Protein 4N06 (pdb70)

Nearest PDB structures (foldseek):
  7mi4-assembly1_A  TM=8.115E-01  e=6.400E-21  Geobacter sulfurreducens PCA
  7kfu-assembly1_E  TM=7.938E-01  e=1.668E-20  Thiomicrospira sp.
  7mi4-assembly1_B  TM=6.522E-01  e=3.706E-20  Geobacter sulfurreducens PCA
  8d3q-assembly1_A  TM=6.534E-01  e=1.243E-18  Halalkalibacterium halodurans C-125
  5vvl-assembly1_D  TM=6.919E-01  e=4.084E-08  Escherichia coli K-12

Sequence (679 aa):
GGRLVVDGFGKYLGIENGLIVVKEKGKALRKVRPEDLKQVLIIGKAAISSDAIKLLLKNRVDVVFLDFNGEILGRLSHPLIGTAKTRREQYLAYGDKRGVHLAKEFIKAKANQAILTNLAKARKDSNPEVAESLLKAKKEIDACLNELDGVEAEIDKVRERLLGIEGKASKHYWDAISLVIPEEYRFNGRRGIEIGSPRYAKDIVNALNYGYSILLAECVKAVELAGLDPYAGFLHVDVSGRSSLAIDLENFRQQVVDRVVLRLISYRQIKPEDCEKRNVCQLSDNARRLLLASLLERLDSKTQYRGRNLAYSSIILLHARDVVAFLRGERRYEGFVQKGGRLVVDGFGKYLGIENGLIVVKEKGKALRKVRPEDLKQVLIIGKAAISSDAIKLLLKNRVDVVFLDFNGEILGRLSHPLIGTAKTRREQYLAYGDKRGVHLAKEFIKAKANQAILTNLAKARKDSNPEVAESLLKAKKEIDACLNELDGVEAEIDKVRERLLGIEGKASKHYWDAISLVIPEEYRFNGRRGIEIGSPRYAKDIVNALNYGYSILLAECVKAVELAGLDPYAGFLHVDVSGRSSLAIDLENFRQQVVDRVVLRLISYRQIKPEDCEKRNVCQLSDNARRLLLASLLERLDSKTQYRGRNLAYSSIILLHARDVVAFLRGERRYEGFVQKW

CATH classification: 3.100.10.20 (+1 more: 1.20.120.920)

Foldseek 3Di:
DAEAEFDDAQWEWDDDPQWIFIDGPNHTDDTHHLLRHQEYEAEANYYYDVVSVVSNQVNQHKYWYAYLLLATDDIDGHDDDDQPVLQVLLVVCLQFQLLVLLLLQLLLLLLLLCVLQVVLVVCVPVPVVLSVLSVVLVVVLVVLNVVSVPDDDSQVVCLVVSVVSSVVNQFSSFCSVVSLFDPQQPRRGEFADPLAHGDFAQGDLNSLSSLVNNQLVLLLVLLVNLSYQQQRHRRRHDPVSPRRNSVSLNQPSCQQPVVLSSVCRVVVVDDRVQFDDDVHTHGHPVRSVVSVVSNVCQQQDWDDDPNDIGRNSVVSSVLSNLSSCVSVVNHRHHGDDPD/DAEAEDDDAQWEWDDDPQWIFIDGPPHTDDTHHLLNHQEYEQEDNYYYDPRNVVSNQVNQYKYFYYYLLLATPDIDGHDDDPLVVLQVLLVVCLQAQQLVLLLLQLLLLLLLLLVLQVVLVVCVPVPVPLSVLSVVLVVVLVVLNVVSVPDDDSQVVCLVVSVVSSVVNQQSSQVSVVSLFDPQQVDPGAPCDPLPHNGFAPTDLNSLSNLVSNQLVLLLVLLVVLSHQQQSHNHRHDPPPGRRNSVSLNNPSNQQQVVLSSVCSVVCVDPRVQFDDDVGTGGHPSRSVVSVVSSVVQQQAWDDDPRDTGGNSVVSSVLSNLSSCVSVPNDRHHGHHDND

Secondary structure (P-SEA, 3-state):
cccccccccccccccccccccccccccccbbbbcccccbbbbcccccccaaaaaaaaaacbbbbbbcccccccccccccccccaaaaaaaaaaaacaaaaaaaaaaaaacccccaaaaaaaaaccccaaaaaaaaaaaaaaaaaaaaaaaccccccccaaaaaaaaaaaaaaaaaaaaaaccccccccccccccccccccccccccccaaaaaaaaaaaaaaaaaacccccccccccccccccccccccccccccccaaaaaaaaaacccccccccccccccccaaaaaaaaaaaaaaaabbbbcccccccaaaaaaaaaaaaaaaaaccbbbbccccc/ccccccccccbbbbccccbbbbbccccccbbbbccccccccccccccccaaaaaaaaaacbbbbbbccccccccccccccccaaaaaaaaaaacccaaaaaaaaaaaaacccccaaaaaaaaaccccaaaaaaaaaaaaaaaaaaaaaaaccccccccaaaaaaaaaaaaaaaaaaaaaaccccccccccccccccccccccccccccaaaaaaaaaaaaaaaaaacccccccccccccccccccccccccccccccaaaaaaaaaacccccccccccccccccaaaaaaaaaaaaaaaabbbbcccccccaaaaaaaaaaaaaaaaaccbbbbcccccc

InterPro domains:
  IPR002729 CRISPR-associated protein Cas1 [MF_01470] (1-330)
  IPR002729 CRISPR-associated protein Cas1 [PF01867] (3-299)
  IPR002729 CRISPR-associated protein Cas1 [TIGR00287] (3-339)
  IPR042206 CRISPR-associated endonuclease Cas1, C-terminal domain [G3DSA:1.20.120.920] (81-345)
  IPR042211 CRISPR-associated endonuclease Cas1, N-terminal domain [G3DSA:3.100.10.20] (1-80)
  IPR050646 CRISPR-associated endonuclease Cas1 [PTHR34353] (3-343)

Organism: Archaeoglobus fulgidus (strain ATCC 49558 / DSM 4304 / JCM 9628 / NBRC 100126 / VC-16) (NCBI:txid224325)

Structure (mmCIF, N/CA/C/O backbone):
data_4N06
#
_entry.id   4N06
#
_cell.length_a   70.886
_cell.length_b   41.929
_cell.length_c   125.293
_cell.angle_alpha   90.00
_cell.angle_beta   98.03
_cell.angle_gamma   90.00
#
_symmetry.space_group_name_H-M   'P 1 21 1'
#
loop_
_entity.id
_entity.type
_entity.pdbx_description
1 polymer 'CRISPR-associated endonuclease Cas1 1'
2 water water
#
loop_
_atom_site.group_PDB
_atom_site.id
_atom_site.type_symbol
_atom_site.label_atom_id
_atom_site.label_alt_id
_atom_site.label_comp_id
_atom_site.label_asym_id
_atom_site.label_entity_id
_atom_site.label_seq_id
_atom_site.pdbx_PDB_ins_code
_atom_site.Cartn_x
_atom_site.Cartn_y
_atom_site.Cartn_z
_atom_site.occupancy
_atom_site.B_iso_or_equiv
_atom_site.auth_seq_id
_atom_site.auth_comp_id
_atom_site.auth_asym_id
_atom_site.auth_atom_id
_atom_site.pdbx_PDB_model_num
ATOM 1 N N . GLY A 1 1 ? 2.401 17.471 48.930 1.00 48.87 -1 GLY A N 1
ATOM 2 C CA . GLY A 1 1 ? 2.784 18.135 47.698 1.00 49.51 -1 GLY A CA 1
ATOM 3 C C . GLY A 1 1 ? 1.918 17.718 46.524 1.00 49.42 -1 GLY A C 1
ATOM 4 O O . GLY A 1 1 ? 2.426 17.393 45.450 1.00 51.04 -1 GLY A O 1
ATOM 5 N N . GLY A 1 2 ? 0.604 17.738 46.728 1.00 42.08 0 GLY A N 1
ATOM 6 C CA . GLY A 1 2 ? -0.337 17.317 45.706 1.00 32.81 0 GLY A CA 1
ATOM 7 C C . GLY A 1 2 ? -1.146 16.096 46.105 1.00 25.75 0 GLY A C 1
ATOM 8 O O . GLY A 1 2 ? -0.699 15.267 46.899 1.00 20.11 0 GLY A O 1
ATOM 17 N N . ARG A 1 4 ? -3.213 12.471 45.841 1.00 20.48 2 ARG A N 1
ATOM 18 C CA . ARG A 1 4 ? -3.167 11.147 45.228 1.00 18.67 2 ARG A CA 1
ATOM 19 C C . ARG A 1 4 ? -4.580 10.732 44.824 1.00 25.21 2 ARG A C 1
ATOM 20 O O . ARG A 1 4 ? -5.404 10.415 45.682 1.00 27.97 2 ARG A O 1
ATOM 28 N N . LEU A 1 5 ? -4.862 10.734 43.525 1.00 27.96 3 LEU A N 1
ATOM 29 C CA . LEU A 1 5 ? -6.160 10.285 43.030 1.00 21.58 3 LEU A CA 1
ATOM 30 C C . LEU A 1 5 ? -6.188 8.770 42.851 1.00 21.74 3 LEU A C 1
ATOM 31 O O . LEU A 1 5 ? -5.429 8.217 42.054 1.00 21.43 3 LEU A O 1
ATOM 36 N N . VAL A 1 6 ? -7.071 8.103 43.588 1.00 21.69 4 VAL A N 1
ATOM 37 C CA . VAL A 1 6 ? -7.204 6.653 43.499 1.00 19.68 4 VAL A CA 1
ATOM 38 C C . VAL A 1 6 ? -8.397 6.257 42.630 1.00 19.31 4 VAL A C 1
ATOM 39 O O . VAL A 1 6 ? -9.521 6.703 42.863 1.00 21.82 4 VAL A O 1
ATOM 43 N N . VAL A 1 7 ? -8.150 5.408 41.637 1.00 13.82 5 VAL A N 1
ATOM 44 C CA . VAL A 1 7 ? -9.201 4.959 40.7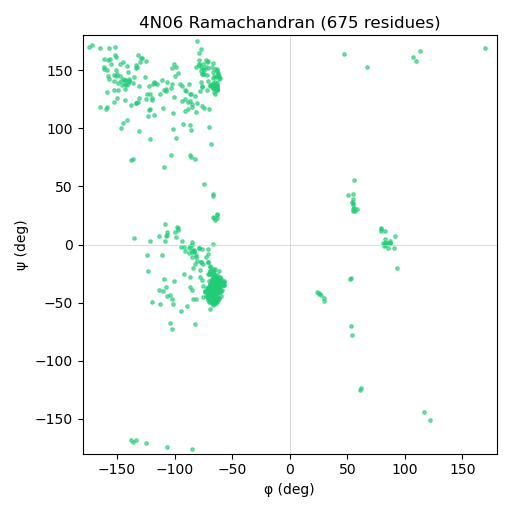30 1.00 10.84 5 VAL A CA 1
ATOM 45 C C . VAL A 1 7 ? -9.302 3.440 40.771 1.00 13.52 5 VAL A C 1
ATOM 46 O O . VAL A 1 7 ? -8.364 2.745 40.385 1.00 13.13 5 VAL A O 1
ATOM 50 N N . ASP A 1 8 ? -10.442 2.927 41.227 1.00 18.31 6 ASP A N 1
ATOM 51 C CA . ASP A 1 8 ? -10.576 1.496 41.482 1.00 26.29 6 ASP A CA 1
ATOM 52 C C . ASP A 1 8 ? -12.013 0.992 41.345 1.00 26.44 6 ASP A C 1
ATOM 53 O O . ASP A 1 8 ? -12.965 1.693 41.683 1.00 24.66 6 ASP A O 1
ATOM 58 N N . GLY A 1 9 ? -12.159 -0.241 40.868 1.00 30.50 7 GLY A N 1
ATOM 59 C CA . GLY A 1 9 ? -13.470 -0.844 40.705 1.00 33.80 7 GLY A CA 1
ATOM 60 C C . GLY A 1 9 ? -13.954 -0.979 39.270 1.00 34.24 7 GLY A C 1
ATOM 61 O O . GLY A 1 9 ? -13.459 -0.315 38.358 1.00 33.42 7 GLY A O 1
ATOM 62 N N . PHE A 1 10 ? -14.934 -1.858 39.081 1.00 33.25 8 PHE A N 1
ATOM 63 C CA . PHE A 1 10 ? -15.500 -2.137 37.766 1.00 30.70 8 PHE A CA 1
ATOM 64 C C . PHE A 1 10 ? -16.171 -0.906 37.164 1.00 25.42 8 PHE A C 1
ATOM 65 O O . PHE A 1 10 ? -16.902 -0.188 37.846 1.00 24.31 8 PHE A O 1
ATOM 73 N N . GLY A 1 11 ? -15.912 -0.667 35.883 1.00 22.54 9 GLY A N 1
ATOM 74 C CA . GLY A 1 11 ? -16.633 0.344 35.132 1.00 23.05 9 GLY A CA 1
ATOM 75 C C . GLY A 1 11 ? -16.139 1.763 3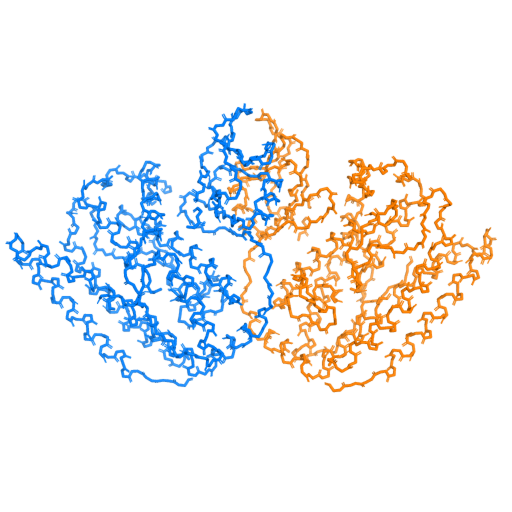5.339 1.00 25.84 9 GLY A C 1
ATOM 76 O O . GLY A 1 11 ? -16.699 2.704 34.780 1.00 29.73 9 GLY A O 1
ATOM 77 N N . LYS A 1 12 ? -15.101 1.925 36.154 1.00 23.74 10 LYS A N 1
ATOM 78 C CA . LYS A 1 12 ? -14.511 3.240 36.375 1.00 23.77 10 LYS A CA 1
ATOM 79 C C . LYS A 1 12 ? -13.348 3.474 35.426 1.00 26.50 10 LYS A C 1
ATOM 80 O O . LYS A 1 12 ? -12.514 2.592 35.227 1.00 26.57 10 LYS A O 1
ATOM 86 N N . TYR A 1 13 ? -13.277 4.670 34.851 1.00 25.45 11 TYR A N 1
ATOM 87 C CA . TYR A 1 13 ? -12.174 4.978 33.949 1.00 22.07 11 TYR A CA 1
ATOM 88 C C . TYR A 1 13 ? -11.761 6.444 33.988 1.00 15.60 11 TYR A C 1
ATOM 89 O O . TYR A 1 13 ? -12.590 7.336 34.166 1.00 15.07 11 TYR A O 1
ATOM 98 N N . LEU A 1 14 ? -10.462 6.672 33.831 1.00 14.44 12 LEU A N 1
ATOM 99 C CA . LEU A 1 14 ? -9.900 8.014 33.856 1.00 16.91 12 LEU A CA 1
ATOM 100 C C . LEU A 1 14 ? -9.853 8.610 32.451 1.00 13.90 12 LEU A C 1
ATOM 101 O O . LEU A 1 14 ? -9.282 8.023 31.537 1.00 16.08 12 LEU A O 1
ATOM 106 N N . GLY A 1 15 ? -10.451 9.784 32.291 1.00 16.56 13 GLY A N 1
ATOM 107 C CA . GLY A 1 15 ? -10.446 10.483 31.019 1.00 14.76 13 GLY A CA 1
ATOM 108 C C . GLY A 1 15 ? -10.098 11.942 31.227 1.00 12.61 13 GLY A C 1
ATOM 109 O O . GLY A 1 15 ? -9.666 12.327 32.313 1.00 10.39 13 GLY A O 1
ATOM 110 N N . ILE A 1 16 ? -10.281 12.757 30.192 1.00 17.00 14 ILE A N 1
ATOM 111 C CA . ILE A 1 16 ? -10.055 14.195 30.312 1.00 17.77 14 ILE A CA 1
ATOM 112 C C . ILE A 1 16 ? -11.199 15.002 29.708 1.00 18.26 14 ILE A C 1
ATOM 113 O O . ILE A 1 16 ? -11.888 14.544 28.796 1.00 13.77 14 ILE A O 1
ATOM 118 N N . GLU A 1 17 ? -11.395 16.204 30.234 1.00 25.56 15 GLU A N 1
ATOM 119 C CA . GLU A 1 17 ? -12.416 17.111 29.732 1.00 30.07 15 GLU A CA 1
ATOM 120 C C . GLU A 1 17 ? -12.063 18.536 30.138 1.00 29.18 15 GLU A C 1
ATOM 121 O O . GLU A 1 17 ? -11.975 18.842 31.328 1.00 31.76 15 GLU A O 1
ATOM 127 N N . ASN A 1 18 ? -11.851 19.394 29.143 1.00 27.49 16 ASN A N 1
ATOM 128 C CA . ASN A 1 18 ? -11.481 20.791 29.368 1.00 23.16 16 ASN A CA 1
ATOM 129 C C . ASN A 1 18 ? -10.239 20.970 30.239 1.00 21.26 16 ASN A C 1
ATOM 130 O O . ASN A 1 18 ? -10.181 21.869 31.077 1.00 24.76 16 ASN A O 1
ATOM 135 N N . GLY A 1 19 ? -9.253 20.103 30.045 1.00 20.46 17 GLY A N 1
ATOM 136 C CA . GLY A 1 19 ? -7.996 20.207 30.763 1.00 18.32 17 GLY A CA 1
ATOM 137 C C . GLY A 1 19 ? -8.045 19.584 32.145 1.00 21.75 17 GLY A C 1
ATOM 138 O O . GLY A 1 19 ? -7.061 19.618 32.884 1.00 22.32 17 GLY A O 1
ATOM 139 N N . LEU A 1 20 ? -9.193 19.016 32.500 1.00 21.28 18 LEU A N 1
ATOM 140 C CA . LEU A 1 20 ? -9.354 18.380 33.803 1.00 16.16 18 LEU A CA 1
ATOM 141 C C . LEU A 1 20 ? -9.292 16.862 33.702 1.00 10.52 18 LEU A C 1
ATOM 142 O O . LEU A 1 20 ? -9.896 16.267 32.811 1.00 8.63 18 LEU A O 1
ATOM 147 N N . ILE A 1 21 ? -8.549 16.240 34.609 1.00 8.97 19 ILE A N 1
ATOM 148 C CA . ILE A 1 21 ? -8.632 14.801 34.795 1.00 15.77 19 ILE A CA 1
ATOM 149 C C . ILE A 1 21 ? -10.020 14.484 35.330 1.00 16.65 19 ILE A C 1
ATOM 150 O O . ILE A 1 21 ? -10.493 15.146 36.249 1.00 18.14 19 ILE A O 1
ATOM 155 N N . VAL A 1 22 ? -10.664 13.460 34.782 1.00 15.35 20 VAL A N 1
ATOM 156 C CA . VAL A 1 22 ? -12.037 13.152 35.165 1.00 12.06 20 VAL A CA 1
ATOM 157 C C . VAL A 1 22 ? -12.277 11.658 35.341 1.00 15.13 20 VAL A C 1
ATOM 158 O O . VAL A 1 22 ? -12.103 10.876 34.406 1.00 13.11 20 VAL A O 1
ATOM 162 N N . VAL A 1 23 ? -12.675 11.268 36.549 1.00 18.46 21 VAL A N 1
ATOM 163 C CA . VAL A 1 23 ? -13.115 9.906 36.807 1.00 17.93 21 VAL A CA 1
ATOM 164 C C . VAL A 1 23 ? -14.556 9.749 36.341 1.00 18.44 21 VAL A C 1
ATOM 165 O O . VAL A 1 23 ? -15.457 10.453 36.823 1.00 18.01 21 VAL A O 1
ATOM 169 N N . LYS A 1 24 ? -14.762 8.805 35.424 1.00 21.69 22 LYS A N 1
ATOM 170 C CA . LYS A 1 24 ? -16.063 8.572 34.802 1.00 23.34 22 LYS A CA 1
ATOM 171 C C . LYS A 1 24 ? -16.540 7.130 34.949 1.00 22.77 22 LYS A C 1
ATOM 172 O O . LYS A 1 24 ? -15.745 6.211 35.166 1.00 18.16 22 LYS A O 1
ATOM 178 N N . GLU A 1 25 ? -17.853 6.953 34.835 1.00 27.36 23 GLU A N 1
ATOM 179 C CA . GLU A 1 25 ? -18.472 5.635 34.830 1.00 31.56 23 GLU A CA 1
ATOM 180 C C . GLU A 1 25 ? -19.744 5.672 33.989 1.00 35.32 23 GLU A C 1
ATOM 181 O O . GLU A 1 25 ? -20.627 6.498 34.226 1.00 33.59 23 GLU A O 1
ATOM 187 N N . LYS A 1 26 ? -19.825 4.770 33.012 1.00 38.92 24 LYS A N 1
ATOM 188 C CA . LYS A 1 26 ? -20.957 4.699 32.086 1.00 38.12 24 LYS A CA 1
ATOM 189 C C . LYS A 1 26 ? -21.225 6.022 31.366 1.00 35.52 24 LYS A C 1
ATOM 190 O O . LYS A 1 26 ? -22.375 6.383 31.117 1.00 38.77 24 LYS A O 1
ATOM 196 N N . GLY A 1 27 ? -20.155 6.742 31.044 1.00 29.44 25 GLY A N 1
ATOM 197 C CA . GLY A 1 27 ? -20.257 7.975 30.284 1.00 29.34 25 GLY A CA 1
ATOM 198 C C . GLY A 1 27 ? -20.596 9.176 31.148 1.00 36.13 25 GLY A C 1
ATOM 199 O O . GLY A 1 27 ? -20.694 10.299 30.654 1.00 37.64 25 GLY A O 1
ATOM 200 N N . LYS A 1 28 ? -20.764 8.937 32.445 1.00 36.91 26 LYS A N 1
ATOM 201 C CA . LYS A 1 28 ? -21.137 9.989 33.382 1.00 34.20 26 LYS A CA 1
ATOM 202 C C . LYS A 1 28 ? -19.954 10.363 34.270 1.00 31.75 26 LYS A C 1
ATOM 203 O O . LYS A 1 28 ? -19.281 9.492 34.821 1.00 26.92 26 LYS A O 1
ATOM 209 N N . ALA A 1 29 ? -19.700 11.660 34.403 1.00 31.81 27 ALA A N 1
ATOM 210 C CA . ALA A 1 29 ? -18.614 12.135 35.252 1.00 30.06 27 ALA A CA 1
ATOM 211 C C . ALA A 1 29 ? -18.893 11.830 36.722 1.00 31.35 27 ALA A C 1
ATOM 212 O O . ALA A 1 29 ? -20.013 12.007 37.198 1.00 35.05 27 ALA A O 1
ATOM 214 N N . LEU A 1 30 ? -17.868 11.374 37.436 1.00 25.37 28 LEU A N 1
ATOM 215 C CA . LEU A 1 30 ? -17.984 11.121 38.865 1.00 19.15 28 LEU A CA 1
ATOM 216 C C . LEU A 1 30 ? -17.105 12.094 39.630 1.00 22.05 28 LEU A C 1
ATOM 217 O O . LEU A 1 30 ? -17.487 12.596 40.686 1.00 21.74 28 LEU A O 1
ATOM 222 N N . ARG A 1 31 ? -15.920 12.362 39.092 1.00 25.22 29 ARG A N 1
ATOM 223 C CA . ARG A 1 31 ? -14.965 13.209 39.798 1.00 25.07 29 ARG A CA 1
ATOM 224 C C . ARG A 1 31 ? -14.179 14.066 38.813 1.00 22.71 29 ARG A C 1
ATOM 225 O O . ARG A 1 31 ? -13.841 13.609 37.729 1.00 22.27 29 ARG A O 1
ATOM 233 N N . LYS A 1 32 ? -13.895 15.310 39.185 1.00 18.64 30 LYS A N 1
ATOM 234 C CA . LYS A 1 32 ? -13.107 16.195 38.332 1.00 14.28 30 LYS A CA 1
ATOM 235 C C . LYS A 1 32 ? -11.995 16.857 39.134 1.00 16.72 30 LYS A C 1
ATOM 236 O O . LYS A 1 32 ? -12.249 17.482 40.163 1.00 18.71 30 LYS A O 1
ATOM 242 N N . VAL A 1 33 ? -10.761 16.721 38.659 1.00 17.08 31 VAL A N 1
ATOM 243 C CA . VAL A 1 33 ? -9.617 17.334 39.321 1.00 23.10 31 VAL A CA 1
ATOM 244 C C . VAL A 1 33 ? -8.710 17.982 38.287 1.00 24.99 31 VAL A C 1
ATOM 245 O O . VAL A 1 33 ? -8.479 17.418 37.222 1.00 21.16 31 VAL A O 1
ATOM 249 N N . ARG A 1 34 ? -8.191 19.166 38.593 1.00 25.93 32 ARG A N 1
ATOM 250 C CA . ARG A 1 34 ? -7.159 19.748 37.748 1.00 25.05 32 ARG A CA 1
ATOM 251 C C . ARG A 1 34 ? -5.829 19.047 38.025 1.00 22.20 32 ARG A C 1
ATOM 252 O O . ARG A 1 34 ? -5.484 18.788 39.180 1.00 18.93 32 ARG A O 1
ATOM 260 N N . PRO A 1 35 ? -5.084 18.730 36.960 1.00 19.48 33 PRO A N 1
ATOM 261 C CA . PRO A 1 35 ? -3.832 17.970 37.041 1.00 17.18 33 PRO A CA 1
ATOM 262 C C . PRO A 1 35 ? -2.775 18.638 37.921 1.00 18.43 33 PRO A C 1
ATOM 263 O O . PRO A 1 35 ? -1.956 17.938 38.517 1.00 22.22 33 PRO A O 1
ATOM 267 N N . GLU A 1 36 ? -2.777 19.964 37.983 1.00 20.56 34 GLU A N 1
ATOM 268 C CA . GLU A 1 36 ? -1.813 20.685 38.810 1.00 22.73 34 GLU A CA 1
ATOM 269 C C . GLU A 1 36 ? -1.952 20.347 40.292 1.00 23.31 34 GLU A C 1
ATOM 270 O O . GLU A 1 36 ? -0.969 20.371 41.031 1.00 31.59 34 GLU A O 1
ATOM 276 N N . ASP A 1 37 ? -3.171 20.042 40.728 1.00 22.32 35 ASP A N 1
ATOM 277 C CA . ASP A 1 37 ? -3.397 19.614 42.109 1.00 19.69 35 ASP A CA 1
ATOM 278 C C . ASP A 1 37 ? -2.997 18.160 42.346 1.00 20.35 35 ASP A C 1
ATOM 279 O O . ASP A 1 37 ? -2.757 17.746 43.482 1.00 23.59 35 ASP A O 1
ATOM 284 N N . LEU A 1 38 ? -2.943 17.387 41.268 1.00 13.44 36 LEU A N 1
ATOM 285 C CA . LEU A 1 38 ? -2.524 15.993 41.335 1.00 7.33 36 LEU A CA 1
ATOM 286 C C . LEU A 1 38 ? -1.018 15.882 41.516 1.00 12.95 36 LEU A C 1
ATOM 287 O O . LEU A 1 38 ? -0.264 16.711 41.011 1.00 22.73 36 LEU A O 1
ATOM 292 N N . LYS A 1 39 ? -0.577 14.856 42.231 1.00 17.09 37 LYS A N 1
ATOM 293 C CA . LYS A 1 39 ? 0.842 14.523 42.253 1.00 19.75 37 LYS A CA 1
ATOM 294 C C . LYS A 1 39 ? 1.019 13.084 41.794 1.00 19.26 37 LYS A C 1
ATOM 295 O O . LYS A 1 39 ? 2.084 12.694 41.312 1.00 20.96 37 LYS A O 1
ATOM 301 N N . GLN A 1 40 ? -0.049 12.305 41.929 1.00 11.57 38 GLN A N 1
ATOM 302 C CA . GLN A 1 40 ? -0.023 10.905 41.551 1.00 13.38 38 GLN A CA 1
ATOM 303 C C . GLN A 1 40 ? -1.437 10.405 41.287 1.00 15.09 38 GLN A C 1
ATOM 304 O O . GLN A 1 40 ? -2.388 10.831 41.943 1.00 11.93 38 GLN A O 1
ATOM 310 N N . VAL A 1 41 ? -1.574 9.504 40.319 1.00 15.20 39 VAL A N 1
ATOM 311 C CA . VAL A 1 41 ? -2.835 8.806 40.107 1.00 17.73 39 VAL A CA 1
ATOM 312 C C . VAL A 1 41 ? -2.621 7.295 40.201 1.00 16.82 39 VAL A C 1
ATOM 313 O O . VAL A 1 41 ? -1.645 6.751 39.675 1.00 15.27 39 VAL A O 1
ATOM 317 N N . LEU A 1 42 ? -3.530 6.625 40.898 1.00 19.39 40 LEU A N 1
ATOM 318 C CA . LEU A 1 42 ? -3.436 5.186 41.090 1.00 19.79 40 LEU A CA 1
ATOM 319 C C . LEU A 1 42 ? -4.522 4.470 40.306 1.00 18.82 40 LEU A C 1
ATOM 320 O O . LEU A 1 42 ? -5.710 4.674 40.554 1.00 19.67 40 LEU A O 1
ATOM 325 N N . ILE A 1 43 ? -4.111 3.637 39.355 1.00 16.09 41 ILE A N 1
ATOM 326 C CA . ILE A 1 43 ? -5.051 2.817 38.600 1.00 13.48 41 ILE A CA 1
ATOM 327 C C . ILE A 1 43 ? -5.040 1.392 39.141 1.00 15.70 41 ILE A C 1
ATOM 328 O O . ILE A 1 43 ? -4.043 0.677 39.025 1.00 18.83 41 ILE A O 1
ATOM 333 N N . ILE A 1 44 ? -6.153 0.981 39.733 1.00 10.24 42 ILE A N 1
ATOM 334 C CA . ILE A 1 44 ? -6.184 -0.273 40.469 1.00 14.85 42 ILE A CA 1
ATOM 335 C C . ILE A 1 44 ? -7.219 -1.249 39.924 1.00 12.05 42 ILE A C 1
ATOM 336 O O . ILE A 1 44 ? -8.388 -0.898 39.736 1.00 4.13 42 ILE A O 1
ATOM 341 N N . GLY A 1 45 ? -6.778 -2.479 39.676 1.00 7.46 43 GLY A N 1
ATOM 342 C CA . GLY A 1 45 ? -7.675 -3.543 39.260 1.00 12.10 43 GLY A CA 1
ATOM 343 C C . GLY A 1 45 ? -8.393 -3.307 37.945 1.00 16.15 43 GLY A C 1
ATOM 344 O O . GLY A 1 45 ? -7.771 -3.088 36.906 1.00 15.86 43 GLY A O 1
ATOM 345 N N . LYS A 1 46 ? -9.719 -3.366 38.003 1.00 19.21 44 LYS A N 1
ATOM 346 C CA . LYS A 1 46 ? -10.572 -3.236 36.829 1.00 18.01 44 LYS A CA 1
ATOM 347 C C . LYS A 1 46 ? -10.594 -1.815 36.274 1.00 19.13 44 LYS A C 1
ATOM 348 O O . LYS A 1 46 ? -11.055 -1.586 35.154 1.00 14.84 44 LYS A O 1
ATOM 354 N N . ALA A 1 47 ? -10.112 -0.864 37.068 1.00 20.51 45 ALA A N 1
ATOM 355 C CA . ALA A 1 47 ? -10.070 0.535 36.655 1.00 18.87 45 ALA A CA 1
ATOM 356 C C . ALA A 1 47 ? -9.180 0.728 35.428 1.00 18.34 45 ALA A C 1
ATOM 357 O O . ALA A 1 47 ? -8.186 0.022 35.246 1.00 12.61 45 ALA A O 1
ATOM 359 N N . ALA A 1 48 ? -9.555 1.688 34.590 1.00 12.78 46 ALA A N 1
ATOM 360 C CA . ALA A 1 48 ? -8.888 1.904 33.314 1.00 17.40 46 ALA A CA 1
ATOM 361 C C . ALA A 1 48 ? -8.478 3.362 33.134 1.00 18.46 46 ALA A C 1
ATOM 362 O O . ALA A 1 48 ? -9.009 4.256 33.797 1.00 16.24 46 ALA A O 1
ATOM 364 N N . ILE A 1 49 ? -7.529 3.595 32.233 1.00 12.85 47 ILE A N 1
ATOM 365 C CA . ILE A 1 49 ? -7.074 4.946 31.939 1.00 8.61 47 ILE A CA 1
ATOM 366 C C . ILE A 1 49 ? -6.826 5.125 30.439 1.00 9.76 47 ILE A C 1
ATOM 367 O O . ILE A 1 49 ? -6.301 4.233 29.773 1.00 6.56 47 ILE A O 1
ATOM 372 N N . SER A 1 50 ? -7.249 6.269 29.907 1.00 11.12 48 SER A N 1
ATOM 373 C CA . SER A 1 50 ? -7.017 6.603 28.505 1.00 9.76 48 SER A CA 1
ATOM 374 C C . SER A 1 50 ? -5.594 7.099 28.283 1.00 8.15 48 SER A C 1
ATOM 375 O O . SER A 1 50 ? -4.951 7.609 29.203 1.00 6.61 48 SER A O 1
ATOM 378 N N . SER A 1 51 ? -5.102 6.944 27.059 1.00 4.62 49 SER A N 1
ATOM 379 C CA . SER A 1 51 ? -3.774 7.429 26.719 1.00 15.79 49 SER A CA 1
ATOM 380 C C . SER A 1 51 ? -3.700 8.955 26.821 1.00 4.54 49 SER A C 1
ATOM 381 O O . SER A 1 51 ? -2.662 9.509 27.185 1.00 4.50 49 SER A O 1
ATOM 384 N N . ASP A 1 52 ? -4.806 9.628 26.514 1.00 4.53 50 ASP A N 1
ATOM 385 C CA . ASP A 1 52 ? -4.867 11.083 26.631 1.00 12.49 50 ASP A CA 1
ATOM 386 C C . ASP A 1 52 ? -4.766 11.555 28.077 1.00 12.46 50 ASP A C 1
ATOM 387 O O . ASP A 1 52 ? -4.137 12.579 28.368 1.00 15.70 50 ASP A O 1
ATOM 392 N N . ALA A 1 53 ? -5.378 10.799 28.982 1.00 9.36 51 ALA A N 1
ATOM 393 C CA . ALA A 1 53 ? -5.293 11.117 30.395 1.00 10.21 51 ALA A CA 1
ATOM 394 C C . ALA A 1 53 ? -3.849 10.961 30.843 1.00 10.07 51 ALA A C 1
ATOM 395 O O . ALA A 1 53 ? -3.350 11.753 31.638 1.00 12.02 51 ALA A O 1
ATOM 397 N N . ILE A 1 54 ? -3.172 9.960 30.289 1.00 7.85 52 ILE A N 1
ATOM 398 C CA . ILE A 1 54 ? -1.761 9.754 30.573 1.00 10.64 52 ILE A CA 1
ATOM 399 C C . ILE A 1 54 ? -0.919 10.910 30.050 1.00 15.99 52 ILE A C 1
ATOM 400 O O . ILE A 1 54 ? 0.028 11.343 30.709 1.00 17.44 52 ILE A O 1
ATOM 405 N N . LYS A 1 55 ? -1.285 11.439 28.885 1.00 19.94 53 LYS A N 1
ATOM 406 C CA . LYS A 1 55 ? -0.522 12.543 28.315 1.00 16.52 53 LYS A CA 1
ATOM 407 C C . LYS A 1 55 ? -0.691 13.803 29.158 1.00 13.65 53 LYS A C 1
ATOM 408 O O . LYS A 1 55 ? 0.287 14.489 29.464 1.00 11.16 53 LYS A O 1
ATOM 414 N N . LEU A 1 56 ? -1.927 14.092 29.554 1.00 10.73 54 LEU A N 1
ATOM 415 C CA . LEU A 1 56 ? -2.181 15.262 30.385 1.00 12.66 54 LEU A CA 1
ATOM 416 C C . LEU A 1 56 ? -1.522 15.136 31.757 1.00 17.40 54 LEU A C 1
ATOM 417 O O . LEU A 1 56 ? -1.031 16.119 32.314 1.00 22.40 54 LEU A O 1
ATOM 422 N N . LEU A 1 57 ? -1.484 13.918 32.287 1.00 12.03 55 LEU A N 1
ATOM 423 C CA . LEU A 1 57 ? -0.882 13.696 33.595 1.00 15.14 55 LEU A CA 1
ATOM 424 C C . LEU A 1 57 ? 0.631 13.846 33.540 1.00 16.98 55 LEU A C 1
ATOM 425 O O . LEU A 1 57 ? 1.232 14.496 34.396 1.00 17.00 55 LEU A O 1
ATOM 430 N N . LEU A 1 58 ? 1.240 13.245 32.525 1.00 18.30 56 LEU A N 1
ATOM 431 C CA . LEU A 1 58 ? 2.681 13.343 32.334 1.00 18.52 56 LEU A CA 1
ATOM 432 C C . LEU A 1 58 ? 3.115 14.771 32.030 1.00 14.67 56 LEU A C 1
ATOM 433 O O . LEU A 1 58 ? 4.201 15.190 32.426 1.00 17.60 56 LEU A O 1
ATOM 438 N N . LYS A 1 59 ? 2.254 15.513 31.339 1.00 10.43 57 LYS A N 1
ATOM 439 C CA . LYS A 1 59 ? 2.525 16.908 31.010 1.00 16.10 57 LYS A CA 1
ATOM 440 C C . LYS A 1 59 ? 2.547 17.763 32.270 1.00 20.66 57 LYS A C 1
ATOM 441 O O . LYS A 1 59 ? 3.236 18.781 32.333 1.00 25.19 57 LYS A O 1
ATOM 447 N N . ASN A 1 60 ? 1.785 17.339 33.273 1.00 24.46 58 ASN A N 1
ATOM 448 C CA . ASN A 1 60 ? 1.727 18.037 34.553 1.00 19.15 58 ASN A CA 1
ATOM 449 C C . ASN A 1 60 ? 2.635 17.410 35.601 1.00 19.87 58 ASN A C 1
ATOM 450 O O . ASN A 1 60 ? 2.500 17.680 36.794 1.00 22.40 58 ASN A O 1
ATOM 455 N N . ARG A 1 61 ? 3.547 16.560 35.135 1.00 24.00 59 ARG A N 1
ATOM 456 C CA . ARG A 1 61 ? 4.515 15.876 35.990 1.00 29.56 59 ARG A CA 1
ATOM 457 C C . ARG A 1 61 ? 3.830 15.045 37.070 1.00 30.04 59 ARG A C 1
ATOM 458 O O . ARG A 1 61 ? 4.363 14.861 38.162 1.00 30.21 59 ARG A O 1
ATOM 466 N N . VAL A 1 62 ? 2.642 14.542 36.752 1.00 31.58 60 VAL A N 1
ATOM 467 C CA . VAL A 1 62 ? 1.924 13.664 37.662 1.00 27.64 60 VAL A CA 1
ATOM 468 C C . VAL A 1 62 ? 2.323 12.212 37.437 1.00 25.68 60 VAL A C 1
ATOM 469 O O . VAL A 1 62 ? 2.199 11.683 36.333 1.00 23.33 60 VAL A O 1
ATOM 473 N N . ASP A 1 63 ? 2.803 11.575 38.498 1.00 33.77 61 ASP A N 1
ATOM 474 C CA . ASP A 1 63 ? 3.164 10.168 38.457 1.00 34.30 61 ASP A CA 1
ATOM 475 C C . ASP A 1 63 ? 1.913 9.336 38.213 1.00 31.61 61 ASP A C 1
ATOM 476 O O . ASP A 1 63 ? 0.857 9.631 38.767 1.00 36.18 61 ASP A O 1
ATOM 481 N N . VAL A 1 64 ? 2.015 8.299 37.388 1.00 21.09 62 VAL A N 1
ATOM 482 C CA . VAL A 1 64 ? 0.878 7.396 37.219 1.00 16.91 62 VAL A CA 1
ATOM 483 C C . VAL A 1 64 ? 1.284 5.953 37.499 1.00 19.68 62 VAL A C 1
ATOM 484 O O . VAL A 1 64 ? 2.236 5.442 36.912 1.00 22.33 62 VAL A O 1
ATOM 488 N N . VAL A 1 65 ? 0.571 5.310 38.419 1.00 18.18 63 VAL A N 1
ATOM 489 C CA . VAL A 1 65 ? 0.955 3.978 38.877 1.00 18.19 63 VAL A CA 1
ATOM 490 C C . VAL A 1 65 ? -0.125 2.949 38.580 1.00 16.72 63 VAL A C 1
ATOM 491 O O . VAL A 1 65 ? -1.312 3.222 38.758 1.00 10.83 63 VAL A O 1
ATOM 495 N N . PHE A 1 66 ? 0.287 1.765 38.132 1.00 22.71 64 PHE A N 1
ATOM 496 C CA . PHE A 1 66 ? -0.663 0.679 37.908 1.00 22.80 64 PHE A CA 1
ATOM 497 C C . PHE A 1 66 ? -0.515 -0.412 38.968 1.00 23.47 64 PHE A C 1
ATOM 498 O O . PHE A 1 66 ? 0.598 -0.843 39.269 1.00 19.97 64 PHE A O 1
ATOM 506 N N . LEU A 1 67 ? -1.639 -0.865 39.520 1.00 27.57 65 LEU A N 1
ATOM 507 C CA . LEU A 1 67 ? -1.622 -1.819 40.627 1.00 26.61 65 LEU A CA 1
ATOM 508 C C . LEU A 1 67 ? -2.762 -2.827 40.534 1.00 22.22 65 LEU A C 1
ATOM 509 O O . LEU A 1 67 ? -3.883 -2.472 40.178 1.00 21.32 65 LEU A O 1
ATOM 514 N N . ASP A 1 68 ? -2.479 -4.079 40.882 1.00 24.69 66 ASP A N 1
ATOM 515 C CA . ASP A 1 68 ? -3.529 -5.088 41.000 1.00 32.61 66 ASP A CA 1
ATOM 516 C C . ASP A 1 68 ? -4.237 -4.962 42.348 1.00 34.21 66 ASP A C 1
ATOM 517 O O . ASP A 1 68 ? -3.842 -4.148 43.184 1.00 35.73 66 ASP A O 1
ATOM 522 N N . PHE A 1 69 ? -5.286 -5.755 42.550 1.00 35.74 67 PHE A N 1
ATOM 523 C CA . PHE A 1 69 ? -6.086 -5.670 43.771 1.00 36.57 67 PHE A CA 1
ATOM 524 C C . PHE A 1 69 ? -5.272 -5.966 45.030 1.00 30.82 67 PHE A C 1
ATOM 525 O O . PHE A 1 69 ? -5.585 -5.465 46.109 1.00 31.74 67 PHE A O 1
ATOM 533 N N . ASN A 1 70 ? -4.228 -6.775 44.884 1.00 26.19 68 ASN A N 1
ATOM 534 C CA . ASN A 1 70 ? -3.344 -7.105 45.999 1.00 26.33 68 ASN A CA 1
ATOM 535 C C . ASN A 1 70 ? -2.237 -6.077 46.226 1.00 24.30 68 ASN A C 1
ATOM 536 O O . ASN A 1 70 ? -1.414 -6.224 47.129 1.00 26.01 68 ASN A O 1
ATOM 541 N N . GLY A 1 71 ? -2.216 -5.047 45.388 1.00 24.49 69 GLY A N 1
ATOM 542 C CA . GLY A 1 71 ? -1.312 -3.929 45.573 1.00 23.80 69 GLY A CA 1
ATOM 543 C C . GLY A 1 71 ? 0.066 -4.083 44.962 1.00 25.31 69 GLY A C 1
ATOM 544 O O . GLY A 1 71 ? 0.901 -3.189 45.101 1.00 23.25 69 GLY A O 1
ATOM 545 N N . GLU A 1 72 ? 0.323 -5.207 44.298 1.00 30.61 70 GLU A N 1
ATOM 546 C CA . GLU A 1 72 ? 1.587 -5.364 43.583 1.00 36.99 70 GLU A CA 1
ATOM 547 C C . GLU A 1 72 ? 1.701 -4.331 42.465 1.00 32.17 70 GLU A C 1
ATOM 548 O O . GLU A 1 72 ? 0.765 -4.141 41.685 1.00 26.05 70 GLU A O 1
ATOM 554 N N . ILE A 1 73 ? 2.853 -3.674 42.382 1.00 30.56 71 ILE A N 1
ATOM 555 C CA . ILE A 1 73 ? 3.095 -2.713 41.317 1.00 28.68 71 ILE A CA 1
ATOM 556 C C . ILE A 1 73 ? 3.209 -3.445 39.983 1.00 30.01 71 ILE A C 1
ATOM 557 O O . ILE A 1 73 ? 3.841 -4.497 39.897 1.00 29.74 71 ILE A O 1
ATOM 562 N N . LEU A 1 74 ? 2.586 -2.895 38.948 1.00 30.74 72 LEU A N 1
ATOM 563 C CA . LEU A 1 74 ? 2.670 -3.479 37.615 1.00 31.71 72 LEU A CA 1
ATOM 564 C C . LEU A 1 74 ? 3.619 -2.644 36.778 1.00 31.66 72 LEU A C 1
ATOM 565 O O . LEU A 1 74 ? 4.469 -3.169 36.059 1.00 35.61 72 LEU A O 1
ATOM 570 N N . GLY A 1 75 ? 3.470 -1.330 36.892 1.00 24.40 73 GLY A N 1
ATOM 571 C CA . GLY A 1 75 ? 4.336 -0.400 36.202 1.00 18.26 73 GLY A CA 1
ATOM 572 C C . GLY A 1 75 ? 4.080 1.020 36.659 1.00 20.15 73 GLY A C 1
ATOM 573 O O . GLY A 1 75 ? 3.118 1.296 37.391 1.00 14.14 73 GLY A O 1
ATOM 574 N N . ARG A 1 76 ? 4.944 1.925 36.210 1.00 24.46 74 ARG A N 1
ATOM 575 C CA . ARG A 1 76 ? 4.843 3.327 36.572 1.00 31.88 74 ARG A CA 1
ATOM 576 C C . ARG A 1 76 ? 5.281 4.207 35.408 1.00 35.89 74 ARG A C 1
ATOM 577 O O . ARG A 1 76 ? 6.283 3.929 34.746 1.00 31.95 74 ARG A O 1
ATOM 585 N N . LEU A 1 77 ? 4.526 5.272 35.165 1.00 40.13 75 LEU A N 1
ATOM 586 C CA . LEU A 1 77 ? 4.877 6.233 34.131 1.00 41.42 75 LEU A CA 1
ATOM 587 C C . LEU A 1 77 ? 5.126 7.604 34.750 1.00 45.42 75 LEU A C 1
ATOM 588 O O . LEU A 1 77 ? 4.397 8.040 35.653 1.00 47.35 75 LEU A O 1
ATOM 593 N N . SER A 1 78 ? 6.154 8.278 34.244 1.00 45.72 76 SER A N 1
ATOM 594 C CA . SER A 1 78 ? 6.609 9.541 34.804 1.00 48.73 76 SER A CA 1
ATOM 595 C C . SER A 1 78 ? 7.370 10.347 33.753 1.00 50.23 76 SER A C 1
ATOM 596 O O . SER A 1 78 ? 7.693 9.836 32.682 1.00 46.30 76 SER A O 1
ATOM 599 N N . HIS A 1 79 ? 7.649 11.608 34.067 1.00 57.22 77 HIS A N 1
ATOM 600 C CA . HIS A 1 79 ? 8.377 12.487 33.164 1.00 64.19 77 HIS A CA 1
ATOM 601 C C . HIS A 1 79 ? 9.812 11.981 33.017 1.00 66.82 77 HIS A C 1
ATOM 602 O O . HIS A 1 79 ? 10.402 11.499 33.985 1.00 62.76 77 HIS A O 1
ATOM 609 N N . PRO A 1 80 ? 10.379 12.090 31.803 1.00 72.25 78 PRO A N 1
ATOM 610 C CA . PRO A 1 80 ? 11.720 11.564 31.515 1.00 74.83 78 PRO A CA 1
ATOM 611 C C . PRO A 1 80 ? 12.809 12.214 32.366 1.00 76.07 78 PRO A C 1
ATOM 612 O O . PRO A 1 80 ? 12.732 13.403 32.682 1.00 78.34 78 PRO A O 1
ATOM 616 N N . LEU A 1 81 ? 13.812 11.425 32.737 1.00 74.23 79 LEU A N 1
ATOM 617 C CA . LEU A 1 81 ? 14.853 11.876 33.651 1.00 74.32 79 LEU A CA 1
ATOM 618 C C . LEU A 1 81 ? 16.225 11.878 32.980 1.00 75.61 79 LEU A C 1
ATOM 619 O O . LEU A 1 81 ? 16.567 10.953 32.244 1.00 79.02 79 LEU A O 1
ATOM 624 N N . ILE A 1 82 ? 17.009 12.920 33.247 1.00 71.86 80 ILE A N 1
ATOM 625 C CA . ILE A 1 82 ? 18.350 13.049 32.681 1.00 69.57 80 ILE A CA 1
ATOM 626 C C . ILE A 1 82 ? 19.263 13.869 33.590 1.00 68.64 80 ILE A C 1
ATOM 627 O O . ILE A 1 82 ? 18.827 14.859 34.179 1.00 67.88 80 ILE A O 1
ATOM 632 N N . GLY A 1 83 ? 20.526 13.462 33.714 1.00 69.62 81 GLY A N 1
ATOM 633 C CA . GLY A 1 83 ? 21.029 12.231 33.130 1.00 72.87 81 GLY A CA 1
ATOM 634 C C . GLY A 1 83 ? 21.638 11.355 34.210 1.00 76.89 81 GLY A C 1
ATOM 635 O O . GLY A 1 83 ? 22.471 11.812 34.994 1.00 78.31 81 GLY A O 1
ATOM 636 N N . THR A 1 84 ? 21.225 10.093 34.252 1.00 76.41 82 THR A N 1
ATOM 637 C CA . THR A 1 84 ? 21.543 9.218 35.380 1.00 72.16 82 THR A CA 1
ATOM 638 C C . THR A 1 84 ? 22.594 8.129 35.137 1.00 63.77 82 THR A C 1
ATOM 639 O O . THR A 1 84 ? 22.793 7.266 35.994 1.00 62.67 82 THR A O 1
ATOM 643 N N . ALA A 1 85 ? 23.259 8.158 33.985 1.00 54.40 83 ALA A N 1
ATOM 644 C CA . ALA A 1 85 ? 24.213 7.102 33.645 1.00 44.78 83 ALA A CA 1
ATOM 645 C C . ALA A 1 85 ? 25.393 7.041 34.617 1.00 36.08 83 ALA A C 1
ATOM 646 O O . ALA A 1 85 ? 25.900 5.962 34.930 1.00 35.35 83 ALA A O 1
ATOM 648 N N . LYS A 1 86 ? 25.806 8.206 35.102 1.00 30.87 84 LYS A N 1
ATOM 649 C CA . LYS A 1 86 ? 26.901 8.314 36.056 1.00 31.52 84 LYS A CA 1
ATOM 650 C C . LYS A 1 86 ? 26.508 7.640 37.371 1.00 28.04 84 LYS A C 1
ATOM 651 O O . LYS A 1 86 ? 27.296 6.902 37.985 1.00 27.76 84 LYS A O 1
ATOM 657 N N . THR A 1 87 ? 25.261 7.870 37.770 1.00 20.75 85 THR A N 1
ATOM 658 C CA . THR A 1 87 ? 24.735 7.321 39.006 1.00 17.14 85 THR A CA 1
ATOM 659 C C . THR A 1 87 ? 24.638 5.804 38.930 1.00 16.90 85 THR A C 1
ATOM 660 O O . THR A 1 87 ? 25.058 5.107 39.848 1.00 17.41 85 THR A O 1
ATOM 664 N N . ARG A 1 88 ? 24.098 5.297 37.826 1.00 17.40 86 ARG A N 1
ATOM 665 C CA . ARG A 1 88 ? 23.977 3.857 37.638 1.00 14.72 86 ARG A CA 1
ATOM 666 C C . ARG A 1 88 ? 25.346 3.199 37.546 1.00 17.14 86 ARG A C 1
ATOM 667 O O . ARG A 1 88 ? 25.528 2.063 37.987 1.00 16.29 86 ARG A O 1
ATOM 675 N N . ARG A 1 89 ? 26.310 3.923 36.982 1.00 18.47 87 ARG A N 1
ATOM 676 C CA . ARG A 1 89 ? 27.670 3.411 36.879 1.00 18.70 87 ARG A CA 1
ATOM 677 C C . ARG A 1 89 ? 28.271 3.241 38.264 1.00 16.22 87 ARG A C 1
ATOM 678 O O . ARG A 1 89 ? 28.825 2.185 38.586 1.00 15.99 87 ARG A O 1
ATOM 686 N N . GLU A 1 90 ? 28.143 4.274 39.093 1.00 15.80 88 GLU A N 1
ATOM 687 C CA . GLU A 1 90 ? 28.652 4.182 40.457 1.00 17.02 88 GLU A CA 1
ATOM 688 C C . GLU A 1 90 ? 27.893 3.129 41.256 1.00 15.59 88 GLU A C 1
ATOM 689 O O . GLU A 1 90 ? 28.449 2.494 42.153 1.00 15.32 88 GLU A O 1
ATOM 695 N N . GLN A 1 91 ? 26.626 2.935 40.912 1.00 16.93 89 GLN A N 1
ATOM 696 C CA . GLN A 1 91 ? 25.805 1.940 41.583 1.00 17.43 89 GLN A CA 1
ATOM 697 C C . GLN A 1 91 ? 26.295 0.529 41.279 1.00 20.24 89 GLN A C 1
ATOM 698 O O . GLN A 1 91 ? 26.416 -0.297 42.184 1.00 20.89 89 GLN A O 1
ATOM 704 N N . TYR A 1 92 ? 26.571 0.254 40.004 1.00 21.04 90 TYR A N 1
ATOM 705 C CA . TYR A 1 92 ? 27.096 -1.051 39.610 1.00 18.51 90 TYR A CA 1
ATOM 706 C C . TYR A 1 92 ? 28.501 -1.280 40.154 1.00 17.33 90 TYR A C 1
ATOM 707 O O . TYR A 1 92 ? 28.850 -2.400 40.530 1.00 14.18 90 TYR A O 1
ATOM 716 N N . LEU A 1 93 ? 29.302 -0.217 40.195 1.00 20.24 91 LEU A N 1
ATOM 717 C CA . LEU A 1 93 ? 30.648 -0.308 40.759 1.00 20.00 91 LEU A CA 1
ATOM 718 C C . LEU A 1 93 ? 30.641 -0.571 42.263 1.00 24.91 91 LEU A C 1
ATOM 719 O O . LEU A 1 93 ? 31.522 -1.256 42.786 1.00 26.93 91 LEU A O 1
ATOM 724 N N . ALA A 1 94 ? 29.635 -0.037 42.951 1.00 21.85 92 ALA A N 1
ATOM 725 C CA . ALA A 1 94 ? 29.559 -0.145 44.406 1.00 11.51 92 ALA A CA 1
ATOM 726 C C . ALA A 1 94 ? 29.342 -1.583 44.858 1.00 13.67 92 ALA A C 1
ATOM 727 O O . ALA A 1 94 ? 29.683 -1.947 45.984 1.00 17.37 92 ALA A O 1
ATOM 729 N N . TYR A 1 95 ? 28.758 -2.389 43.979 1.00 12.75 93 TYR A N 1
ATOM 730 C CA . TYR A 1 95 ? 28.511 -3.791 44.274 1.00 7.67 93 TYR A CA 1
ATOM 731 C C . TYR A 1 95 ? 29.826 -4.529 44.487 1.00 14.10 93 TYR A C 1
ATOM 732 O O . TYR A 1 95 ? 29.891 -5.489 45.257 1.00 14.42 93 TYR A O 1
ATOM 741 N N . GLY A 1 96 ? 30.870 -4.073 43.799 1.00 8.59 94 GLY A N 1
ATOM 742 C CA . GLY A 1 96 ? 32.182 -4.691 43.884 1.00 9.14 94 GLY A CA 1
ATOM 743 C C . GLY A 1 96 ? 33.082 -4.196 45.003 1.00 15.49 94 GLY A C 1
ATOM 744 O O . GLY A 1 96 ? 34.185 -4.717 45.181 1.00 15.89 94 GLY A O 1
ATOM 745 N N . ASP A 1 97 ? 32.626 -3.206 45.767 1.00 11.88 95 ASP A N 1
ATOM 746 C CA . ASP A 1 97 ? 33.456 -2.644 46.834 1.00 14.89 95 ASP A CA 1
ATOM 747 C C . ASP A 1 97 ? 32.708 -2.404 48.148 1.00 15.43 95 ASP A C 1
ATOM 748 O O . ASP A 1 97 ? 31.568 -2.834 48.314 1.00 13.91 95 ASP A O 1
ATOM 753 N N . LYS A 1 98 ? 33.369 -1.711 49.072 1.00 9.07 96 LYS A N 1
ATOM 754 C CA . LYS A 1 98 ? 32.876 -1.538 50.438 1.00 14.24 96 LYS A CA 1
ATOM 755 C C . LYS A 1 98 ? 31.580 -0.735 50.557 1.00 11.44 96 LYS A C 1
ATOM 756 O O . LYS A 1 98 ? 30.885 -0.827 51.572 1.00 13.98 96 LYS A O 1
ATOM 762 N N . ARG A 1 99 ? 31.269 0.064 49.540 1.00 8.18 97 ARG A N 1
ATOM 763 C CA . ARG A 1 99 ? 30.068 0.893 49.569 1.00 11.07 97 ARG A CA 1
ATOM 764 C C . ARG A 1 99 ? 28.787 0.061 49.663 1.00 15.14 97 ARG A C 1
ATOM 765 O O . ARG A 1 99 ? 27.841 0.439 50.364 1.00 20.17 97 ARG A O 1
ATOM 773 N N . GLY A 1 100 ? 28.773 -1.088 48.993 1.00 11.09 98 GLY A N 1
ATOM 774 C CA . GLY A 1 100 ? 27.614 -1.961 49.021 1.00 11.20 98 GLY A CA 1
ATOM 775 C C . GLY A 1 100 ? 27.422 -2.591 50.385 1.00 12.08 98 GLY A C 1
ATOM 776 O O . GLY A 1 100 ? 26.288 -2.759 50.855 1.00 15.39 98 GLY A O 1
ATOM 777 N N . VAL A 1 101 ? 28.539 -2.921 51.031 1.00 7.24 99 VAL A N 1
ATOM 778 C CA . VAL A 1 101 ? 28.504 -3.461 52.381 1.00 12.39 99 VAL A CA 1
ATOM 779 C C . VAL A 1 101 ? 27.999 -2.407 53.353 1.00 11.57 99 VAL A C 1
ATOM 780 O O . VAL A 1 101 ? 27.166 -2.696 54.218 1.00 11.12 99 VAL A O 1
ATOM 784 N N . HIS A 1 102 ? 28.478 -1.177 53.187 1.00 7.11 100 HIS A N 1
ATOM 785 C CA . HIS A 1 102 ? 28.060 -0.097 54.068 1.00 16.74 100 HIS A CA 1
ATOM 786 C C . HIS A 1 102 ? 26.565 0.148 53.923 1.00 15.04 100 HIS A C 1
ATOM 787 O O . HIS A 1 102 ? 25.857 0.357 54.914 1.00 9.08 100 HIS A O 1
ATOM 794 N N . LEU A 1 103 ? 26.083 0.078 52.684 1.00 18.41 101 LEU A N 1
ATOM 795 C CA . LEU A 1 103 ? 24.674 0.319 52.415 1.00 5.87 101 LEU A CA 1
ATOM 796 C C . LEU A 1 103 ? 23.807 -0.774 53.024 1.00 5.60 101 LEU A C 1
ATOM 797 O O . LEU A 1 103 ? 22.788 -0.486 53.663 1.00 13.42 101 LEU A O 1
ATOM 802 N N . ALA A 1 104 ? 24.231 -2.026 52.860 1.00 5.74 102 ALA A N 1
ATOM 803 C CA . ALA A 1 104 ? 23.452 -3.139 53.393 1.00 16.34 102 ALA A CA 1
ATOM 804 C C . ALA A 1 104 ? 23.404 -3.093 54.919 1.00 11.76 102 ALA A C 1
ATOM 805 O O . ALA A 1 104 ? 22.342 -3.291 55.537 1.00 9.14 102 ALA A O 1
ATOM 807 N N . LYS A 1 105 ? 24.550 -2.793 55.523 1.00 11.93 103 LYS A N 1
ATOM 808 C CA . LYS A 1 105 ? 24.619 -2.699 56.974 1.00 13.42 103 LYS A CA 1
ATOM 809 C C . LYS A 1 105 ? 23.738 -1.564 57.486 1.00 13.49 103 LYS A C 1
ATOM 810 O O . LYS A 1 105 ? 23.056 -1.716 58.499 1.00 5.39 103 LYS A O 1
ATOM 816 N N . GLU A 1 106 ? 23.730 -0.439 56.774 1.00 10.03 104 GLU A N 1
ATOM 817 C CA . GLU A 1 106 ? 22.908 0.690 57.200 1.00 9.30 104 GLU A CA 1
ATOM 818 C C . GLU A 1 106 ? 21.423 0.362 57.102 1.00 9.02 104 GLU A C 1
ATOM 819 O O . GLU A 1 106 ? 20.633 0.736 57.979 1.00 9.80 104 GLU A O 1
ATOM 825 N N . PHE A 1 107 ? 21.052 -0.374 56.058 1.00 5.34 105 PHE A N 1
ATOM 826 C CA . PHE A 1 107 ? 19.658 -0.759 55.886 1.00 4.48 105 PHE A CA 1
ATOM 827 C C . PHE A 1 107 ? 19.203 -1.667 57.028 1.00 4.37 105 PHE A C 1
ATOM 828 O O . PHE A 1 107 ? 18.163 -1.420 57.661 1.00 4.14 105 PHE A O 1
ATOM 836 N N . ILE A 1 108 ? 19.998 -2.699 57.314 1.00 9.63 106 ILE A N 1
ATOM 837 C CA . ILE A 1 108 ? 19.638 -3.628 58.385 1.00 7.43 106 ILE A CA 1
ATOM 838 C C . ILE A 1 108 ? 19.636 -2.955 59.758 1.00 8.25 106 ILE A C 1
ATOM 839 O O . ILE A 1 108 ? 18.792 -3.262 60.610 1.00 13.68 106 ILE A O 1
ATOM 844 N N . LYS A 1 109 ? 20.558 -2.015 59.958 1.00 4.75 107 LYS A N 1
ATOM 845 C CA . LYS A 1 109 ? 20.631 -1.281 61.218 1.00 4.81 107 LYS A CA 1
ATOM 846 C C . LYS A 1 109 ? 19.383 -0.437 61.412 1.00 4.54 107 LYS A C 1
ATOM 847 O O . LYS A 1 109 ? 18.806 -0.399 62.503 1.00 8.36 107 LYS A O 1
ATOM 853 N N . ALA A 1 110 ? 18.960 0.231 60.342 1.00 4.44 108 ALA A N 1
ATOM 854 C CA . ALA A 1 110 ? 17.763 1.055 60.412 1.00 6.07 108 ALA A CA 1
ATOM 855 C C . ALA A 1 110 ? 16.535 0.196 60.697 1.00 3.95 108 ALA A C 1
ATOM 856 O O . ALA A 1 110 ? 15.668 0.580 61.494 1.00 8.05 108 ALA A O 1
ATOM 858 N N . LYS A 1 111 ? 16.489 -0.988 60.088 1.00 6.89 109 LYS A N 1
ATOM 859 C CA . LYS A 1 111 ? 15.349 -1.876 60.301 1.00 6.97 109 LYS A CA 1
ATOM 860 C C . LYS A 1 111 ? 15.271 -2.350 61.748 1.00 3.65 109 LYS A C 1
ATOM 861 O O . LYS A 1 111 ? 14.206 -2.288 62.381 1.00 9.53 109 LYS A O 1
ATOM 875 N N . ALA A 1 113 ? 16.607 -0.955 64.372 1.00 4.04 111 ALA A N 1
ATOM 876 C CA . ALA A 1 113 ? 16.371 0.177 65.260 1.00 9.77 111 ALA A CA 1
ATOM 877 C C . ALA A 1 113 ? 14.896 0.552 65.274 1.00 8.00 111 ALA A C 1
ATOM 878 O O . ALA A 1 113 ? 14.325 0.821 66.333 1.00 11.37 111 ALA A O 1
ATOM 880 N N . ASN A 1 114 ? 14.271 0.561 64.101 1.00 3.69 112 ASN A N 1
ATOM 881 C CA . ASN A 1 114 ? 12.844 0.857 64.049 1.00 6.31 112 ASN A CA 1
ATOM 882 C C . ASN A 1 114 ? 11.967 -0.215 64.704 1.00 4.90 112 ASN A C 1
ATOM 883 O O . ASN A 1 114 ? 10.944 0.097 65.341 1.00 4.04 112 ASN A O 1
ATOM 888 N N . GLN A 1 115 ? 12.393 -1.472 64.586 1.00 7.07 113 GLN A N 1
ATOM 889 C CA . GLN A 1 115 ? 11.697 -2.555 65.268 1.00 3.24 113 GLN A CA 1
ATOM 890 C C . GLN A 1 115 ? 11.783 -2.344 66.781 1.00 3.32 113 GLN A C 1
ATOM 891 O O . GLN A 1 115 ? 10.790 -2.496 67.510 1.00 3.22 113 GLN A O 1
ATOM 905 N N . ALA A 1 117 ? 12.130 0.508 68.220 1.00 7.47 115 ALA A N 1
ATOM 906 C CA . ALA A 1 117 ? 11.365 1.704 68.554 1.00 8.98 115 ALA A CA 1
ATOM 907 C C . ALA A 1 117 ? 9.897 1.355 68.756 1.00 12.74 115 ALA A C 1
ATOM 908 O O . ALA A 1 117 ? 9.264 1.777 69.740 1.00 15.37 115 ALA A O 1
ATOM 910 N N . ILE A 1 118 ? 9.360 0.565 67.831 1.00 12.61 116 ILE A N 1
ATOM 911 C CA . ILE A 1 118 ? 7.976 0.134 67.962 1.00 14.38 116 ILE A CA 1
ATOM 912 C C . ILE A 1 118 ? 7.776 -0.729 69.207 1.00 12.03 116 ILE A C 1
ATOM 913 O O . ILE A 1 118 ? 6.771 -0.589 69.916 1.00 6.24 116 ILE A O 1
ATOM 918 N N . LEU A 1 119 ? 8.747 -1.591 69.500 1.00 8.75 117 LEU A N 1
ATOM 919 C CA . LEU A 1 119 ? 8.637 -2.415 70.698 1.00 9.35 117 LEU A CA 1
ATOM 920 C C . LEU A 1 119 ? 8.652 -1.539 71.950 1.00 10.76 117 LEU A C 1
ATOM 921 O O . LEU A 1 119 ? 7.964 -1.823 72.934 1.00 3.20 117 LEU A O 1
ATOM 926 N N . THR A 1 120 ? 9.408 -0.447 71.884 1.00 10.46 118 THR A N 1
ATOM 927 C CA . THR A 1 120 ? 9.494 0.491 72.994 1.00 8.74 118 THR A CA 1
ATOM 928 C C . THR A 1 120 ? 8.156 1.185 73.233 1.00 9.93 118 THR A C 1
ATOM 929 O O . THR A 1 120 ? 7.690 1.269 74.376 1.00 12.85 118 THR A O 1
ATOM 933 N N . ASN A 1 121 ? 7.524 1.662 72.162 1.00 9.31 119 ASN A N 1
ATOM 934 C CA . ASN A 1 121 ? 6.216 2.299 72.314 1.00 14.20 119 ASN A CA 1
ATOM 935 C C . ASN A 1 121 ? 5.159 1.321 72.823 1.00 10.75 119 ASN A C 1
ATOM 936 O O . ASN A 1 121 ? 4.338 1.654 73.697 1.00 7.20 119 ASN A O 1
ATOM 941 N N . LEU A 1 122 ? 5.216 0.099 72.299 1.00 9.54 120 LEU A N 1
ATOM 942 C CA . LEU A 1 122 ? 4.268 -0.936 72.681 1.00 12.40 120 LEU A CA 1
ATOM 943 C C . LEU A 1 122 ? 4.410 -1.261 74.156 1.00 13.15 120 LEU A C 1
ATOM 944 O O . LEU A 1 122 ? 3.419 -1.484 74.853 1.00 12.61 120 LEU A O 1
ATOM 949 N N . ALA A 1 123 ? 5.649 -1.264 74.633 1.00 7.13 121 ALA A N 1
ATOM 950 C CA . ALA A 1 123 ? 5.899 -1.575 76.028 1.00 7.03 121 ALA A CA 1
ATOM 951 C C . ALA A 1 123 ? 5.427 -0.433 76.915 1.00 8.30 121 ALA A C 1
ATOM 952 O O . ALA A 1 123 ? 4.835 -0.664 77.972 1.00 5.34 121 ALA A O 1
ATOM 954 N N . LYS A 1 124 ? 5.681 0.796 76.471 1.00 3.29 122 LYS A N 1
ATOM 955 C CA . LYS A 1 124 ? 5.330 1.965 77.266 1.00 3.35 122 LYS A CA 1
ATOM 956 C C . LYS A 1 124 ? 3.820 2.085 77.437 1.00 17.13 122 LYS A C 1
ATOM 957 O O . LYS A 1 124 ? 3.343 2.499 78.495 1.00 20.06 122 LYS A O 1
ATOM 963 N N . ALA A 1 125 ? 3.067 1.700 76.411 1.00 6.28 123 ALA A N 1
ATOM 964 C CA . ALA A 1 125 ? 1.611 1.734 76.522 1.00 9.28 123 ALA A CA 1
ATOM 965 C C . ALA A 1 125 ? 1.070 0.740 77.560 1.00 12.19 123 ALA A C 1
ATOM 966 O O . ALA A 1 125 ? 0.029 0.973 78.171 1.00 14.47 123 ALA A O 1
ATOM 968 N N . ARG A 1 126 ? 1.787 -0.361 77.759 1.00 8.12 124 ARG A N 1
ATOM 969 C CA . ARG A 1 126 ? 1.301 -1.455 78.596 1.00 6.91 124 ARG A CA 1
ATOM 970 C C . ARG A 1 126 ? 1.995 -1.550 79.952 1.00 10.58 124 ARG A C 1
ATOM 971 O O . ARG A 1 126 ? 1.814 -2.532 80.673 1.00 9.88 124 ARG A O 1
ATOM 979 N N . LYS A 1 127 ? 2.775 -0.531 80.300 1.00 12.96 125 LYS A N 1
ATOM 980 C CA . LYS A 1 127 ? 3.611 -0.579 81.497 1.00 17.52 125 LYS A CA 1
ATOM 981 C C . LYS A 1 127 ? 2.788 -0.794 82.765 1.00 18.06 125 LYS A C 1
ATOM 982 O O . LYS A 1 127 ? 3.217 -1.491 83.685 1.00 14.05 125 LYS A O 1
ATOM 988 N N . ASP A 1 128 ? 1.588 -0.228 82.795 1.00 18.28 126 ASP A N 1
ATOM 989 C CA . ASP A 1 128 ? 0.722 -0.363 83.960 1.00 19.50 126 ASP A CA 1
ATOM 990 C C . ASP A 1 128 ? -0.382 -1.402 83.748 1.00 13.34 126 ASP A C 1
ATOM 991 O O . ASP A 1 128 ? -0.625 -2.239 84.614 1.00 14.52 126 ASP A O 1
ATOM 996 N N . SER A 1 129 ? -1.049 -1.338 82.600 1.00 6.38 127 SER A N 1
ATOM 997 C CA . SER A 1 129 ? -2.164 -2.233 82.304 1.00 9.89 127 SER A CA 1
ATOM 998 C C . SER A 1 129 ? -1.760 -3.694 82.094 1.00 20.03 127 SER A C 1
ATOM 999 O O . SER A 1 129 ? -2.466 -4.605 82.531 1.00 23.22 127 SER A O 1
ATOM 1002 N N . ASN A 1 130 ? -0.641 -3.915 81.407 1.00 17.37 128 ASN A N 1
ATOM 1003 C CA . ASN A 1 130 ? -0.168 -5.270 81.126 1.00 13.18 128 ASN A CA 1
ATOM 1004 C C . ASN A 1 130 ? 1.336 -5.456 81.347 1.00 12.89 128 ASN A C 1
ATOM 1005 O O . ASN A 1 130 ? 2.095 -5.565 80.384 1.00 13.00 128 ASN A O 1
ATOM 1010 N N . PRO A 1 131 ? 1.771 -5.497 82.617 1.00 14.58 129 PRO A N 1
ATOM 1011 C CA . PRO A 1 131 ? 3.203 -5.550 82.948 1.00 7.85 129 PRO A CA 1
ATOM 1012 C C . PRO A 1 131 ? 3.976 -6.729 82.348 1.00 3.33 129 PRO A C 1
ATOM 1013 O O . PRO A 1 131 ? 5.141 -6.547 81.992 1.00 24.33 129 PRO A O 1
ATOM 1017 N N . GLU A 1 132 ? 3.360 -7.902 82.224 1.00 15.65 130 GLU A N 1
ATOM 1018 C CA . GLU A 1 132 ? 4.094 -9.061 81.713 1.00 16.78 130 GLU A CA 1
ATOM 1019 C C . GLU A 1 132 ? 4.356 -8.978 80.208 1.00 10.68 130 GLU A C 1
ATOM 1020 O O . GLU A 1 132 ? 5.451 -9.313 79.740 1.00 10.06 130 GLU A O 1
ATOM 1026 N N . VAL A 1 133 ? 3.362 -8.516 79.455 1.00 6.01 131 VAL A N 1
ATOM 1027 C CA . VAL A 1 133 ? 3.554 -8.303 78.029 1.00 8.85 131 VAL A CA 1
ATOM 1028 C C . VAL A 1 133 ? 4.587 -7.200 77.804 1.00 9.61 131 VAL A C 1
ATOM 1029 O O . VAL A 1 133 ? 5.413 -7.292 76.895 1.00 11.35 131 VAL A O 1
ATOM 1033 N N . ALA A 1 134 ? 4.578 -6.190 78.669 1.00 3.15 132 ALA A N 1
ATOM 1034 C CA . ALA A 1 134 ? 5.536 -5.097 78.551 1.00 8.59 132 ALA A CA 1
ATOM 1035 C C . ALA A 1 134 ? 6.952 -5.602 78.794 1.00 7.64 132 ALA A C 1
ATOM 1036 O O . ALA A 1 134 ? 7.891 -5.252 78.068 1.00 12.51 132 ALA A O 1
ATOM 1038 N N . GLU A 1 135 ? 7.090 -6.457 79.802 1.00 9.01 133 GLU A N 1
ATOM 1039 C CA . GLU A 1 135 ? 8.383 -7.031 80.133 1.00 10.79 133 GLU A CA 1
ATOM 1040 C C . GLU A 1 135 ? 8.896 -7.884 78.979 1.00 13.35 133 GLU A C 1
ATOM 1041 O O . GLU A 1 135 ? 10.079 -7.816 78.613 1.00 19.14 133 GLU A O 1
ATOM 1047 N N . SER A 1 136 ? 7.996 -8.663 78.383 1.00 7.64 134 SER A N 1
ATOM 1048 C CA . SER A 1 136 ? 8.378 -9.501 77.254 1.00 8.67 134 SER A CA 1
ATOM 1049 C C . SER A 1 136 ? 8.797 -8.657 76.050 1.00 12.65 134 SER A C 1
ATOM 1050 O O . SER A 1 136 ? 9.737 -9.007 75.324 1.00 15.38 134 SER A O 1
ATOM 1053 N N . LEU A 1 137 ? 8.114 -7.531 75.860 1.00 3.21 135 LEU A N 1
ATOM 1054 C CA . LEU A 1 137 ? 8.425 -6.637 74.752 1.00 3.20 135 LEU A CA 1
ATOM 1055 C C . LEU A 1 137 ? 9.810 -6.039 74.938 1.00 3.36 135 LEU A C 1
ATOM 1056 O O . LEU A 1 137 ? 10.594 -5.952 73.990 1.00 8.07 135 LEU A O 1
ATOM 1061 N N . LEU A 1 138 ? 10.115 -5.646 76.171 1.00 9.30 136 LEU A N 1
ATOM 1062 C CA . LEU A 1 138 ? 11.432 -5.098 76.465 1.00 8.80 136 LEU A CA 1
ATOM 1063 C C . LEU A 1 138 ? 12.540 -6.139 76.299 1.00 12.69 136 LEU A C 1
ATOM 1064 O O . LEU A 1 138 ? 13.645 -5.819 75.834 1.00 9.55 136 LEU A O 1
ATOM 1069 N N . LYS A 1 139 ? 12.237 -7.389 76.647 1.00 10.18 137 LYS A N 1
ATOM 1070 C CA . LYS A 1 139 ? 13.219 -8.456 76.489 1.00 11.75 137 LYS A CA 1
ATOM 1071 C C . LYS A 1 139 ? 13.507 -8.721 75.017 1.00 13.54 137 LYS A C 1
ATOM 1072 O O . LYS A 1 139 ? 14.668 -8.906 74.616 1.00 10.66 137 LYS A O 1
ATOM 1078 N N . ALA A 1 140 ? 12.454 -8.715 74.206 1.00 3.59 138 ALA A N 1
ATOM 1079 C CA . ALA A 1 140 ? 12.649 -8.905 72.778 1.00 5.20 138 ALA A CA 1
ATOM 1080 C C . ALA A 1 140 ? 13.442 -7.741 72.199 1.00 3.65 138 ALA A C 1
ATOM 1081 O O . ALA A 1 140 ? 14.301 -7.932 71.331 1.00 3.74 138 ALA A O 1
ATOM 1083 N N . LYS A 1 141 ? 13.192 -6.543 72.723 1.00 3.67 139 LYS A N 1
ATOM 1084 C CA . LYS A 1 141 ? 13.920 -5.372 72.260 1.00 10.26 139 LYS A CA 1
ATOM 1085 C C . LYS A 1 141 ? 15.405 -5.533 72.565 1.00 10.70 139 LYS A C 1
ATOM 1086 O O . LYS A 1 141 ? 16.263 -5.199 71.739 1.00 9.16 139 LYS A O 1
ATOM 1092 N N . LYS A 1 142 ? 15.700 -6.091 73.736 1.00 9.79 140 LYS A N 1
ATOM 1093 C CA . LYS A 1 142 ? 17.082 -6.315 74.134 1.00 6.30 140 LYS A CA 1
ATOM 1094 C C . LYS A 1 142 ? 17.763 -7.363 73.252 1.00 8.17 140 LYS A C 1
ATOM 1095 O O . LYS A 1 142 ? 18.939 -7.217 72.901 1.00 9.89 140 LYS A O 1
ATOM 1101 N N . GLU A 1 143 ? 17.023 -8.404 72.873 1.00 6.51 141 GLU A N 1
ATOM 1102 C CA . GLU A 1 143 ? 17.583 -9.424 71.983 1.00 9.33 141 GLU A CA 1
ATOM 1103 C C . GLU A 1 143 ? 17.901 -8.838 70.605 1.00 13.51 141 GLU A C 1
ATOM 1104 O O . GLU A 1 143 ? 18.955 -9.130 70.003 1.00 10.26 141 GLU A O 1
ATOM 1110 N N . ILE A 1 144 ? 17.001 -7.986 70.122 1.00 4.19 142 ILE A N 1
ATOM 1111 C CA . ILE A 1 144 ? 17.222 -7.333 68.841 1.00 8.73 142 ILE A CA 1
ATOM 1112 C C . ILE A 1 144 ? 18.439 -6.415 68.920 1.00 7.24 142 ILE A C 1
ATOM 1113 O O . ILE A 1 144 ? 19.248 -6.357 67.991 1.00 6.11 142 ILE A O 1
ATOM 1118 N N . ASP A 1 145 ? 18.590 -5.723 70.044 1.00 9.13 143 ASP A N 1
ATOM 1119 C CA . ASP A 1 145 ? 19.737 -4.838 70.203 1.00 10.14 143 ASP A CA 1
ATOM 1120 C C . ASP A 1 145 ? 21.035 -5.633 70.266 1.00 12.13 143 ASP A C 1
ATOM 1121 O O . ASP A 1 145 ? 22.081 -5.165 69.816 1.00 5.38 143 ASP A O 1
ATOM 1126 N N . ALA A 1 146 ? 20.964 -6.840 70.819 1.00 10.41 144 ALA A N 1
ATOM 1127 C CA . ALA A 1 146 ? 22.123 -7.722 70.820 1.00 13.77 144 ALA A CA 1
ATOM 1128 C C . ALA A 1 146 ? 22.487 -8.102 69.384 1.00 13.17 144 ALA A C 1
ATOM 1129 O O . ALA A 1 146 ? 23.675 -8.149 69.014 1.00 16.34 144 ALA A O 1
ATOM 1131 N N . CYS A 1 147 ? 21.465 -8.336 68.564 1.00 9.11 145 CYS A N 1
ATOM 1132 C CA . CYS A 1 147 ? 21.714 -8.615 67.152 1.00 10.84 145 CYS A CA 1
ATOM 1133 C C . CYS A 1 147 ? 22.328 -7.410 66.439 1.00 15.55 145 CYS A C 1
ATOM 1134 O O . CYS A 1 147 ? 23.174 -7.565 65.558 1.00 5.55 145 CYS A O 1
ATOM 1137 N N . LEU A 1 148 ? 21.918 -6.210 66.839 1.00 5.23 146 LEU A N 1
ATOM 1138 C CA . LEU A 1 148 ? 22.440 -4.997 66.227 1.00 5.35 146 LEU A CA 1
ATOM 1139 C C . LEU A 1 148 ? 23.912 -4.825 66.581 1.00 11.77 146 LEU A C 1
ATOM 1140 O O . LEU A 1 148 ? 24.746 -4.490 65.724 1.00 9.82 146 LEU A O 1
ATOM 1145 N N . ASN A 1 149 ? 24.226 -5.084 67.848 1.00 10.89 147 ASN A N 1
ATOM 1146 C CA . ASN A 1 149 ? 25.595 -4.995 68.322 1.00 11.80 147 ASN A CA 1
ATOM 1147 C C . ASN A 1 149 ? 26.495 -6.008 67.628 1.00 15.49 147 ASN A C 1
ATOM 1148 O O . ASN A 1 149 ? 27.657 -5.715 67.346 1.00 10.27 147 ASN A O 1
ATOM 1153 N N . GLU A 1 150 ? 25.965 -7.196 67.339 1.00 10.92 148 GLU A N 1
ATOM 1154 C CA . GLU A 1 150 ? 26.743 -8.139 66.544 1.00 8.13 148 GLU A CA 1
ATOM 1155 C C . GLU A 1 150 ? 26.915 -7.635 65.114 1.00 16.64 148 GLU A C 1
ATOM 1156 O O . GLU A 1 150 ? 27.973 -7.803 64.501 1.00 14.48 148 GLU A O 1
ATOM 1162 N N . LEU A 1 151 ? 25.871 -6.995 64.596 1.00 19.29 149 LEU A N 1
ATOM 1163 C CA . LEU A 1 151 ? 25.881 -6.513 63.222 1.00 17.76 149 LEU A CA 1
ATOM 1164 C C . LEU A 1 151 ? 26.938 -5.434 63.021 1.00 16.05 149 LEU A C 1
ATOM 1165 O O . LEU A 1 151 ? 27.512 -5.315 61.937 1.00 12.85 149 LEU A O 1
ATOM 1170 N N . ASP A 1 152 ? 27.209 -4.662 64.071 1.00 13.73 150 ASP A N 1
ATOM 1171 C CA . ASP A 1 152 ? 28.189 -3.583 63.967 1.00 18.41 150 ASP A CA 1
ATOM 1172 C C . ASP A 1 152 ? 29.594 -4.094 63.652 1.00 22.61 150 ASP A C 1
ATOM 1173 O O . ASP A 1 152 ? 30.346 -3.447 62.926 1.00 29.50 150 ASP A O 1
ATOM 1178 N N . GLY A 1 153 ? 29.936 -5.261 64.187 1.00 20.50 151 GLY A N 1
ATOM 1179 C CA . GLY A 1 153 ? 31.283 -5.790 64.063 1.00 16.70 151 GLY A CA 1
ATOM 1180 C C . GLY A 1 153 ? 31.579 -6.485 62.750 1.00 16.43 151 GLY A C 1
ATOM 1181 O O . GLY A 1 153 ? 32.730 -6.806 62.455 1.00 14.79 151 GLY A O 1
ATOM 1182 N N . VAL A 1 154 ? 30.539 -6.734 61.964 1.00 18.92 152 VAL A N 1
ATOM 1183 C CA . VAL A 1 154 ? 30.704 -7.365 60.664 1.00 16.05 152 VAL A CA 1
ATOM 1184 C C . VAL A 1 154 ? 31.458 -6.447 59.702 1.00 19.60 152 VAL A C 1
ATOM 1185 O O . VAL A 1 154 ? 31.154 -5.258 59.607 1.00 19.65 152 VAL A O 1
ATOM 1189 N N . GLU A 1 155 ? 32.426 -7.006 58.977 1.00 21.21 153 GLU A N 1
ATOM 1190 C CA . GLU A 1 155 ? 33.227 -6.235 58.026 1.00 24.15 153 GLU A CA 1
ATOM 1191 C C . GLU A 1 155 ? 33.536 -7.069 56.783 1.00 21.95 153 GLU A C 1
ATOM 1192 O O . GLU A 1 155 ? 33.796 -8.270 56.881 1.00 26.38 153 GLU A O 1
ATOM 1198 N N . ALA A 1 156 ? 33.515 -6.431 55.616 1.00 14.30 154 ALA A N 1
ATOM 1199 C CA . ALA A 1 156 ? 33.845 -7.113 54.366 1.00 14.27 154 ALA A CA 1
ATOM 1200 C C . ALA A 1 156 ? 34.205 -6.130 53.253 1.00 18.87 154 ALA A C 1
ATOM 1201 O O . ALA A 1 156 ? 33.748 -4.987 53.248 1.00 22.01 154 ALA A O 1
ATOM 1203 N N . GLU A 1 157 ? 35.046 -6.575 52.325 1.00 23.14 155 GLU A N 1
ATOM 1204 C CA . GLU A 1 157 ? 35.371 -5.783 51.141 1.00 24.34 155 GLU A CA 1
ATOM 1205 C C . GLU A 1 157 ? 34.220 -5.672 50.136 1.00 18.53 155 GLU A C 1
ATOM 1206 O O . GLU A 1 157 ? 34.142 -4.701 49.385 1.00 16.82 155 GLU A O 1
ATOM 1220 N N . ILE A 1 159 ? 29.830 -7.130 49.224 1.00 18.93 157 ILE A N 1
ATOM 1221 C CA . ILE A 1 159 ? 28.597 -7.681 49.781 1.00 19.59 157 ILE A CA 1
ATOM 1222 C C . ILE A 1 159 ? 28.421 -9.191 49.580 1.00 22.24 157 ILE A C 1
ATOM 1223 O O . ILE A 1 159 ? 27.826 -9.862 50.423 1.00 24.00 157 ILE A O 1
ATOM 1228 N N . ASP A 1 160 ? 28.952 -9.726 48.484 1.00 24.30 158 ASP A N 1
ATOM 1229 C CA . ASP A 1 160 ? 28.826 -11.157 48.205 1.00 24.29 158 ASP A CA 1
ATOM 1230 C C . ASP A 1 160 ? 29.520 -12.012 49.260 1.00 19.46 158 ASP A C 1
ATOM 1231 O O . ASP A 1 160 ? 29.094 -13.131 49.544 1.00 20.37 158 ASP A O 1
ATOM 1236 N N . LYS A 1 161 ? 30.593 -11.481 49.835 1.00 15.49 159 LYS A N 1
ATOM 1237 C CA . LYS A 1 161 ? 31.366 -12.211 50.834 1.00 17.95 159 LYS A CA 1
ATOM 1238 C C . LYS A 1 161 ? 30.626 -12.406 52.153 1.00 23.68 159 LYS A C 1
ATOM 1239 O O . LYS A 1 161 ? 30.910 -13.343 52.899 1.00 25.91 159 LYS A O 1
ATOM 1245 N N . VAL A 1 162 ? 29.676 -11.524 52.441 1.00 23.03 160 VAL A N 1
ATOM 1246 C CA . VAL A 1 162 ? 29.121 -11.472 53.786 1.00 20.65 160 VAL A CA 1
ATOM 1247 C C . VAL A 1 162 ? 27.590 -11.369 53.831 1.00 12.86 160 VAL A C 1
ATOM 1248 O O . VAL A 1 162 ? 27.003 -11.250 54.906 1.00 12.45 160 VAL A O 1
ATOM 1252 N N . ARG A 1 163 ? 26.944 -11.453 52.671 1.00 10.96 161 ARG A N 1
ATOM 1253 C CA . ARG A 1 163 ? 25.499 -11.253 52.602 1.00 9.17 161 ARG A CA 1
ATOM 1254 C C . ARG A 1 163 ? 24.716 -12.251 53.455 1.00 9.94 161 ARG A C 1
ATOM 1255 O O . ARG A 1 163 ? 23.747 -11.876 54.115 1.00 13.55 161 ARG A O 1
ATOM 1263 N N . GLU A 1 164 ? 25.150 -13.509 53.466 1.00 8.72 162 GLU A N 1
ATOM 1264 C CA . GLU A 1 164 ? 24.462 -14.535 54.250 1.00 15.76 162 GLU A CA 1
ATOM 1265 C C . GLU A 1 164 ? 24.563 -14.329 55.763 1.00 17.77 162 GLU A C 1
ATOM 1266 O O . GLU A 1 164 ? 23.631 -14.647 56.507 1.00 17.29 162 GLU A O 1
ATOM 1272 N N . ARG A 1 165 ? 25.689 -13.788 56.210 1.00 16.86 163 ARG A N 1
ATOM 1273 C CA . ARG A 1 165 ? 25.883 -13.510 57.625 1.00 19.21 163 ARG A CA 1
ATOM 1274 C C . ARG A 1 165 ? 24.932 -12.392 58.053 1.00 13.09 163 ARG A C 1
ATOM 1275 O O . ARG A 1 165 ? 24.277 -12.465 59.102 1.00 13.97 163 ARG A O 1
ATOM 1283 N N . LEU A 1 166 ? 24.832 -11.382 57.195 1.00 14.81 164 LEU A N 1
ATOM 1284 C CA . LEU A 1 166 ? 23.965 -10.238 57.428 1.00 15.18 164 LEU A CA 1
ATOM 1285 C C . LEU A 1 166 ? 22.505 -10.671 57.461 1.00 16.99 164 LEU A C 1
ATOM 1286 O O . LEU A 1 166 ? 21.750 -10.272 58.351 1.00 18.75 164 LEU A O 1
ATOM 1291 N N . LEU A 1 167 ? 22.120 -11.502 56.495 1.00 14.35 165 LEU A N 1
ATOM 1292 C CA . LEU A 1 167 ? 20.754 -12.010 56.416 1.00 10.40 165 LEU A CA 1
ATOM 1293 C C . LEU A 1 167 ? 20.424 -12.913 57.596 1.00 10.91 165 LEU A C 1
ATOM 1294 O O . LEU A 1 167 ? 19.275 -12.978 58.041 1.00 14.96 165 LEU A O 1
ATOM 1299 N N . GLY A 1 168 ? 21.438 -13.604 58.108 1.00 8.45 166 GLY A N 1
ATOM 1300 C CA . GLY A 1 168 ? 21.246 -14.453 59.266 1.00 5.34 166 GLY A CA 1
ATOM 1301 C C . GLY A 1 168 ? 20.940 -13.619 60.491 1.00 11.05 166 GLY A C 1
ATOM 1302 O O . GLY A 1 168 ? 19.967 -13.885 61.220 1.00 8.79 166 GLY A O 1
ATOM 1303 N N . ILE A 1 169 ? 21.753 -12.588 60.709 1.00 8.39 167 ILE A N 1
ATOM 1304 C CA . ILE A 1 169 ? 21.541 -11.729 61.869 1.00 10.24 167 ILE A CA 1
ATOM 1305 C C . ILE A 1 169 ? 20.199 -10.997 61.774 1.00 9.87 167 ILE A C 1
ATOM 1306 O O . ILE A 1 169 ? 19.444 -10.910 62.761 1.00 10.95 167 ILE A O 1
ATOM 1311 N N . GLU A 1 170 ? 19.879 -10.524 60.570 1.00 4.66 168 GLU A N 1
ATOM 1312 C CA . GLU A 1 170 ? 18.621 -9.827 60.351 1.00 12.61 168 GLU A CA 1
ATOM 1313 C C . GLU A 1 170 ? 17.449 -10.760 60.611 1.00 14.01 168 GLU A C 1
ATOM 1314 O O . GLU A 1 170 ? 16.437 -10.349 61.179 1.00 11.56 168 GLU A O 1
ATOM 1320 N N . GLY A 1 171 ? 17.609 -12.027 60.236 1.00 12.27 169 GLY A N 1
ATOM 1321 C CA . GLY A 1 171 ? 16.542 -12.994 60.406 1.00 7.32 169 GLY A CA 1
ATOM 1322 C C . GLY A 1 171 ? 16.301 -13.350 61.858 1.00 7.64 169 GLY A C 1
ATOM 1323 O O . GLY A 1 171 ? 15.148 -13.509 62.280 1.00 13.60 169 GLY A O 1
ATOM 1324 N N . LYS A 1 172 ? 17.376 -13.436 62.639 1.00 8.47 170 LYS A N 1
ATOM 1325 C CA . LYS A 1 172 ? 17.219 -13.690 64.069 1.00 13.72 170 LYS A CA 1
ATOM 1326 C C . LYS A 1 172 ? 16.500 -12.515 64.730 1.00 11.74 170 LYS A C 1
ATOM 1327 O O . LYS A 1 172 ? 15.544 -12.697 65.517 1.00 11.22 170 LYS A O 1
ATOM 1333 N N . ALA A 1 173 ? 16.930 -11.304 64.372 1.00 3.98 171 ALA A N 1
ATOM 1334 C CA . ALA A 1 173 ? 16.339 -10.114 64.971 1.00 5.91 171 ALA A CA 1
ATOM 1335 C C . ALA A 1 173 ? 14.854 -10.026 64.636 1.00 6.05 171 ALA A C 1
ATOM 1336 O O . ALA A 1 173 ? 14.013 -9.815 65.522 1.00 9.34 171 ALA A O 1
ATOM 1338 N N . SER A 1 174 ? 14.536 -10.239 63.362 1.00 4.98 172 SER A N 1
ATOM 1339 C CA . SER A 1 174 ? 13.159 -10.164 62.892 1.00 4.67 172 SER A CA 1
ATOM 1340 C C . SER A 1 174 ? 12.291 -11.233 63.534 1.00 6.06 172 SER A C 1
ATOM 1341 O O . SER A 1 174 ? 11.110 -11.003 63.786 1.00 7.13 172 SER A O 1
ATOM 1344 N N . LYS A 1 175 ? 12.875 -12.395 63.818 1.00 7.07 173 LYS A N 1
ATOM 1345 C CA . LYS A 1 175 ? 12.123 -13.429 64.519 1.00 7.46 173 LYS A CA 1
ATOM 1346 C C . LYS A 1 175 ? 11.762 -12.969 65.931 1.00 7.63 173 LYS A C 1
ATOM 1347 O O . LYS A 1 175 ? 10.608 -13.117 66.371 1.00 9.00 173 LYS A O 1
ATOM 1353 N N . HIS A 1 176 ? 12.732 -12.376 66.628 1.00 5.62 174 HIS A N 1
ATOM 1354 C CA . HIS A 1 176 ? 12.445 -11.874 67.975 1.00 7.29 174 HIS A CA 1
ATOM 1355 C C . HIS A 1 176 ? 11.356 -10.801 67.939 1.00 4.97 174 HIS A C 1
ATOM 1356 O O . HIS A 1 176 ? 10.430 -10.780 68.777 1.00 5.38 174 HIS A O 1
ATOM 1363 N N . TYR A 1 177 ? 11.447 -9.946 66.925 1.00 3.09 175 TYR A N 1
ATOM 1364 C CA . TYR A 1 177 ? 10.515 -8.840 66.785 1.00 9.40 175 TYR A CA 1
ATOM 1365 C C . TYR A 1 177 ? 9.106 -9.345 66.535 1.00 2.82 175 TYR A C 1
ATOM 1366 O O . TYR A 1 177 ? 8.160 -8.886 67.165 1.00 2.78 175 TYR A O 1
ATOM 1375 N N . TRP A 1 178 ? 8.968 -10.288 65.610 1.00 2.76 176 TRP A N 1
ATOM 1376 C CA . TRP A 1 178 ? 7.651 -10.817 65.284 1.00 2.64 176 TRP A CA 1
ATOM 1377 C C . TRP A 1 178 ? 7.019 -11.652 66.396 1.00 8.84 176 TRP A C 1
ATOM 1378 O O . TRP A 1 178 ? 5.792 -11.664 66.536 1.00 4.17 176 TRP A O 1
ATOM 1389 N N . ASP A 1 179 ? 7.840 -12.330 67.198 1.00 2.71 177 ASP A N 1
ATOM 1390 C CA . ASP A 1 179 ? 7.288 -13.022 68.363 1.00 2.72 177 ASP A CA 1
ATOM 1391 C C . ASP A 1 179 ? 6.722 -11.990 69.336 1.00 2.73 177 ASP A C 1
ATOM 1392 O O . ASP A 1 179 ? 5.584 -12.122 69.852 1.00 5.98 177 ASP A O 1
ATOM 1397 N N . ALA A 1 180 ? 7.504 -10.932 69.549 1.00 3.09 178 ALA A N 1
ATOM 1398 C CA . ALA A 1 180 ? 7.065 -9.873 70.446 1.00 3.40 178 ALA A CA 1
ATOM 1399 C C . ALA A 1 180 ? 5.776 -9.222 69.945 1.00 6.41 178 ALA A C 1
ATOM 1400 O O . ALA A 1 180 ? 4.880 -8.920 70.734 1.00 7.15 178 ALA A O 1
ATOM 1402 N N . ILE A 1 181 ? 5.676 -9.032 68.630 1.00 5.40 179 ILE A N 1
ATOM 1403 C CA . ILE A 1 181 ? 4.486 -8.435 68.042 1.00 2.63 179 ILE A CA 1
ATOM 1404 C C . ILE A 1 181 ? 3.292 -9.359 68.216 1.00 9.29 179 ILE A C 1
ATOM 1405 O O . ILE A 1 181 ? 2.182 -8.907 68.501 1.00 11.44 179 ILE A O 1
ATOM 1410 N N . SER A 1 182 ? 3.536 -10.660 68.092 1.00 10.52 180 SER A N 1
ATOM 1411 C CA . SER A 1 182 ? 2.466 -11.637 68.227 1.00 11.81 180 SER A CA 1
ATOM 1412 C C . SER A 1 182 ? 1.902 -11.590 69.637 1.00 11.02 180 SER A C 1
ATOM 1413 O O . SER A 1 182 ? 0.723 -11.871 69.851 1.00 12.02 180 SER A O 1
ATOM 1416 N N . LEU A 1 183 ? 2.738 -11.218 70.601 1.00 10.62 181 LEU A N 1
ATOM 1417 C CA . LEU A 1 183 ? 2.231 -11.051 71.967 1.00 11.00 181 LEU A CA 1
ATOM 1418 C C . LEU A 1 183 ? 1.177 -9.941 72.115 1.00 10.46 181 LEU A C 1
ATOM 1419 O O . LEU A 1 183 ? 0.353 -9.981 73.027 1.00 6.38 181 LEU A O 1
ATOM 1424 N N . VAL A 1 184 ? 1.218 -8.949 71.230 1.00 11.81 182 VAL A N 1
ATOM 1425 C CA . VAL A 1 184 ? 0.335 -7.781 71.324 1.00 12.04 182 VAL A CA 1
ATOM 1426 C C . VAL A 1 184 ? -0.984 -7.939 70.541 1.00 8.40 182 VAL A C 1
ATOM 1427 O O . VAL A 1 184 ? -2.006 -7.325 70.865 1.00 2.76 182 VAL A O 1
ATOM 1431 N N . ILE A 1 185 ? -0.955 -8.781 69.518 1.00 5.17 183 ILE A N 1
ATOM 1432 C CA . ILE A 1 185 ? -2.130 -9.031 68.690 1.00 7.52 183 ILE A CA 1
ATOM 1433 C C . ILE A 1 185 ? -3.125 -9.974 69.380 1.00 6.86 183 ILE A C 1
ATOM 1434 O O . ILE A 1 185 ? -2.730 -11.021 69.894 1.00 6.57 183 ILE A O 1
ATOM 1439 N N . PRO A 1 186 ? -4.421 -9.610 69.383 1.00 2.89 184 PRO A N 1
ATOM 1440 C CA . PRO A 1 186 ? -5.460 -10.405 70.051 1.00 3.00 184 PRO A CA 1
ATOM 1441 C C . PRO A 1 186 ? -5.585 -11.791 69.429 1.00 6.91 184 PRO A C 1
ATOM 1442 O O . PRO A 1 186 ? -5.373 -11.939 68.225 1.00 5.05 184 PRO A O 1
ATOM 1446 N N . GLU A 1 187 ? -5.920 -12.782 70.254 1.00 5.89 185 GLU A N 1
ATOM 1447 C CA . GLU A 1 187 ? -5.858 -14.192 69.870 1.00 9.66 185 GLU A CA 1
ATOM 1448 C C . GLU A 1 187 ? -6.703 -14.547 68.655 1.00 9.71 185 GLU A C 1
ATOM 1449 O O . GLU A 1 187 ? -6.330 -15.423 67.878 1.00 3.32 185 GLU A O 1
ATOM 1455 N N . GLU A 1 188 ? -7.835 -13.869 68.488 1.00 12.71 186 GLU A N 1
ATOM 1456 C CA . GLU A 1 188 ? -8.766 -14.205 67.412 1.00 11.21 186 GLU A CA 1
ATOM 1457 C C . GLU A 1 188 ? -8.208 -13.924 66.009 1.00 8.66 186 GLU A C 1
ATOM 1458 O O . GLU A 1 188 ? -8.654 -14.516 65.029 1.00 6.38 186 GLU A O 1
ATOM 1464 N N . TYR A 1 189 ? -7.240 -13.017 65.918 1.00 10.23 187 TYR A N 1
ATOM 1465 C CA . TYR A 1 189 ? -6.600 -12.708 64.640 1.00 7.46 187 TYR A CA 1
ATOM 1466 C C . TYR A 1 189 ? -5.734 -13.847 64.100 1.00 8.99 187 TYR A C 1
ATOM 1467 O O . TYR A 1 189 ? -5.478 -13.915 62.897 1.00 11.37 187 TYR A O 1
ATOM 1476 N N . ARG A 1 190 ? -5.293 -14.733 64.992 1.00 7.34 188 ARG A N 1
ATOM 1477 C CA . ARG A 1 190 ? -4.414 -15.847 64.631 1.00 3.20 188 ARG A CA 1
ATOM 1478 C C . ARG A 1 190 ? -3.130 -15.388 63.929 1.00 11.14 188 ARG A C 1
ATOM 1479 O O . ARG A 1 190 ? -2.834 -15.814 62.811 1.00 8.04 188 ARG A O 1
ATOM 1487 N N . PHE A 1 191 ? -2.387 -14.495 64.571 1.00 2.92 189 PHE A N 1
ATOM 1488 C CA . PHE A 1 191 ? -1.058 -14.148 64.085 1.00 12.77 189 PHE A CA 1
ATOM 1489 C C . PHE A 1 191 ? 0.010 -14.862 64.905 1.00 11.14 189 PHE A C 1
ATOM 1490 O O . PHE A 1 191 ? 0.340 -14.437 66.013 1.00 11.69 189 PHE A O 1
ATOM 1498 N N . ASN A 1 192 ? 0.528 -15.961 64.367 1.00 15.81 190 ASN A N 1
ATOM 1499 C CA . ASN A 1 192 ? 1.586 -16.713 65.031 1.00 25.84 190 ASN A CA 1
ATOM 1500 C C . ASN A 1 192 ? 2.977 -16.186 64.703 1.00 30.79 190 ASN A C 1
ATOM 1501 O O . ASN A 1 192 ? 3.866 -16.172 65.555 1.00 41.19 190 ASN A O 1
ATOM 1506 N N . GLY A 1 193 ? 3.157 -15.744 63.465 1.00 21.19 191 GLY A N 1
ATOM 1507 C CA . GLY A 1 193 ? 4.441 -15.239 63.021 1.00 19.26 191 GLY A CA 1
ATOM 1508 C C . GLY A 1 193 ? 4.374 -14.675 61.618 1.00 18.77 191 GLY A C 1
ATOM 1509 O O . GLY A 1 193 ? 3.365 -14.819 60.925 1.00 16.10 191 GLY A O 1
ATOM 1510 N N . ARG A 1 194 ? 5.448 -14.009 61.212 1.00 26.82 192 ARG A N 1
ATOM 1511 C CA . ARG A 1 194 ? 5.530 -13.392 59.894 1.00 34.62 192 ARG A CA 1
ATOM 1512 C C . ARG A 1 194 ? 5.799 -14.407 58.781 1.00 46.70 192 ARG A C 1
ATOM 1513 O O . ARG A 1 194 ? 6.615 -15.316 58.943 1.00 45.99 192 ARG A O 1
ATOM 1521 N N . ARG A 1 195 ? 5.133 -14.222 57.643 1.00 58.84 193 ARG A N 1
ATOM 1522 C CA . ARG A 1 195 ? 5.326 -15.079 56.475 1.00 67.92 193 ARG A CA 1
ATOM 1523 C C . ARG A 1 195 ? 4.872 -14.393 55.183 1.00 71.54 193 ARG A C 1
ATOM 1524 O O . ARG A 1 195 ? 3.943 -13.587 55.191 1.00 70.45 193 ARG A O 1
ATOM 1532 N N . GLY A 1 196 ? 5.519 -14.740 54.073 1.00 76.98 194 GLY A N 1
ATOM 1533 C CA . GLY A 1 196 ? 5.115 -14.258 52.763 1.00 80.67 194 GLY A CA 1
ATOM 1534 C C . GLY A 1 196 ? 5.724 -12.978 52.215 1.00 83.09 194 GLY A C 1
ATOM 1535 O O . GLY A 1 196 ? 5.287 -12.492 51.172 1.00 80.61 194 GLY A O 1
ATOM 1536 N N . ILE A 1 197 ? 6.723 -12.424 52.895 1.00 89.21 195 ILE A N 1
ATOM 1537 C CA . ILE A 1 197 ? 7.380 -11.212 52.397 1.00 95.03 195 ILE A CA 1
ATOM 1538 C C . ILE A 1 197 ? 8.396 -11.479 51.270 1.00 98.65 195 ILE A C 1
ATOM 1539 O O . ILE A 1 197 ? 8.812 -12.617 51.050 1.00 99.76 195 ILE A O 1
ATOM 1544 N N . GLU A 1 198 ? 8.783 -10.417 50.567 1.00 99.26 196 GLU A N 1
ATOM 1545 C CA . GLU A 1 198 ? 9.496 -10.510 49.294 1.00 100.24 196 GLU A CA 1
ATOM 1546 C C . GLU A 1 198 ? 10.944 -10.999 49.379 1.00 103.31 196 GLU A C 1
ATOM 1547 O O . GLU A 1 198 ? 11.576 -11.236 48.349 1.00 104.54 196 GLU A O 1
ATOM 1553 N N . ILE A 1 199 ? 11.473 -11.136 50.592 1.00 104.84 197 ILE A N 1
ATOM 1554 C CA . ILE A 1 199 ? 12.859 -11.570 50.773 1.00 106.87 197 ILE A CA 1
ATOM 1555 C C . ILE A 1 199 ? 13.106 -12.967 50.187 1.00 109.01 197 ILE A C 1
ATOM 1556 O O . ILE A 1 199 ? 14.212 -13.277 49.743 1.00 109.56 197 ILE A O 1
ATOM 1561 N N . GLY A 1 200 ? 12.067 -13.796 50.166 1.00 109.34 198 GLY A N 1
ATOM 1562 C CA . GLY A 1 200 ? 12.166 -15.132 49.605 1.00 109.78 198 GLY A CA 1
ATOM 1563 C C . GLY A 1 200 ? 10.951 -15.484 48.771 1.00 109.86 198 GLY A C 1
ATOM 1564 O O . GLY A 1 200 ? 10.142 -14.612 48.447 1.00 109.39 198 GLY A O 1
ATOM 1565 N N . SER A 1 201 ? 10.822 -16.759 48.415 1.00 110.12 199 SER A N 1
ATOM 1566 C CA . SER A 1 201 ? 9.646 -17.228 47.691 1.00 109.35 199 SER A CA 1
ATOM 1567 C C . SER A 1 201 ? 8.420 -17.081 48.585 1.00 107.71 199 SER A C 1
ATOM 1568 O O . SER A 1 201 ? 8.434 -17.519 49.737 1.00 108.21 199 SER A O 1
ATOM 1571 N N . PRO A 1 202 ? 7.355 -16.459 48.054 1.00 104.21 200 PRO A N 1
ATOM 1572 C CA . PRO A 1 202 ? 6.196 -16.034 48.852 1.00 100.40 200 PRO A CA 1
ATOM 1573 C C . PRO A 1 202 ? 5.448 -17.163 49.561 1.00 94.39 200 PRO A C 1
ATOM 1574 O O . PRO A 1 202 ? 5.298 -18.262 49.026 1.00 92.29 200 PRO A O 1
ATOM 1578 N N . ARG A 1 203 ? 4.980 -16.862 50.769 1.00 89.92 201 ARG A N 1
ATOM 1579 C CA . ARG A 1 203 ? 4.126 -17.757 51.539 1.00 85.31 201 ARG A CA 1
ATOM 1580 C C . ARG A 1 203 ? 2.826 -17.019 51.833 1.00 81.48 201 ARG A C 1
ATOM 1581 O O . ARG A 1 203 ? 2.708 -16.325 52.843 1.00 83.28 201 ARG A O 1
ATOM 1589 N N . TYR A 1 204 ? 1.854 -17.178 50.942 1.00 74.94 202 TYR A N 1
ATOM 1590 C CA . TYR A 1 204 ? 0.649 -16.355 50.949 1.00 67.71 202 TYR A CA 1
ATOM 1591 C C . TYR A 1 204 ? -0.223 -16.532 52.195 1.00 53.77 202 TYR A C 1
ATOM 1592 O O . TYR A 1 204 ? -0.345 -17.631 52.737 1.00 54.83 202 TYR A O 1
ATOM 1601 N N . ALA A 1 205 ? -0.827 -15.430 52.630 1.00 37.64 203 ALA A N 1
ATOM 1602 C CA . ALA A 1 205 ? -1.459 -15.334 53.945 1.00 27.89 203 ALA A CA 1
ATOM 1603 C C . ALA A 1 205 ? -2.644 -16.269 54.189 1.00 23.52 203 ALA A C 1
ATOM 1604 O O . ALA A 1 205 ? -3.514 -16.436 53.335 1.00 24.12 203 ALA A O 1
ATOM 1606 N N . LYS A 1 206 ? -2.662 -16.863 55.380 1.00 23.08 204 LYS A N 1
ATOM 1607 C CA . LYS A 1 206 ? -3.792 -17.655 55.856 1.00 23.80 204 LYS A CA 1
ATOM 1608 C C . LYS A 1 206 ? -4.460 -16.969 57.048 1.00 21.67 204 LYS A C 1
ATOM 1609 O O . LYS A 1 206 ? -5.339 -17.541 57.693 1.00 25.37 204 LYS A O 1
ATOM 1615 N N . ASP A 1 207 ? -4.029 -15.743 57.337 1.00 15.77 205 ASP A N 1
ATOM 1616 C CA . ASP A 1 207 ? -4.621 -14.940 58.406 1.00 8.98 205 ASP A CA 1
ATOM 1617 C C . ASP A 1 207 ? -4.567 -13.451 58.060 1.00 7.98 205 ASP A C 1
ATOM 1618 O O . ASP A 1 207 ? -3.725 -13.013 57.275 1.00 9.07 205 ASP A O 1
ATOM 1623 N N . ILE A 1 208 ? -5.478 -12.683 58.646 1.00 3.37 206 ILE A N 1
ATOM 1624 C CA . ILE A 1 208 ? -5.681 -11.286 58.266 1.00 6.16 206 ILE A CA 1
ATOM 1625 C C . ILE A 1 208 ? -4.501 -10.330 58.540 1.00 4.92 206 ILE A C 1
ATOM 1626 O O . ILE A 1 208 ? -4.301 -9.366 57.796 1.00 3.06 206 ILE A O 1
ATOM 1631 N N . VAL A 1 209 ? -3.716 -10.587 59.584 1.00 3.51 207 VAL A N 1
ATOM 1632 C CA . VAL A 1 209 ? -2.590 -9.698 59.881 1.00 2.84 207 VAL A CA 1
ATOM 1633 C C . VAL A 1 209 ? -1.480 -9.839 58.842 1.00 2.79 207 VAL A C 1
ATOM 1634 O O . VAL A 1 209 ? -0.941 -8.843 58.361 1.00 6.86 207 VAL A O 1
ATOM 1638 N N . ASN A 1 210 ? -1.155 -11.074 58.476 1.00 2.84 208 ASN A N 1
ATOM 1639 C CA . ASN A 1 210 ? -0.195 -11.291 57.401 1.00 6.19 208 ASN A CA 1
ATOM 1640 C C . ASN A 1 210 ? -0.687 -10.742 56.065 1.00 5.56 208 ASN A C 1
ATOM 1641 O O . ASN A 1 210 ? 0.107 -10.255 55.261 1.00 3.87 208 ASN A O 1
ATOM 1646 N N . ALA A 1 211 ? -2.000 -10.792 55.847 1.00 5.90 209 ALA A N 1
ATOM 1647 C CA . ALA A 1 211 ? -2.590 -10.242 54.629 1.00 8.87 209 ALA A CA 1
ATOM 1648 C C . ALA A 1 211 ? -2.439 -8.721 54.581 1.00 3.04 209 ALA A C 1
ATOM 1649 O O . ALA A 1 211 ? -2.063 -8.148 53.543 1.00 8.15 209 ALA A O 1
ATOM 1659 N N . LEU A 1 213 ? -0.175 -7.070 56.188 1.00 8.76 211 LEU A N 1
ATOM 1660 C CA . LEU A 1 213 ? 1.252 -6.800 56.085 1.00 11.92 211 LEU A CA 1
ATOM 1661 C C . LEU A 1 213 ? 1.731 -6.916 54.648 1.00 10.23 211 LEU A C 1
ATOM 1662 O O . LEU A 1 213 ? 2.502 -6.084 54.177 1.00 5.25 211 LEU A O 1
ATOM 1667 N N . ASN A 1 214 ? 1.253 -7.936 53.944 1.00 7.42 212 ASN A N 1
ATOM 1668 C CA . ASN A 1 214 ? 1.649 -8.124 52.557 1.00 10.22 212 ASN A CA 1
ATOM 1669 C C . ASN A 1 214 ? 1.147 -6.985 51.679 1.00 11.82 212 ASN A C 1
ATOM 1670 O O . ASN A 1 214 ? 1.893 -6.456 50.838 1.00 10.84 212 ASN A O 1
ATOM 1675 N N . TYR A 1 215 ? -0.100 -6.574 51.912 1.00 7.16 213 TYR A N 1
ATOM 1676 C CA . TYR A 1 215 ? -0.668 -5.478 51.134 1.00 7.82 213 TYR A CA 1
ATOM 1677 C C . TYR A 1 215 ? 0.117 -4.184 51.366 1.00 2.85 213 TYR A C 1
ATOM 1678 O O . TYR A 1 215 ? 0.516 -3.495 50.411 1.00 5.19 213 TYR A O 1
ATOM 1687 N N . GLY A 1 216 ? 0.373 -3.881 52.637 1.00 2.75 214 GLY A N 1
ATOM 1688 C CA . GLY A 1 216 ? 1.071 -2.656 52.979 1.00 2.68 214 GLY A CA 1
ATOM 1689 C C . GLY A 1 216 ? 2.515 -2.625 52.518 1.00 5.59 214 GLY A C 1
ATOM 1690 O O . GLY A 1 216 ? 3.009 -1.592 52.059 1.00 8.22 214 GLY A O 1
ATOM 1691 N N . TYR A 1 217 ? 3.193 -3.763 52.619 1.00 2.63 215 TYR A N 1
ATOM 1692 C CA . TYR A 1 217 ? 4.569 -3.858 52.155 1.00 5.60 215 TYR A CA 1
ATOM 1693 C C . TYR A 1 217 ? 4.621 -3.715 50.643 1.00 9.31 215 TYR A C 1
ATOM 1694 O O . TYR A 1 217 ? 5.612 -3.233 50.097 1.00 11.53 215 TYR A O 1
ATOM 1703 N N . SER A 1 218 ? 3.551 -4.133 49.968 1.00 9.97 216 SER A N 1
ATOM 1704 C CA . SER A 1 218 ? 3.480 -3.945 48.524 1.00 9.21 216 SER A CA 1
ATOM 1705 C C . SER A 1 218 ? 3.315 -2.471 48.148 1.00 10.82 216 SER A C 1
ATOM 1706 O O . SER A 1 218 ? 3.999 -1.970 47.241 1.00 12.66 216 SER A O 1
ATOM 1709 N N . ILE A 1 219 ? 2.429 -1.770 48.854 1.00 7.12 217 ILE A N 1
ATOM 1710 C CA . ILE A 1 219 ? 2.255 -0.340 48.594 1.00 2.85 217 ILE A CA 1
ATOM 1711 C C . ILE A 1 219 ? 3.557 0.420 48.860 1.00 4.85 217 ILE A C 1
ATOM 1712 O O . ILE A 1 219 ? 4.008 1.244 48.039 1.00 4.30 217 ILE A O 1
ATOM 1717 N N . LEU A 1 220 ? 4.180 0.112 49.996 1.00 2.73 218 LEU A N 1
ATOM 1718 C CA . LEU A 1 220 ? 5.434 0.753 50.364 1.00 11.24 218 LEU A CA 1
ATOM 1719 C C . LEU A 1 220 ? 6.541 0.434 49.361 1.00 8.81 218 LEU A C 1
ATOM 1720 O O . LEU A 1 220 ? 7.356 1.295 49.038 1.00 7.44 218 LEU A O 1
ATOM 1725 N N . LEU A 1 221 ? 6.552 -0.794 48.847 1.00 8.87 219 LEU A N 1
ATOM 1726 C CA . LEU A 1 221 ? 7.537 -1.163 47.837 1.00 10.65 219 LEU A CA 1
ATOM 1727 C C . LEU A 1 221 ? 7.314 -0.358 46.566 1.00 10.96 219 LEU A C 1
ATOM 1728 O O . LEU A 1 221 ? 8.271 0.024 45.900 1.00 13.45 219 LEU A O 1
ATOM 1733 N N . ALA A 1 222 ? 6.056 -0.070 46.247 1.00 2.89 220 ALA A N 1
ATOM 1734 C CA . ALA A 1 222 ? 5.775 0.758 45.079 1.00 4.92 220 ALA A CA 1
ATOM 1735 C C . ALA A 1 222 ? 6.340 2.164 45.278 1.00 6.76 220 ALA A C 1
ATOM 1736 O O . ALA A 1 222 ? 7.015 2.712 44.391 1.00 8.82 220 ALA A O 1
ATOM 1738 N N . GLU A 1 223 ? 6.103 2.726 46.462 1.00 6.15 221 GLU A N 1
ATOM 1739 C CA . GLU A 1 223 ? 6.585 4.073 46.755 1.00 9.05 221 GLU A CA 1
ATOM 1740 C C . GLU A 1 223 ? 8.115 4.135 46.719 1.00 11.73 221 GLU A C 1
ATOM 1741 O O . GLU A 1 223 ? 8.709 5.105 46.226 1.00 7.83 221 GLU A O 1
ATOM 1747 N N . CYS A 1 224 ? 8.746 3.083 47.231 1.00 7.84 222 CYS A N 1
ATOM 1748 C CA . CYS A 1 224 ? 10.198 2.974 47.204 1.00 6.64 222 CYS A CA 1
ATOM 1749 C C . CYS A 1 224 ? 10.770 2.796 45.801 1.00 7.51 222 CYS A C 1
ATOM 1750 O O . CYS A 1 224 ? 11.872 3.270 45.518 1.00 12.06 222 CYS A O 1
ATOM 1753 N N . VAL A 1 225 ? 10.030 2.114 44.927 1.00 5.19 223 VAL A N 1
ATOM 1754 C CA . VAL A 1 225 ? 10.468 1.956 43.544 1.00 5.87 223 VAL A CA 1
ATOM 1755 C C . VAL A 1 225 ? 10.443 3.322 42.890 1.00 8.48 223 VAL A C 1
ATOM 1756 O O . VAL A 1 225 ? 11.360 3.699 42.156 1.00 9.61 223 VAL A O 1
ATOM 1760 N N . LYS A 1 226 ? 9.400 4.083 43.201 1.00 10.16 224 LYS A N 1
ATOM 1761 C CA . LYS A 1 226 ? 9.286 5.431 42.668 1.00 8.82 224 LYS A CA 1
ATOM 1762 C C . LYS A 1 226 ? 10.436 6.311 43.163 1.00 10.91 224 LYS A C 1
ATOM 1763 O O . LYS A 1 226 ? 11.033 7.069 42.390 1.00 12.21 224 LYS A O 1
ATOM 1769 N N . ALA A 1 227 ? 10.784 6.171 44.439 1.00 15.17 225 ALA A N 1
ATOM 1770 C CA . ALA A 1 227 ? 11.855 6.985 45.009 1.00 13.45 225 ALA A CA 1
ATOM 1771 C C . ALA A 1 227 ? 13.201 6.638 44.385 1.00 13.72 225 ALA A C 1
ATOM 1772 O O . ALA A 1 227 ? 13.988 7.522 44.040 1.00 12.09 225 ALA A O 1
ATOM 1774 N N . VAL A 1 228 ? 13.454 5.345 44.229 1.00 11.63 226 VAL A N 1
ATOM 1775 C CA . VAL A 1 228 ? 14.698 4.885 43.633 1.00 13.94 226 VAL A CA 1
ATOM 1776 C C . VAL A 1 228 ? 14.804 5.318 42.168 1.00 20.55 226 VAL A C 1
ATOM 1777 O O . VAL A 1 228 ? 15.886 5.665 41.690 1.00 23.03 226 VAL A O 1
ATOM 1781 N N . GLU A 1 229 ? 13.671 5.345 41.471 1.00 17.39 227 GLU A N 1
ATOM 1782 C CA . GLU A 1 229 ? 13.663 5.765 40.073 1.00 18.28 227 GLU A CA 1
ATOM 1783 C C . GLU A 1 229 ? 13.882 7.267 39.896 1.00 15.79 227 GLU A C 1
ATOM 1784 O O . GLU A 1 229 ? 14.599 7.686 38.992 1.00 15.96 227 GLU A O 1
ATOM 1790 N N . LEU A 1 230 ? 13.273 8.075 40.760 1.00 16.94 228 LEU A N 1
ATOM 1791 C CA . LEU A 1 230 ? 13.453 9.526 40.677 1.00 17.99 228 LEU A CA 1
ATOM 1792 C C . LEU A 1 230 ? 14.892 9.959 40.956 1.00 21.26 228 LEU A C 1
ATOM 1793 O O . LEU A 1 230 ? 15.333 11.006 40.490 1.00 26.08 228 LEU A O 1
ATOM 1798 N N . ALA A 1 231 ? 15.616 9.153 41.726 1.00 22.79 229 ALA A N 1
ATOM 1799 C CA . ALA A 1 231 ? 16.993 9.472 42.096 1.00 19.17 229 ALA A CA 1
ATOM 1800 C C . ALA A 1 231 ? 17.997 9.071 41.013 1.00 19.78 229 ALA A C 1
ATOM 1801 O O . ALA A 1 231 ? 19.190 9.356 41.125 1.00 22.92 229 ALA A O 1
ATOM 1803 N N . GLY A 1 232 ? 17.507 8.414 39.966 1.00 15.02 230 GLY A N 1
ATOM 1804 C CA . GLY A 1 232 ? 18.357 7.972 38.876 1.00 13.88 230 GLY A CA 1
ATOM 1805 C C . GLY A 1 232 ? 19.001 6.613 39.080 1.00 11.65 230 GLY A C 1
ATOM 1806 O O . GLY A 1 232 ? 19.796 6.163 38.258 1.00 5.85 230 GLY A O 1
ATOM 1807 N N . LEU A 1 233 ? 18.668 5.964 40.188 1.00 11.06 231 LEU A N 1
ATOM 1808 C CA . LEU A 1 233 ? 19.154 4.617 40.474 1.00 13.71 231 LEU A CA 1
ATOM 1809 C C . LEU A 1 233 ? 18.443 3.554 39.636 1.00 15.18 231 LEU A C 1
ATOM 1810 O O . LEU A 1 233 ? 17.316 3.759 39.190 1.00 15.49 231 LEU A O 1
ATOM 1815 N N . ASP A 1 234 ? 19.107 2.422 39.420 1.00 17.41 232 ASP A N 1
ATOM 1816 C CA . ASP A 1 234 ? 18.447 1.267 38.825 1.00 21.46 232 ASP A CA 1
ATOM 1817 C C . ASP A 1 234 ? 17.834 0.443 39.952 1.00 20.20 232 ASP A C 1
ATOM 1818 O O . ASP A 1 234 ? 18.552 -0.074 40.804 1.00 20.45 232 ASP A O 1
ATOM 1823 N N . PRO A 1 235 ? 16.497 0.322 39.953 1.00 26.01 233 PRO A N 1
ATOM 1824 C CA . PRO A 1 235 ? 15.718 -0.394 40.972 1.00 29.32 233 PRO A CA 1
ATOM 1825 C C . PRO A 1 235 ? 16.084 -1.867 41.115 1.00 34.79 233 PRO A C 1
ATOM 1826 O O . PRO A 1 235 ? 15.994 -2.422 42.211 1.00 36.00 233 PRO A O 1
ATOM 1830 N N . TYR A 1 236 ? 16.470 -2.493 40.008 1.00 34.27 234 TYR A N 1
ATOM 1831 C CA . TYR A 1 236 ? 16.703 -3.932 39.983 1.00 30.66 234 TYR A CA 1
ATOM 1832 C C . TYR A 1 236 ? 18.115 -4.353 40.383 1.00 32.45 234 TYR A C 1
ATOM 1833 O O . TYR A 1 236 ? 18.394 -5.542 40.531 1.00 37.94 234 TYR A O 1
ATOM 1842 N N . ALA A 1 237 ? 19.001 -3.379 40.565 1.00 25.57 235 ALA A N 1
ATOM 1843 C CA . ALA A 1 237 ? 20.375 -3.670 40.965 1.00 20.68 235 ALA A CA 1
ATOM 1844 C C . ALA A 1 237 ? 20.605 -3.377 42.445 1.00 16.35 235 ALA A C 1
ATOM 1845 O O . ALA A 1 237 ? 21.211 -2.366 42.803 1.00 18.17 235 ALA A O 1
ATOM 1847 N N . GLY A 1 238 ? 20.127 -4.271 43.302 1.00 12.98 236 GLY A N 1
ATOM 1848 C CA . GLY A 1 238 ? 20.230 -4.077 44.736 1.00 10.81 236 GLY A CA 1
ATOM 1849 C C . GLY A 1 238 ? 21.557 -4.551 45.288 1.00 16.55 236 GLY A C 1
ATOM 1850 O O . GLY A 1 238 ? 22.442 -4.968 44.537 1.00 17.33 236 GLY A O 1
ATOM 1851 N N . PHE A 1 239 ? 21.699 -4.480 46.607 1.00 19.45 237 PHE A N 1
ATOM 1852 C CA . PHE A 1 239 ? 22.925 -4.909 47.270 1.00 16.03 237 PHE A CA 1
ATOM 1853 C C . PHE A 1 239 ? 22.660 -6.034 48.265 1.00 14.42 237 PHE A C 1
ATOM 1854 O O . PHE A 1 239 ? 23.338 -7.062 48.254 1.00 8.49 237 PHE A O 1
ATOM 1862 N N . LEU A 1 240 ? 21.669 -5.835 49.125 1.00 13.10 238 LEU A N 1
ATOM 1863 C CA . LEU A 1 240 ? 21.387 -6.798 50.180 1.00 15.35 238 LEU A CA 1
ATOM 1864 C C . LEU A 1 240 ? 20.534 -7.960 49.686 1.00 18.32 238 LEU A C 1
ATOM 1865 O O . LEU A 1 240 ? 20.999 -9.096 49.608 1.00 20.87 238 LEU A O 1
ATOM 1870 N N . HIS A 1 241 ? 19.280 -7.670 49.360 1.00 21.29 239 HIS A N 1
ATOM 1871 C CA . HIS A 1 241 ? 18.335 -8.711 48.978 1.00 20.68 239 HIS A CA 1
ATOM 1872 C C . HIS A 1 241 ? 18.374 -9.052 47.488 1.00 29.33 239 HIS A C 1
ATOM 1873 O O . HIS A 1 241 ? 17.508 -8.631 46.722 1.00 33.14 239 HIS A O 1
ATOM 1880 N N . VAL A 1 242 ? 19.390 -9.806 47.083 1.00 35.80 240 VAL A N 1
ATOM 1881 C CA . VAL A 1 242 ? 19.457 -10.321 45.721 1.00 43.82 240 VAL A CA 1
ATOM 1882 C C . VAL A 1 242 ? 18.463 -11.464 45.558 1.00 56.57 240 VAL A C 1
ATOM 1883 O O . VAL A 1 242 ? 18.166 -12.177 46.517 1.00 55.91 240 VAL A O 1
ATOM 1887 N N . ASP A 1 243 ? 17.948 -11.643 44.347 1.00 70.53 241 ASP A N 1
ATOM 1888 C CA . ASP A 1 243 ? 16.869 -12.602 44.148 1.00 82.97 241 ASP A CA 1
ATOM 1889 C C . ASP A 1 243 ? 16.857 -13.216 42.750 1.00 91.57 241 ASP A C 1
ATOM 1890 O O . ASP A 1 243 ? 17.199 -12.561 41.764 1.00 93.66 241 ASP A O 1
ATOM 1895 N N . VAL A 1 244 ? 16.469 -14.486 42.682 1.00 94.28 242 VAL A N 1
ATOM 1896 C CA . VAL A 1 244 ? 16.287 -15.177 41.412 1.00 96.11 242 VAL A CA 1
ATOM 1897 C C . VAL A 1 244 ? 14.932 -14.803 40.807 1.00 97.09 242 VAL A C 1
ATOM 1898 O O . VAL A 1 244 ? 14.679 -15.033 39.623 1.00 97.69 242 VAL A O 1
ATOM 1902 N N . SER A 1 245 ? 14.072 -14.200 41.625 1.00 96.70 243 SER A N 1
ATOM 1903 C CA . SER A 1 245 ? 12.706 -13.881 41.215 1.00 96.01 243 SER A CA 1
ATOM 1904 C C . SER A 1 245 ? 12.597 -12.601 40.385 1.00 94.62 243 SER A C 1
ATOM 1905 O O . SER A 1 245 ? 11.536 -12.301 39.838 1.00 95.41 243 SER A O 1
ATOM 1908 N N . GLY A 1 246 ? 13.689 -11.848 40.295 1.00 91.24 244 GLY A N 1
ATOM 1909 C CA . GLY A 1 246 ? 13.700 -10.633 39.500 1.00 87.58 244 GLY A CA 1
ATOM 1910 C C . GLY A 1 246 ? 13.047 -9.448 40.188 1.00 84.67 244 GLY A C 1
ATOM 1911 O O . GLY A 1 246 ? 12.738 -8.443 39.549 1.00 85.78 244 GLY A O 1
ATOM 1912 N N . ARG A 1 247 ? 12.829 -9.574 41.493 1.00 79.21 245 ARG A N 1
ATOM 1913 C CA . ARG A 1 247 ? 12.211 -8.516 42.287 1.00 69.48 245 ARG A CA 1
ATOM 1914 C C . ARG A 1 247 ? 13.107 -7.277 42.326 1.00 58.26 245 ARG A C 1
ATOM 1915 O O . ARG A 1 247 ? 14.329 -7.387 42.224 1.00 56.84 245 ARG A O 1
ATOM 1923 N N . SER A 1 248 ? 12.496 -6.101 42.463 1.00 51.65 246 SER A N 1
ATOM 1924 C CA . SER A 1 248 ? 13.240 -4.841 42.462 1.00 46.74 246 SER A CA 1
ATOM 1925 C C . SER A 1 248 ? 14.110 -4.708 43.713 1.00 34.60 246 SER A C 1
ATOM 1926 O O . SER A 1 248 ? 13.705 -4.109 44.706 1.00 27.41 246 SER A O 1
ATOM 1929 N N . SER A 1 249 ? 15.317 -5.260 43.634 1.00 31.16 247 SER A N 1
ATOM 1930 C CA . SER A 1 249 ? 16.164 -5.458 44.803 1.00 25.74 247 SER A CA 1
ATOM 1931 C C . SER A 1 249 ? 16.600 -4.182 45.524 1.00 19.01 247 SER A C 1
ATOM 1932 O O . SER A 1 249 ? 16.713 -4.175 46.750 1.00 22.26 247 SER A O 1
ATOM 1935 N N . LEU A 1 250 ? 16.837 -3.106 44.781 1.00 12.56 248 LEU A N 1
ATOM 1936 C CA . LEU A 1 250 ? 17.302 -1.872 45.411 1.00 14.10 248 LEU A CA 1
ATOM 1937 C C . LEU A 1 250 ? 16.188 -1.159 46.175 1.00 12.98 248 LEU A C 1
ATOM 1938 O O . LEU A 1 250 ? 16.417 -0.621 47.259 1.00 11.61 248 LEU A O 1
ATOM 1943 N N . ALA A 1 251 ? 14.988 -1.143 45.605 1.00 9.33 249 ALA A N 1
ATOM 1944 C CA . ALA A 1 251 ? 13.842 -0.596 46.315 1.00 10.27 249 ALA A CA 1
ATOM 1945 C C . ALA A 1 251 ? 13.523 -1.443 47.543 1.00 11.42 249 ALA A C 1
ATOM 1946 O O . ALA A 1 251 ? 13.124 -0.917 48.579 1.00 14.22 249 ALA A O 1
ATOM 1948 N N . ILE A 1 252 ? 13.716 -2.754 47.426 1.00 9.66 250 ILE A N 1
ATOM 1949 C CA . ILE A 1 252 ? 13.522 -3.648 48.561 1.00 12.72 250 ILE A CA 1
ATOM 1950 C C . ILE A 1 252 ? 14.542 -3.352 49.652 1.00 10.30 250 ILE A C 1
ATOM 1951 O O . ILE A 1 252 ? 14.227 -3.408 50.841 1.00 15.97 250 ILE A O 1
ATOM 1956 N N . ASP A 1 253 ? 15.757 -3.002 49.240 1.00 8.93 251 ASP A N 1
ATOM 1957 C CA . ASP A 1 253 ? 16.809 -2.647 50.186 1.00 10.51 251 ASP A CA 1
ATOM 1958 C C . ASP A 1 253 ? 16.510 -1.323 50.885 1.00 10.43 251 ASP A C 1
ATOM 1959 O O . ASP A 1 253 ? 16.702 -1.188 52.096 1.00 11.91 251 ASP A O 1
ATOM 1964 N N . LEU A 1 254 ? 16.029 -0.353 50.118 1.00 7.71 252 LEU A N 1
ATOM 1965 C CA . LEU A 1 254 ? 15.680 0.949 50.668 1.00 9.74 252 LEU A CA 1
ATOM 1966 C C . LEU A 1 254 ? 14.487 0.820 51.603 1.00 9.81 252 LEU A C 1
ATOM 1967 O O . LEU A 1 254 ? 14.329 1.598 52.543 1.00 14.05 252 LEU A O 1
ATOM 1980 N N . GLU A 1 256 ? 13.918 -1.321 53.790 1.00 5.50 254 GLU A N 1
ATOM 1981 C CA . GLU A 1 256 ? 14.301 -1.752 55.131 1.00 10.13 254 GLU A CA 1
ATOM 1982 C C . GLU A 1 256 ? 14.200 -0.578 56.097 1.00 11.50 254 GLU A C 1
ATOM 1983 O O . GLU A 1 256 ? 13.926 -0.758 57.282 1.00 3.35 254 GLU A O 1
ATOM 1989 N N . ASN A 1 257 ? 14.410 0.624 55.569 1.00 3.44 255 ASN A N 1
ATOM 1990 C CA . ASN A 1 257 ? 14.314 1.848 56.351 1.00 4.56 255 ASN A CA 1
ATOM 1991 C C . ASN A 1 257 ? 12.909 2.131 56.875 1.00 6.37 255 ASN A C 1
ATOM 1992 O O . ASN A 1 257 ? 12.749 2.744 57.929 1.00 3.38 255 ASN A O 1
ATOM 1997 N N . PHE A 1 258 ? 11.893 1.679 56.144 1.00 4.51 256 PHE A N 1
ATOM 1998 C CA . PHE A 1 258 ? 10.559 2.242 56.323 1.00 3.29 256 PHE A CA 1
ATOM 1999 C C . PHE A 1 258 ? 9.409 1.294 56.671 1.00 4.82 256 PHE A C 1
ATOM 2000 O O . PHE A 1 258 ? 8.319 1.764 56.989 1.00 2.85 256 PHE A O 1
ATOM 2008 N N . ARG A 1 259 ? 9.631 -0.018 56.625 1.00 6.61 257 ARG A N 1
ATOM 2009 C CA . ARG A 1 259 ? 8.516 -0.949 56.803 1.00 7.71 257 ARG A CA 1
ATOM 2010 C C . ARG A 1 259 ? 7.822 -0.826 58.158 1.00 8.44 257 ARG A C 1
ATOM 2011 O O . ARG A 1 259 ? 6.588 -0.851 58.232 1.00 3.18 257 ARG A O 1
ATOM 2019 N N . GLN A 1 260 ? 8.609 -0.650 59.216 1.00 2.80 258 GLN A N 1
ATOM 2020 C CA . GLN A 1 260 ? 8.042 -0.567 60.555 1.00 12.21 258 GLN A CA 1
ATOM 2021 C C . GLN A 1 260 ? 7.248 0.718 60.726 1.00 10.71 258 GLN A C 1
ATOM 2022 O O . GLN A 1 260 ? 6.050 0.685 61.040 1.00 11.09 258 GLN A O 1
ATOM 2028 N N . GLN A 1 261 ? 7.914 1.840 60.459 1.00 2.89 259 GLN A N 1
ATOM 2029 C CA . GLN A 1 261 ? 7.348 3.165 60.694 1.00 7.25 259 GLN A CA 1
ATOM 2030 C C . GLN A 1 261 ? 6.144 3.475 59.825 1.00 2.84 259 GLN A C 1
ATOM 2031 O O . GLN A 1 261 ? 5.229 4.178 60.247 1.00 6.47 259 GLN A O 1
ATOM 2037 N N . VAL A 1 262 ? 6.140 2.945 58.610 1.00 6.55 260 VAL A N 1
ATOM 2038 C CA . VAL A 1 262 ? 5.055 3.227 57.689 1.00 2.75 260 VAL A CA 1
ATOM 2039 C C . VAL A 1 262 ? 3.975 2.155 57.754 1.00 8.68 260 VAL A C 1
ATOM 2040 O O . VAL A 1 262 ? 2.812 2.459 58.005 1.00 2.66 260 VAL A O 1
ATOM 2044 N N . VAL A 1 263 ? 4.352 0.902 57.524 1.00 8.83 261 VAL A N 1
ATOM 2045 C CA . VAL A 1 263 ? 3.354 -0.163 57.488 1.00 6.58 261 VAL A CA 1
ATOM 2046 C C . VAL A 1 263 ? 2.978 -0.718 58.866 1.00 2.57 261 VAL A C 1
ATOM 2047 O O . VAL A 1 263 ? 1.785 -0.848 59.184 1.00 4.66 261 VAL A O 1
ATOM 2051 N N . ASP A 1 264 ? 3.980 -1.014 59.695 1.00 2.58 262 ASP A N 1
ATOM 2052 C CA . ASP A 1 264 ? 3.696 -1.735 60.932 1.00 8.57 262 ASP A CA 1
ATOM 2053 C C . ASP A 1 264 ? 2.832 -0.918 61.886 1.00 10.23 262 ASP A C 1
ATOM 2054 O O . ASP A 1 264 ? 1.882 -1.438 62.460 1.00 5.16 262 ASP A O 1
ATOM 2059 N N . ARG A 1 265 ? 3.148 0.364 62.036 1.00 11.45 263 ARG A N 1
ATOM 2060 C CA . ARG A 1 265 ? 2.400 1.208 62.962 1.00 12.50 263 ARG A CA 1
ATOM 2061 C C . ARG A 1 265 ? 0.950 1.385 62.530 1.00 11.21 263 ARG A C 1
ATOM 2062 O O . ARG A 1 265 ? 0.045 1.464 63.367 1.00 13.19 263 ARG A O 1
ATOM 2070 N N . VAL A 1 266 ? 0.731 1.419 61.219 1.00 6.95 264 VAL A N 1
ATOM 2071 C CA . VAL A 1 266 ? -0.618 1.560 60.687 1.00 5.97 264 VAL A CA 1
ATOM 2072 C C . VAL A 1 266 ? -1.420 0.284 60.919 1.00 3.76 264 VAL A C 1
ATOM 2073 O O . VAL A 1 266 ? -2.560 0.332 61.389 1.00 2.66 264 VAL A O 1
ATOM 2077 N N . VAL A 1 267 ? -0.804 -0.858 60.624 1.00 2.60 265 VAL A N 1
ATOM 2078 C CA . VAL A 1 267 ? -1.465 -2.139 60.838 1.00 3.82 265 VAL A CA 1
ATOM 2079 C C . VAL A 1 267 ? -1.779 -2.351 62.320 1.00 3.08 265 VAL A C 1
ATOM 2080 O O . VAL A 1 267 ? -2.860 -2.832 62.681 1.00 4.38 265 VAL A O 1
ATOM 2084 N N . LEU A 1 268 ? -0.847 -1.941 63.175 1.00 4.12 266 LEU A N 1
ATOM 2085 C CA . LEU A 1 268 ? -1.014 -2.065 64.618 1.00 7.97 266 LEU A CA 1
ATOM 2086 C C . LEU A 1 268 ? -2.129 -1.164 65.132 1.00 9.43 266 LEU A C 1
ATOM 2087 O O . LEU A 1 268 ? -2.911 -1.564 66.001 1.00 8.22 266 LEU A O 1
ATOM 2092 N N . ARG A 1 269 ? -2.212 0.044 64.581 1.00 2.67 267 ARG A N 1
ATOM 2093 C CA . ARG A 1 269 ? -3.257 0.969 64.990 1.00 2.71 267 ARG A CA 1
ATOM 2094 C C . ARG A 1 269 ? -4.609 0.413 64.583 1.00 2.74 267 ARG A C 1
ATOM 2095 O O . ARG A 1 269 ? -5.558 0.429 65.367 1.00 5.32 267 ARG A O 1
ATOM 2103 N N . LEU A 1 270 ? -4.682 -0.110 63.363 1.00 2.74 268 LEU A N 1
ATOM 2104 C CA . LEU A 1 270 ? -5.930 -0.661 62.852 1.00 2.80 268 LEU A CA 1
ATOM 2105 C C . LEU A 1 270 ? -6.381 -1.876 63.660 1.00 3.76 268 LEU A C 1
ATOM 2106 O O . LEU A 1 270 ? -7.578 -2.086 63.859 1.00 3.14 268 LEU A O 1
ATOM 2111 N N . ILE A 1 271 ? -5.424 -2.669 64.132 1.00 4.27 269 ILE A N 1
ATOM 2112 C CA . ILE A 1 271 ? -5.755 -3.814 64.972 1.00 2.83 269 ILE A CA 1
ATOM 2113 C C . ILE A 1 271 ? -6.214 -3.380 66.366 1.00 11.13 269 ILE A C 1
ATOM 2114 O O . ILE A 1 271 ? -7.149 -3.953 66.928 1.00 10.37 269 ILE A O 1
ATOM 2119 N N . SER A 1 272 ? -5.586 -2.337 66.902 1.00 10.03 270 SER A N 1
ATOM 2120 C CA . SER A 1 272 ? -5.893 -1.899 68.260 1.00 13.00 270 SER A CA 1
ATOM 2121 C C . SER A 1 272 ? -7.338 -1.429 68.406 1.00 13.68 270 SER A C 1
ATOM 2122 O O . SER A 1 272 ? -7.951 -1.613 69.455 1.00 17.84 270 SER A O 1
ATOM 2125 N N . TYR A 1 273 ? -7.885 -0.839 67.348 1.00 4.02 271 TYR A N 1
ATOM 2126 C CA . TYR A 1 273 ? -9.257 -0.345 67.387 1.00 3.05 271 TYR A CA 1
ATOM 2127 C C . TYR A 1 273 ? -10.252 -1.313 66.757 1.00 6.98 271 TYR A C 1
ATOM 2128 O O . TYR A 1 273 ? -11.428 -0.986 66.599 1.00 6.71 271 TYR A O 1
ATOM 2137 N N . ARG A 1 274 ? -9.767 -2.500 66.398 1.00 3.12 272 ARG A N 1
ATOM 2138 C CA . ARG A 1 274 ? -10.587 -3.529 65.757 1.00 5.09 272 ARG A CA 1
ATOM 2139 C C . ARG A 1 274 ? -11.240 -3.025 64.470 1.00 3.90 272 ARG A C 1
ATOM 2140 O O . ARG A 1 274 ? -12.315 -3.484 64.089 1.00 7.23 272 ARG A O 1
ATOM 2148 N N . GLN A 1 275 ? -10.587 -2.079 63.805 1.00 5.58 273 GLN A N 1
ATOM 2149 C CA . GLN A 1 275 ? -11.125 -1.503 62.576 1.00 4.69 273 GLN A CA 1
ATOM 2150 C C . GLN A 1 275 ? -10.976 -2.465 61.398 1.00 7.61 273 GLN A C 1
ATOM 2151 O O . GLN A 1 275 ? -11.636 -2.320 60.370 1.00 7.31 273 GLN A O 1
ATOM 2157 N N . ILE A 1 276 ? -10.110 -3.456 61.568 1.00 9.83 274 ILE A N 1
ATOM 2158 C CA . ILE A 1 276 ? -10.028 -4.582 60.650 1.00 3.26 274 ILE A CA 1
ATOM 2159 C C . ILE A 1 276 ? -10.050 -5.840 61.508 1.00 3.31 274 ILE A C 1
ATOM 2160 O O . ILE A 1 276 ? -9.380 -5.910 62.536 1.00 10.43 274 ILE A O 1
ATOM 2165 N N . LYS A 1 277 ? -10.830 -6.828 61.084 1.00 7.67 275 LYS A N 1
ATOM 2166 C CA . LYS A 1 277 ? -11.214 -7.947 61.943 1.00 8.74 275 LYS A CA 1
ATOM 2167 C C . LYS A 1 277 ? -10.924 -9.292 61.272 1.00 7.92 275 LYS A C 1
ATOM 2168 O O . LYS A 1 277 ? -10.750 -9.349 60.059 1.00 7.92 275 LYS A O 1
ATOM 2174 N N . PRO A 1 278 ? -10.839 -10.375 62.063 1.00 9.53 276 PRO A N 1
ATOM 2175 C CA . PRO A 1 278 ? -10.566 -11.700 61.490 1.00 8.15 276 PRO A CA 1
ATOM 2176 C C . PRO A 1 278 ? -11.591 -12.107 60.431 1.00 5.43 276 PRO A C 1
ATOM 2177 O O . PRO A 1 278 ? -11.238 -12.805 59.482 1.00 8.33 276 PRO A O 1
ATOM 2181 N N . GLU A 1 279 ? -12.835 -11.666 60.586 1.00 7.55 277 GLU A N 1
ATOM 2182 C CA . GLU A 1 279 ? -13.899 -12.019 59.650 1.00 9.41 277 GLU A CA 1
ATOM 2183 C C . GLU A 1 279 ? -13.826 -11.189 58.367 1.00 12.78 277 GLU A C 1
ATOM 2184 O O . GLU A 1 279 ? -14.615 -11.386 57.447 1.00 18.13 277 GLU A O 1
ATOM 2190 N N . ASP A 1 280 ? -12.879 -10.258 58.312 1.00 16.96 278 ASP A N 1
ATOM 2191 C CA . ASP A 1 280 ? -12.653 -9.461 57.106 1.00 18.26 278 ASP A CA 1
ATOM 2192 C C . ASP A 1 280 ? -11.858 -10.245 56.063 1.00 13.21 278 ASP A C 1
ATOM 2193 O O . ASP A 1 280 ? -11.586 -9.752 54.971 1.00 6.58 278 ASP A O 1
ATOM 2198 N N . CYS A 1 281 ? -11.456 -11.458 56.425 1.00 16.41 279 CYS A N 1
ATOM 2199 C CA . CYS A 1 281 ? -10.871 -12.386 55.465 1.00 17.03 279 CYS A CA 1
ATOM 2200 C C . CYS A 1 281 ? -11.881 -12.817 54.405 1.00 20.27 279 CYS A C 1
ATOM 2201 O O . CYS A 1 281 ? -13.071 -12.965 54.686 1.00 25.89 279 CYS A O 1
ATOM 2204 N N . GLU A 1 282 ? -11.386 -13.012 53.188 1.00 14.13 280 GLU A N 1
ATOM 2205 C CA . GLU A 1 282 ? -12.172 -13.506 52.067 1.00 14.87 280 GLU A CA 1
ATOM 2206 C C . GLU A 1 282 ? -11.369 -14.593 51.378 1.00 21.94 280 GLU A C 1
ATOM 2207 O O . GLU A 1 282 ? -10.252 -14.351 50.917 1.00 25.77 280 GLU A O 1
ATOM 2213 N N . LYS A 1 283 ? -11.932 -15.791 51.301 1.00 25.07 281 LYS A N 1
ATOM 2214 C CA . LYS A 1 283 ? -11.184 -16.928 50.793 1.00 25.21 281 LYS A CA 1
ATOM 2215 C C . LYS A 1 283 ? -11.171 -16.970 49.268 1.00 29.82 281 LYS A C 1
ATOM 2216 O O . LYS A 1 283 ? -11.860 -17.777 48.647 1.00 31.78 281 LYS A O 1
ATOM 2222 N N . ARG A 1 284 ? -10.400 -16.070 48.667 1.00 38.44 282 ARG A N 1
ATOM 2223 C CA . ARG A 1 284 ? -10.124 -16.153 47.241 1.00 43.66 282 ARG A CA 1
ATOM 2224 C C . ARG A 1 284 ? -8.914 -17.052 47.058 1.00 48.15 282 ARG A C 1
ATOM 2225 O O . ARG A 1 284 ? -7.943 -16.947 47.809 1.00 49.06 282 ARG A O 1
ATOM 2233 N N . ASN A 1 285 ? -8.973 -17.923 46.055 1.00 53.84 283 ASN A N 1
ATOM 2234 C CA . ASN A 1 285 ? -7.979 -18.978 45.885 1.00 60.11 283 ASN A CA 1
ATOM 2235 C C . ASN A 1 285 ? -7.851 -19.798 47.172 1.00 62.44 283 ASN A C 1
ATOM 2236 O O . ASN A 1 285 ? -8.859 -20.181 47.768 1.00 64.45 283 ASN A O 1
ATOM 2249 N N . VAL A 1 287 ? -6.062 -18.575 49.805 1.00 33.92 285 VAL A N 1
ATOM 2250 C CA . VAL A 1 287 ? -5.499 -17.644 50.780 1.00 25.53 285 VAL A CA 1
ATOM 2251 C C . VAL A 1 287 ? -6.508 -16.684 51.409 1.00 21.02 285 VAL A C 1
ATOM 2252 O O . VAL A 1 287 ? -7.624 -16.520 50.916 1.00 17.34 285 VAL A O 1
ATOM 2256 N N . CYS A 1 288 ? -6.107 -16.061 52.514 1.00 18.05 286 CYS A N 1
ATOM 2257 C CA . CYS A 1 288 ? -6.907 -15.005 53.119 1.00 18.40 286 CYS A CA 1
ATOM 2258 C C . CYS A 1 288 ? -6.665 -13.687 52.395 1.00 13.82 286 CYS A C 1
ATOM 2259 O O . CYS A 1 288 ? -5.570 -13.128 52.446 1.00 14.51 286 CYS A O 1
ATOM 2262 N N . GLN A 1 289 ? -7.701 -13.194 51.729 1.00 11.78 287 GLN A N 1
ATOM 2263 C CA . GLN A 1 289 ? -7.610 -11.966 50.953 1.00 13.98 287 GLN A CA 1
ATOM 2264 C C . GLN A 1 289 ? -8.431 -10.873 51.628 1.00 17.11 287 GLN A C 1
ATOM 2265 O O . GLN A 1 289 ? -9.503 -11.142 52.158 1.00 21.98 287 GLN A O 1
ATOM 2271 N N . LEU A 1 290 ? -7.937 -9.642 51.616 1.00 11.99 288 LEU A N 1
ATOM 2272 C CA . LEU A 1 290 ? -8.662 -8.556 52.260 1.00 8.57 288 LEU A CA 1
ATOM 2273 C C . LEU A 1 290 ? -10.010 -8.329 51.587 1.00 10.85 288 LEU A C 1
ATOM 2274 O O . LEU A 1 290 ? -10.116 -8.373 50.363 1.00 13.55 288 LEU A O 1
ATOM 2279 N N . SER A 1 291 ? -11.033 -8.085 52.398 1.00 5.95 289 SER A N 1
ATOM 2280 C CA . SER A 1 291 ? -12.333 -7.665 51.894 1.00 10.42 289 SER A CA 1
ATOM 2281 C C . SER A 1 291 ? -12.167 -6.275 51.298 1.00 18.25 289 SER A C 1
ATOM 2282 O O . SER A 1 291 ? -11.236 -5.556 51.663 1.00 18.94 289 SER A O 1
ATOM 2285 N N . ASP A 1 292 ? -13.047 -5.902 50.372 1.00 22.08 290 ASP A N 1
ATOM 2286 C CA . ASP A 1 292 ? -12.885 -4.643 49.651 1.00 27.09 290 ASP A CA 1
ATOM 2287 C C . ASP A 1 292 ? -12.866 -3.457 50.608 1.00 18.18 290 ASP A C 1
ATOM 2288 O O . ASP A 1 292 ? -12.126 -2.496 50.398 1.00 15.84 290 ASP A O 1
ATOM 2293 N N . ASN A 1 293 ? -13.647 -3.544 51.678 1.00 18.82 291 ASN A N 1
ATOM 2294 C CA . ASN A 1 293 ? -13.682 -2.474 52.670 1.00 21.12 291 ASN A CA 1
ATOM 2295 C C . ASN A 1 293 ? -12.396 -2.393 53.493 1.00 15.24 291 ASN A C 1
ATOM 2296 O O . ASN A 1 293 ? -11.843 -1.306 53.694 1.00 14.60 291 ASN A O 1
ATOM 2301 N N . ALA A 1 294 ? -11.917 -3.547 53.951 1.00 9.59 292 ALA A N 1
ATOM 2302 C CA . ALA A 1 294 ? -10.661 -3.606 54.690 1.00 12.37 292 ALA A CA 1
ATOM 2303 C C . ALA A 1 294 ? -9.506 -3.156 53.804 1.00 9.21 292 ALA A C 1
ATOM 2304 O O . ALA A 1 294 ? -8.568 -2.505 54.265 1.00 10.22 292 ALA A O 1
ATOM 2306 N N . ARG A 1 295 ? -9.603 -3.483 52.520 1.00 5.70 293 ARG A N 1
ATOM 2307 C CA . ARG A 1 295 ? -8.575 -3.114 51.560 1.00 7.72 293 ARG A CA 1
ATOM 2308 C C . ARG A 1 295 ? -8.549 -1.605 51.337 1.00 5.36 293 ARG A C 1
ATOM 2309 O O . ARG A 1 295 ? -7.482 -0.992 51.368 1.00 5.58 293 ARG A O 1
ATOM 2317 N N . ARG A 1 296 ? -9.720 -1.005 51.128 1.00 3.40 294 ARG A N 1
ATOM 2318 C CA . ARG A 1 296 ? -9.790 0.443 50.933 1.00 10.71 294 ARG A CA 1
ATOM 2319 C C . ARG A 1 296 ? -9.336 1.200 52.177 1.00 12.23 294 ARG A C 1
ATOM 2320 O O . ARG A 1 296 ? -8.631 2.213 52.080 1.00 3.13 294 ARG A O 1
ATOM 2328 N N . LEU A 1 297 ? -9.719 0.690 53.346 1.00 8.54 295 LEU A N 1
ATOM 2329 C CA . LEU A 1 297 ? -9.343 1.327 54.602 1.00 4.60 295 LEU A CA 1
ATOM 2330 C C . LEU A 1 297 ? -7.833 1.260 54.813 1.00 6.75 295 LEU A C 1
ATOM 2331 O O . LEU A 1 297 ? -7.200 2.254 55.181 1.00 5.63 295 LEU A O 1
ATOM 2336 N N . LEU A 1 298 ? -7.259 0.088 54.556 1.00 4.54 296 LEU A N 1
ATOM 2337 C CA . LEU A 1 298 ? -5.826 -0.094 54.723 1.00 5.24 296 LEU A CA 1
ATOM 2338 C C . LEU A 1 298 ? -5.049 0.776 53.739 1.00 7.10 296 LEU A C 1
ATOM 2339 O O . LEU A 1 298 ? -4.063 1.413 54.113 1.00 5.99 296 LEU A O 1
ATOM 2344 N N . LEU A 1 299 ? -5.518 0.837 52.494 1.00 6.73 297 LEU A N 1
ATOM 2345 C CA . LEU A 1 299 ? -4.827 1.624 51.477 1.00 9.81 297 LEU A CA 1
ATOM 2346 C C . LEU A 1 299 ? -4.863 3.108 51.813 1.00 8.07 297 LEU A C 1
ATOM 2347 O O . LEU A 1 299 ? -3.834 3.786 51.761 1.00 9.27 297 LEU A O 1
ATOM 2352 N N . ALA A 1 300 ? -6.039 3.606 52.186 1.00 8.73 298 ALA A N 1
ATOM 2353 C CA . ALA A 1 300 ? -6.168 5.017 52.530 1.00 8.70 298 ALA A CA 1
ATOM 2354 C C . ALA A 1 300 ? -5.354 5.359 53.775 1.00 8.64 298 ALA A C 1
ATOM 2355 O O . ALA A 1 300 ? -4.760 6.440 53.865 1.00 5.30 298 ALA A O 1
ATOM 2357 N N . SER A 1 301 ? -5.302 4.426 54.721 1.00 2.84 299 SER A N 1
ATOM 2358 C CA . SER A 1 301 ? -4.521 4.646 55.933 1.00 5.30 299 SER A CA 1
ATOM 2359 C C . SER A 1 301 ? -3.030 4.702 55.621 1.00 2.76 299 SER A C 1
ATOM 2360 O O . SER A 1 301 ? -2.297 5.517 56.184 1.00 7.31 299 SER A O 1
ATOM 2363 N N . LEU A 1 302 ? -2.592 3.855 54.695 1.00 2.75 300 LEU A N 1
ATOM 2364 C CA . LEU A 1 302 ? -1.190 3.830 54.301 1.00 14.59 300 LEU A CA 1
ATOM 2365 C C . LEU A 1 302 ? -0.780 5.075 53.521 1.00 2.77 300 LEU A C 1
ATOM 2366 O O . LEU A 1 302 ? 0.304 5.615 53.736 1.00 4.08 300 LEU A O 1
ATOM 2371 N N . LEU A 1 303 ? -1.640 5.528 52.614 1.00 4.65 301 LEU A N 1
ATOM 2372 C CA . LEU A 1 303 ? -1.352 6.752 51.872 1.00 8.63 301 LEU A CA 1
ATOM 2373 C C . LEU A 1 303 ? -1.326 7.953 52.816 1.00 10.59 301 LEU A C 1
ATOM 2374 O O . LEU A 1 303 ? -0.474 8.845 52.690 1.00 9.27 301 LEU A O 1
ATOM 2379 N N . GLU A 1 304 ? -2.230 7.937 53.795 1.00 8.43 302 GLU A N 1
ATOM 2380 C CA . GLU A 1 304 ? -2.316 9.022 54.763 1.00 8.78 302 GLU A CA 1
ATOM 2381 C C . GLU A 1 304 ? -1.065 9.072 55.623 1.00 12.17 302 GLU A C 1
ATOM 2382 O O . GLU A 1 304 ? -0.513 10.144 55.866 1.00 16.31 302 GLU A O 1
ATOM 2388 N N . ARG A 1 305 ? -0.623 7.905 56.085 1.00 8.97 303 ARG A N 1
ATOM 2389 C CA . ARG A 1 305 ? 0.592 7.820 56.888 1.00 7.57 303 ARG A CA 1
ATOM 2390 C C . ARG A 1 305 ? 1.811 8.223 56.068 1.00 11.54 303 ARG A C 1
ATOM 2391 O O . ARG A 1 305 ? 2.742 8.847 56.580 1.00 7.04 303 ARG A O 1
ATOM 2399 N N . LEU A 1 306 ? 1.782 7.882 54.785 1.00 9.96 304 LEU A N 1
ATOM 2400 C CA . LEU A 1 306 ? 2.878 8.202 53.888 1.00 6.58 304 LEU A CA 1
ATOM 2401 C C . LEU A 1 306 ? 2.991 9.713 53.742 1.00 14.06 304 LEU A C 1
ATOM 2402 O O . LEU A 1 306 ? 4.091 10.262 53.691 1.00 20.32 304 LEU A O 1
ATOM 2407 N N . ASP A 1 307 ? 1.845 10.386 53.704 1.00 11.35 305 ASP A N 1
ATOM 2408 C CA . ASP A 1 307 ? 1.842 11.836 53.548 1.00 8.13 305 ASP A CA 1
ATOM 2409 C C . ASP A 1 307 ? 1.860 12.615 54.869 1.00 8.95 305 ASP A C 1
ATOM 2410 O O . ASP A 1 307 ? 1.949 13.843 54.866 1.00 9.73 305 ASP A O 1
ATOM 2415 N N . SER A 1 308 ? 1.763 11.911 55.993 1.00 4.92 306 SER A N 1
ATOM 2416 C CA . SER A 1 308 ? 1.828 12.570 57.295 1.00 8.09 306 SER A CA 1
ATOM 2417 C C . SER A 1 308 ? 3.238 13.077 57.611 1.00 13.93 306 SER A C 1
ATOM 2418 O O . SER A 1 308 ? 4.231 12.423 57.286 1.00 13.58 306 SER A O 1
ATOM 2421 N N . LYS A 1 309 ? 3.317 14.257 58.224 1.00 17.88 307 LYS A N 1
ATOM 2422 C CA . LYS A 1 309 ? 4.602 14.849 58.604 1.00 19.50 307 LYS A CA 1
ATOM 2423 C C . LYS A 1 309 ? 5.198 14.321 59.914 1.00 20.96 307 LYS A C 1
ATOM 2424 O O . LYS A 1 309 ? 4.479 13.888 60.815 1.00 19.79 307 LYS A O 1
ATOM 2430 N N . THR A 1 310 ? 6.523 14.383 60.005 1.00 18.30 308 THR A N 1
ATOM 2431 C CA . THR A 1 310 ? 7.258 13.986 61.199 1.00 17.19 308 THR A CA 1
ATOM 2432 C C . THR A 1 310 ? 8.557 14.780 61.285 1.00 16.30 308 THR A C 1
ATOM 2433 O O . THR A 1 310 ? 8.986 15.386 60.304 1.00 15.57 308 THR A O 1
ATOM 2437 N N . GLN A 1 311 ? 9.166 14.796 62.465 1.00 23.16 309 GLN A N 1
ATOM 2438 C CA . GLN A 1 311 ? 10.416 15.524 62.670 1.00 26.08 309 GLN A CA 1
ATOM 2439 C C . GLN A 1 311 ? 11.628 14.692 62.258 1.00 21.07 309 GLN A C 1
ATOM 2440 O O . GLN A 1 311 ? 11.869 13.613 62.804 1.00 13.49 309 GLN A O 1
ATOM 2446 N N . TYR A 1 312 ? 12.398 15.207 61.304 1.00 19.96 310 TYR A N 1
ATOM 2447 C CA . TYR A 1 312 ? 13.580 14.504 60.819 1.00 16.81 310 TYR A CA 1
ATOM 2448 C C . TYR A 1 312 ? 14.628 15.466 60.272 1.00 17.48 310 TYR A C 1
ATOM 2449 O O . TYR A 1 312 ? 14.312 16.359 59.486 1.00 17.10 310 TYR A O 1
ATOM 2458 N N . ARG A 1 313 ? 15.876 15.260 60.689 1.00 20.08 311 ARG A N 1
ATOM 2459 C CA . ARG A 1 313 ? 17.010 16.079 60.261 1.00 18.94 311 ARG A CA 1
ATOM 2460 C C . ARG A 1 313 ? 16.787 17.582 60.417 1.00 18.00 311 ARG A C 1
ATOM 2461 O O . ARG A 1 313 ? 17.125 18.358 59.526 1.00 11.29 311 ARG A O 1
ATOM 2469 N N . GLY A 1 314 ? 16.209 17.985 61.544 1.00 24.19 312 GLY A N 1
ATOM 2470 C CA . GLY A 1 314 ? 16.047 19.395 61.846 1.00 24.87 312 GLY A CA 1
ATOM 2471 C C . GLY A 1 314 ? 14.889 20.072 61.137 1.00 25.60 312 GLY A C 1
ATOM 2472 O O . GLY A 1 314 ? 14.784 21.299 61.149 1.00 25.39 312 GLY A O 1
ATOM 2473 N N . ARG A 1 315 ? 14.019 19.285 60.514 1.00 27.41 313 ARG A N 1
ATOM 2474 C CA . ARG A 1 315 ? 12.878 19.853 59.802 1.00 33.27 313 ARG A CA 1
ATOM 2475 C C . ARG A 1 315 ? 11.674 18.915 59.764 1.00 32.43 313 ARG A C 1
ATOM 2476 O O . ARG A 1 315 ? 11.804 17.713 59.994 1.00 35.31 313 ARG A O 1
ATOM 2484 N N . ASN A 1 316 ? 10.501 19.482 59.496 1.00 29.45 314 ASN A N 1
ATOM 2485 C CA . ASN A 1 316 ? 9.274 18.702 59.369 1.00 28.98 314 ASN A CA 1
ATOM 2486 C C . ASN A 1 316 ? 9.080 18.185 57.949 1.00 27.84 314 ASN A C 1
ATOM 2487 O O . ASN A 1 316 ? 9.032 18.964 56.998 1.00 28.33 314 ASN A O 1
ATOM 2492 N N . LEU A 1 317 ? 8.950 16.870 57.810 1.00 25.32 315 LEU A N 1
ATOM 2493 C CA . LEU A 1 317 ? 8.877 16.252 56.490 1.00 19.31 315 LEU A CA 1
ATOM 2494 C C . LEU A 1 317 ? 7.856 15.127 56.445 1.00 17.05 315 LEU A C 1
ATOM 2495 O O . LEU A 1 317 ? 7.720 14.369 57.401 1.00 16.89 315 LEU A O 1
ATOM 2500 N N . ALA A 1 318 ? 7.147 15.019 55.327 1.00 12.06 316 ALA A N 1
ATOM 2501 C CA . ALA A 1 318 ? 6.288 13.869 55.074 1.00 11.54 316 ALA A CA 1
ATOM 2502 C C . ALA A 1 318 ? 7.175 12.644 54.905 1.00 9.70 316 ALA A C 1
ATOM 2503 O O . ALA A 1 318 ? 8.306 12.758 54.433 1.00 11.74 316 ALA A O 1
ATOM 2505 N N . TYR A 1 319 ? 6.672 11.476 55.293 1.00 6.19 317 TYR A N 1
ATOM 2506 C CA . TYR A 1 319 ? 7.462 10.254 55.188 1.00 4.32 317 TYR A CA 1
ATOM 2507 C C . TYR A 1 319 ? 7.853 9.940 53.747 1.00 6.35 317 TYR A C 1
ATOM 2508 O O . TYR A 1 319 ? 8.946 9.435 53.496 1.00 9.51 317 TYR A O 1
ATOM 2517 N N . SER A 1 320 ? 6.972 10.253 52.802 1.00 5.13 318 SER A N 1
ATOM 2518 C CA . SER A 1 320 ? 7.279 10.041 51.392 1.00 3.29 318 SER A CA 1
ATOM 2519 C C . SER A 1 320 ? 8.465 10.907 50.964 1.00 3.46 318 SER A C 1
ATOM 2520 O O . SER A 1 320 ? 9.334 10.469 50.194 1.00 7.18 318 SER A O 1
ATOM 2523 N N . SER A 1 321 ? 8.516 12.123 51.502 1.00 3.58 319 SER A N 1
ATOM 2524 C CA . SER A 1 321 ? 9.639 13.013 51.253 1.00 7.35 319 SER A CA 1
ATOM 2525 C C . SER A 1 321 ? 10.909 12.425 51.851 1.00 8.37 319 SER A C 1
ATOM 2526 O O . SER A 1 321 ? 11.985 12.556 51.280 1.00 5.84 319 SER A O 1
ATOM 2529 N N . ILE A 1 322 ? 10.775 11.769 53.001 1.00 7.07 320 ILE A N 1
ATOM 2530 C CA . ILE A 1 322 ? 11.917 11.140 53.653 1.00 3.84 320 ILE A CA 1
ATOM 2531 C C . ILE A 1 322 ? 12.443 9.959 52.840 1.00 6.52 320 ILE A C 1
ATOM 2532 O O . ILE A 1 322 ? 13.652 9.732 52.758 1.00 8.30 320 ILE A O 1
ATOM 2537 N N . ILE A 1 323 ? 11.532 9.228 52.209 1.00 6.22 321 ILE A N 1
ATOM 2538 C CA . ILE A 1 323 ? 11.927 8.109 51.366 1.00 9.64 321 ILE A CA 1
ATOM 2539 C C . ILE A 1 323 ? 12.660 8.614 50.122 1.00 12.97 321 ILE A C 1
ATOM 2540 O O . ILE A 1 323 ? 13.720 8.076 49.745 1.00 16.81 321 ILE A O 1
ATOM 2545 N N . LEU A 1 324 ? 12.125 9.674 49.513 1.00 9.64 322 LEU A N 1
ATOM 2546 C CA . LEU A 1 324 ? 12.782 10.269 48.349 1.00 13.03 322 LEU A CA 1
ATOM 2547 C C . LEU A 1 324 ? 14.160 10.805 48.740 1.00 6.92 322 LEU A C 1
ATOM 2548 O O . LEU A 1 324 ? 15.146 10.650 48.007 1.00 9.63 322 LEU A O 1
ATOM 2553 N N . LEU A 1 325 ? 14.220 11.388 49.934 1.00 8.50 323 LEU A N 1
ATOM 2554 C CA . LEU A 1 325 ? 15.442 11.965 50.469 1.00 8.62 323 LEU A CA 1
ATOM 2555 C C . LEU A 1 325 ? 16.485 10.887 50.702 1.00 12.83 323 LEU A C 1
ATOM 2556 O O . LEU A 1 325 ? 17.676 11.126 50.533 1.00 12.98 323 LEU A O 1
ATOM 2561 N N . HIS A 1 326 ? 16.037 9.695 51.084 1.00 11.52 324 HIS A N 1
ATOM 2562 C CA . HIS A 1 326 ? 16.962 8.586 51.273 1.00 4.33 324 HIS A CA 1
ATOM 2563 C C . HIS A 1 326 ? 17.441 7.965 49.966 1.00 7.86 324 HIS A C 1
ATOM 2564 O O . HIS A 1 326 ? 18.569 7.474 49.890 1.00 10.60 324 HIS A O 1
ATOM 2571 N N . ALA A 1 327 ? 16.607 7.999 48.929 1.00 5.74 325 ALA A N 1
ATOM 2572 C CA . ALA A 1 327 ? 17.100 7.585 47.616 1.00 5.67 325 ALA A CA 1
ATOM 2573 C C . ALA A 1 327 ? 18.184 8.558 47.147 1.00 6.34 325 ALA A C 1
ATOM 2574 O O . ALA A 1 327 ? 19.251 8.154 46.643 1.00 7.11 325 ALA A O 1
ATOM 2576 N N . ARG A 1 328 ? 17.924 9.847 47.352 1.00 8.09 326 ARG A N 1
ATOM 2577 C CA . ARG A 1 328 ? 18.913 10.857 47.007 1.00 9.72 326 ARG A CA 1
ATOM 2578 C C . ARG A 1 328 ? 20.170 10.730 47.866 1.00 16.87 326 ARG A C 1
ATOM 2579 O O . ARG A 1 328 ? 21.266 11.041 47.406 1.00 23.04 326 ARG A O 1
ATOM 2587 N N . ASP A 1 329 ? 20.003 10.280 49.111 1.00 9.70 327 ASP A N 1
ATOM 2588 C CA . ASP A 1 329 ? 21.134 10.026 50.000 1.00 8.41 327 ASP A CA 1
ATOM 2589 C C . ASP A 1 329 ? 21.974 8.864 49.500 1.00 8.56 327 ASP A C 1
ATOM 2590 O O . ASP A 1 329 ? 23.199 8.885 49.609 1.00 11.05 327 ASP A O 1
ATOM 2595 N N . VAL A 1 330 ? 21.315 7.852 48.944 1.00 5.19 328 VAL A N 1
ATOM 2596 C CA . VAL A 1 330 ? 22.040 6.724 48.376 1.00 12.22 328 VAL A CA 1
ATOM 2597 C C . VAL A 1 330 ? 22.865 7.201 47.185 1.00 14.16 328 VAL A C 1
ATOM 2598 O O . VAL A 1 330 ? 24.042 6.831 47.036 1.00 8.86 328 VAL A O 1
ATOM 2602 N N . VAL A 1 331 ? 22.264 8.058 46.360 1.00 14.10 329 VAL A N 1
ATOM 2603 C CA . VAL A 1 331 ? 23.012 8.612 45.233 1.00 15.61 329 VAL A CA 1
ATOM 2604 C C . VAL A 1 331 ? 24.186 9.472 45.707 1.00 14.29 329 VAL A C 1
ATOM 2605 O O . VAL A 1 331 ? 25.279 9.416 45.142 1.00 6.41 329 VAL A O 1
ATOM 2609 N N . ALA A 1 332 ? 23.963 10.237 46.772 1.00 14.32 330 ALA A N 1
ATOM 2610 C CA . ALA A 1 332 ? 25.001 11.095 47.336 1.00 10.89 330 ALA A CA 1
ATOM 2611 C C . ALA A 1 332 ? 26.153 10.273 47.901 1.00 9.28 330 ALA A C 1
ATOM 2612 O O . ALA A 1 332 ? 27.307 10.699 47.870 1.00 7.95 330 ALA A O 1
ATOM 2614 N N . PHE A 1 333 ? 25.831 9.091 48.420 1.00 6.54 331 PHE A N 1
ATOM 2615 C CA . PHE A 1 333 ? 26.853 8.199 48.942 1.00 16.09 331 PHE A CA 1
ATOM 2616 C C . PHE A 1 333 ? 27.657 7.558 47.821 1.00 18.93 331 PHE A C 1
ATOM 2617 O O . PHE A 1 333 ? 28.876 7.418 47.925 1.00 20.97 331 PHE A O 1
ATOM 2625 N N . LEU A 1 334 ? 26.973 7.184 46.745 1.00 16.69 332 LEU A N 1
ATOM 2626 C CA . LEU A 1 334 ? 27.649 6.583 45.600 1.00 12.08 332 LEU A CA 1
ATOM 2627 C C . LEU A 1 334 ? 28.641 7.550 44.957 1.00 15.67 332 LEU A C 1
ATOM 2628 O O . LEU A 1 334 ? 29.675 7.139 44.436 1.00 16.00 332 LEU A O 1
ATOM 2633 N N . ARG A 1 335 ? 28.320 8.838 45.008 1.00 16.61 333 ARG A N 1
ATOM 2634 C CA . ARG A 1 335 ? 29.177 9.878 44.452 1.00 12.18 333 ARG A CA 1
ATOM 2635 C C . ARG A 1 335 ? 30.264 10.332 45.426 1.00 16.84 333 ARG A C 1
ATOM 2636 O O . ARG A 1 335 ? 31.111 11.157 45.080 1.00 16.47 333 ARG A O 1
ATOM 2644 N N . GLY A 1 336 ? 30.223 9.812 46.650 1.00 17.63 334 GLY A N 1
ATOM 2645 C CA . GLY A 1 336 ? 31.224 10.148 47.645 1.00 14.42 334 GLY A CA 1
ATOM 2646 C C . GLY A 1 336 ? 30.979 11.497 48.294 1.00 14.27 334 GLY A C 1
ATOM 2647 O O . GLY A 1 336 ? 31.861 12.049 48.949 1.00 17.06 334 GLY A O 1
ATOM 2648 N N . GLU A 1 337 ? 29.788 12.045 48.085 1.00 15.26 335 GLU A N 1
ATOM 2649 C CA . GLU A 1 337 ? 29.441 13.353 48.633 1.00 15.92 335 GLU A CA 1
ATOM 2650 C C . GLU A 1 337 ? 28.941 13.314 50.079 1.00 15.90 335 GLU A C 1
ATOM 2651 O O . GLU A 1 337 ? 28.968 14.331 50.773 1.00 19.12 335 GLU A O 1
ATOM 2657 N N . ARG A 1 338 ? 28.492 12.147 50.533 1.00 13.64 336 ARG A N 1
ATOM 2658 C CA . ARG A 1 338 ? 27.885 12.030 51.860 1.00 16.39 336 ARG A CA 1
ATOM 2659 C C . ARG A 1 338 ? 27.776 10.580 52.316 1.00 12.72 336 ARG A C 1
ATOM 2660 O O . ARG A 1 338 ? 27.087 9.784 51.679 1.00 13.17 336 ARG A O 1
ATOM 2668 N N . ARG A 1 339 ? 28.438 10.233 53.417 1.00 9.48 337 ARG A N 1
ATOM 2669 C CA . ARG A 1 339 ? 28.354 8.866 53.919 1.00 12.78 337 ARG A CA 1
ATOM 2670 C C . ARG A 1 339 ? 26.911 8.568 54.308 1.00 14.62 337 ARG A C 1
ATOM 2671 O O . ARG A 1 339 ? 26.270 9.361 55.000 1.00 6.74 337 ARG A O 1
ATOM 2679 N N . TYR A 1 340 ? 26.413 7.416 53.872 1.00 11.30 338 TYR A N 1
ATOM 2680 C CA . TYR A 1 340 ? 25.009 7.081 54.061 1.00 8.09 338 TYR A CA 1
ATOM 2681 C C . TYR A 1 340 ? 24.681 6.671 55.492 1.00 10.11 338 TYR A C 1
ATOM 2682 O O . TYR A 1 340 ? 25.521 6.122 56.204 1.00 10.79 338 TYR A O 1
ATOM 2691 N N . GLU A 1 341 ? 23.444 6.935 55.895 1.00 6.94 339 GLU A N 1
ATOM 2692 C CA . GLU A 1 341 ? 22.960 6.547 57.204 1.00 5.65 339 GLU A CA 1
ATOM 2693 C C . GLU A 1 341 ? 21.502 6.110 57.069 1.00 12.93 339 GLU A C 1
ATOM 2694 O O . GLU A 1 341 ? 20.714 6.759 56.381 1.00 7.78 339 GLU A O 1
ATOM 2700 N N . GLY A 1 342 ? 21.140 5.016 57.730 1.00 5.11 340 GLY A N 1
ATOM 2701 C CA . GLY A 1 342 ? 19.784 4.508 57.643 1.00 6.96 340 GLY A CA 1
ATOM 2702 C C . GLY A 1 342 ? 18.817 5.419 58.375 1.00 7.71 340 GLY A C 1
ATOM 2703 O O . GLY A 1 342 ? 19.222 6.188 59.246 1.00 7.82 340 GLY A O 1
ATOM 2704 N N . PHE A 1 343 ? 17.538 5.346 58.017 1.00 7.44 341 PHE A N 1
ATOM 2705 C CA . PHE A 1 343 ? 16.537 6.190 58.656 1.00 7.47 341 PHE A CA 1
ATOM 2706 C C . PHE A 1 343 ? 16.214 5.703 60.063 1.00 11.36 341 PHE A C 1
ATOM 2707 O O . PHE A 1 343 ? 15.718 4.591 60.250 1.00 10.13 341 PHE A O 1
ATOM 2715 N N . VAL A 1 344 ? 16.499 6.552 61.047 1.00 17.58 342 VAL A N 1
ATOM 2716 C CA . VAL A 1 344 ? 16.126 6.313 62.437 1.00 19.35 342 VAL A CA 1
ATOM 2717 C C . VAL A 1 344 ? 15.770 7.647 63.079 1.00 25.21 342 VAL A C 1
ATOM 2718 O O . VAL A 1 344 ? 16.656 8.451 63.374 1.00 33.98 342 VAL A O 1
ATOM 2722 N N . GLN A 1 345 ? 14.480 7.899 63.272 1.00 29.31 343 GLN A N 1
ATOM 2723 C CA . GLN A 1 345 ? 14.047 9.091 63.997 1.00 38.75 343 GLN A CA 1
ATOM 2724 C C . GLN A 1 345 ? 14.044 8.840 65.505 1.00 49.55 343 GLN A C 1
ATOM 2725 O O . GLN A 1 345 ? 14.434 9.705 66.289 1.00 50.60 343 GLN A O 1
ATOM 2731 N N . LYS A 1 346 ? 13.617 7.643 65.901 1.00 59.29 344 LYS A N 1
ATOM 2732 C CA . LYS A 1 346 ? 13.563 7.266 67.311 1.00 64.40 344 LYS A CA 1
ATOM 2733 C C . LYS A 1 346 ? 13.924 5.796 67.501 1.00 65.73 344 LYS A C 1
ATOM 2734 O O . LYS A 1 346 ? 14.898 5.469 68.178 1.00 66.07 344 LYS A O 1
ATOM 2740 N N . GLY B 1 1 ? 7.350 -12.857 19.504 1.00 50.49 -1 GLY B N 1
ATOM 2741 C CA . GLY B 1 1 ? 5.994 -12.611 19.051 1.00 53.21 -1 GLY B CA 1
ATOM 2742 C C . GLY B 1 1 ? 5.736 -13.163 17.661 1.00 56.45 -1 GLY B C 1
ATOM 2743 O O . GLY B 1 1 ? 6.649 -13.676 17.012 1.00 56.46 -1 GLY B O 1
ATOM 2744 N N . GLY B 1 2 ? 4.490 -13.066 17.205 1.00 53.40 0 GLY B N 1
ATOM 2745 C CA . GLY B 1 2 ? 3.422 -12.480 17.997 1.00 47.16 0 GLY B CA 1
ATOM 2746 C C . GLY B 1 2 ? 2.737 -11.291 17.348 1.00 43.18 0 GLY B C 1
ATOM 2747 O O . GLY B 1 2 ? 3.372 -10.454 16.709 1.00 44.66 0 GLY B O 1
ATOM 2756 N N . ARG B 1 4 ? 0.694 -7.723 16.942 1.00 23.87 2 ARG B N 1
ATOM 2757 C CA . ARG B 1 4 ? 0.667 -6.384 17.526 1.00 18.48 2 ARG B CA 1
ATOM 2758 C C . ARG B 1 4 ? -0.761 -5.847 17.527 1.00 23.37 2 ARG B C 1
ATOM 2759 O O . ARG B 1 4 ? -1.253 -5.394 16.495 1.00 27.29 2 ARG B O 1
ATOM 2767 N N . LEU B 1 5 ? -1.433 -5.917 18.672 1.00 26.25 3 LEU B N 1
ATOM 2768 C CA . LEU B 1 5 ? -2.793 -5.393 18.787 1.00 21.97 3 LEU B CA 1
ATOM 2769 C C . LEU B 1 5 ? -2.817 -3.864 18.871 1.00 21.14 3 LEU B C 1
ATOM 2770 O O . LEU B 1 5 ? -2.047 -3.263 19.620 1.00 26.47 3 LEU B O 1
ATOM 2775 N N . VAL B 1 6 ? -3.726 -3.245 18.124 1.00 14.77 4 VAL B N 1
ATOM 2776 C CA . VAL B 1 6 ? -3.838 -1.791 18.092 1.00 12.41 4 VAL B CA 1
ATOM 2777 C C . VAL B 1 6 ? -5.217 -1.358 18.573 1.00 17.48 4 VAL B C 1
ATOM 2778 O O . VAL B 1 6 ? -6.238 -1.818 18.059 1.00 18.39 4 VAL B O 1
ATOM 2782 N N . VAL B 1 7 ? -5.245 -0.478 19.568 1.00 17.53 5 VAL B N 1
ATOM 2783 C CA . VAL B 1 7 ? -6.505 0.016 20.106 1.00 19.73 5 VAL B CA 1
ATOM 2784 C C . VAL B 1 7 ? -6.566 1.530 19.980 1.00 15.40 5 VAL B C 1
ATOM 2785 O O . VAL B 1 7 ? -5.767 2.245 20.586 1.00 17.51 5 VAL B O 1
ATOM 2789 N N . ASP B 1 8 ? -7.521 2.015 19.195 1.00 10.41 6 ASP B N 1
ATOM 2790 C CA . ASP B 1 8 ? -7.605 3.436 18.898 1.00 16.86 6 ASP B CA 1
ATOM 2791 C C . ASP B 1 8 ? -9.048 3.853 18.656 1.00 20.87 6 ASP B C 1
ATOM 2792 O O . ASP B 1 8 ? -9.843 3.087 18.117 1.00 21.23 6 ASP B O 1
ATOM 2797 N N . GLY B 1 9 ? -9.376 5.079 19.046 1.00 28.06 7 GLY B N 1
ATOM 2798 C CA . GLY B 1 9 ? -10.722 5.591 18.879 1.00 32.22 7 GLY B CA 1
ATOM 2799 C C . GLY B 1 9 ? -11.494 5.756 20.174 1.00 32.52 7 GLY B C 1
ATOM 2800 O O . GLY B 1 9 ? -11.184 5.131 21.190 1.00 30.69 7 GLY B O 1
ATOM 2801 N N . PHE B 1 10 ? -12.504 6.617 20.124 1.00 32.13 8 PHE B N 1
ATOM 2802 C CA . PHE B 1 10 ? -13.347 6.920 21.271 1.00 27.59 8 PHE B CA 1
ATOM 2803 C C . PHE B 1 10 ? -14.111 5.687 21.740 1.00 26.47 8 PHE B C 1
ATOM 2804 O O . PHE B 1 10 ? -14.633 4.923 20.930 1.00 25.98 8 PHE B O 1
ATOM 2812 N N . GLY B 1 11 ? -14.148 5.485 23.053 1.00 31.45 9 GLY B N 1
ATOM 2813 C CA . GLY B 1 11 ? -15.024 4.496 23.655 1.00 33.63 9 GLY B CA 1
ATOM 2814 C C . GLY B 1 11 ? -14.502 3.074 23.625 1.00 34.08 9 GLY B C 1
ATOM 2815 O O . GLY B 1 11 ? -15.156 2.159 24.121 1.00 36.69 9 GLY B O 1
ATOM 2816 N N . LYS B 1 12 ? -13.326 2.879 23.042 1.00 31.01 10 LYS B N 1
ATOM 2817 C CA . LYS B 1 12 ? -12.737 1.549 22.994 1.00 28.58 10 LYS B CA 1
ATOM 2818 C C . LYS B 1 12 ? -11.861 1.311 24.215 1.00 24.29 10 LYS B C 1
ATOM 2819 O O . LYS B 1 12 ? -11.028 2.145 24.562 1.00 21.44 10 LYS B O 1
ATOM 2825 N N . TYR B 1 13 ? -12.034 0.164 24.859 1.00 23.09 11 TYR B N 1
ATOM 2826 C CA . TYR B 1 13 ? -11.209 -0.147 26.018 1.00 25.18 11 TYR B CA 1
ATOM 2827 C C . TYR B 1 13 ? -10.762 -1.600 26.052 1.00 24.36 11 TYR B C 1
ATOM 2828 O O . TYR B 1 13 ? -11.513 -2.508 25.689 1.00 24.65 11 TYR B O 1
ATOM 2837 N N . LEU B 1 14 ? -9.518 -1.801 26.469 1.00 22.75 12 LEU B N 1
ATOM 2838 C CA . LEU B 1 14 ? -8.949 -3.131 26.592 1.00 23.54 12 LEU B CA 1
ATOM 2839 C C . LEU B 1 14 ? -9.192 -3.669 27.996 1.00 25.95 12 LEU B C 1
ATOM 2840 O O . LEU B 1 14 ? -8.946 -2.977 28.984 1.00 20.73 12 LEU B O 1
ATOM 2845 N N . GLY B 1 15 ? -9.656 -4.911 28.081 1.00 28.76 13 GLY B N 1
ATOM 2846 C CA . GLY B 1 15 ? -9.886 -5.546 29.367 1.00 25.75 13 GLY B CA 1
ATOM 2847 C C . GLY B 1 15 ? -9.734 -7.044 29.231 1.00 25.64 13 GLY B C 1
ATOM 2848 O O . GLY B 1 15 ? -9.621 -7.548 28.120 1.00 21.68 13 GLY B O 1
ATOM 2849 N N . ILE B 1 16 ? -9.712 -7.762 30.348 1.00 24.87 14 ILE B N 1
ATOM 2850 C CA . ILE B 1 16 ? -9.587 -9.215 30.288 1.00 23.34 14 ILE B CA 1
ATOM 2851 C C . ILE B 1 16 ? -10.919 -9.938 30.474 1.00 28.88 14 ILE B C 1
ATOM 2852 O O . ILE B 1 16 ? -11.855 -9.408 31.072 1.00 32.10 14 ILE B O 1
ATOM 2857 N N . GLU B 1 17 ? -10.987 -11.152 29.941 1.00 32.51 15 GLU B N 1
ATOM 2858 C CA . GLU B 1 17 ? -12.184 -11.977 30.010 1.00 30.24 15 GLU B CA 1
ATOM 2859 C C . GLU B 1 17 ? -11.803 -13.434 29.770 1.00 29.55 15 GLU B C 1
ATOM 2860 O O . GLU B 1 17 ? -11.312 -13.787 28.696 1.00 23.78 15 GLU B O 1
ATOM 2866 N N . ASN B 1 18 ? -12.014 -14.266 30.787 1.00 31.91 16 ASN B N 1
ATOM 2867 C CA . ASN B 1 18 ? -11.723 -15.697 30.714 1.00 27.10 16 ASN B CA 1
ATOM 2868 C C . ASN B 1 18 ? -10.294 -16.019 30.281 1.00 25.38 16 ASN B C 1
ATOM 2869 O O . ASN B 1 18 ? -10.054 -16.994 29.572 1.00 28.24 16 ASN B O 1
ATOM 2874 N N . GLY B 1 19 ? -9.349 -15.195 30.721 1.00 25.29 17 GLY B N 1
ATOM 2875 C CA . GLY B 1 19 ? -7.948 -15.394 30.400 1.00 23.86 17 GLY B CA 1
ATOM 2876 C C . GLY B 1 19 ? -7.522 -14.805 29.068 1.00 26.20 17 GLY B C 1
ATOM 2877 O O . GLY B 1 19 ? -6.360 -14.928 28.679 1.00 24.08 17 GLY B O 1
ATOM 2878 N N . LEU B 1 20 ? -8.457 -14.166 28.367 1.00 29.14 18 LEU B N 1
ATOM 2879 C CA . LEU B 1 20 ? -8.167 -13.563 27.065 1.00 29.31 18 LEU B CA 1
ATOM 2880 C C . LEU B 1 20 ? -8.106 -12.037 27.124 1.00 33.37 18 LEU B C 1
ATOM 2881 O O . LEU B 1 20 ? -8.907 -11.405 27.816 1.00 32.06 18 LEU B O 1
ATOM 2886 N N . ILE B 1 21 ? -7.152 -11.447 26.408 1.00 31.56 19 ILE B N 1
ATOM 2887 C CA . ILE B 1 21 ? -7.172 -10.004 26.170 1.00 22.84 19 ILE B CA 1
ATOM 2888 C C . ILE B 1 21 ? -8.342 -9.680 25.241 1.00 23.44 19 ILE B C 1
ATOM 2889 O O . ILE B 1 21 ? -8.571 -10.390 24.269 1.00 29.27 19 ILE B O 1
ATOM 2894 N N . VAL B 1 22 ? -9.075 -8.608 25.530 1.00 24.84 20 VAL B N 1
ATOM 2895 C CA . VAL B 1 22 ? -10.320 -8.308 24.820 1.00 23.04 20 VAL B CA 1
ATOM 2896 C C . VAL B 1 22 ? -10.536 -6.812 24.589 1.00 23.59 20 VAL B C 1
ATOM 2897 O O . VAL B 1 22 ? -10.532 -6.021 25.534 1.00 28.61 20 VAL B O 1
ATOM 2901 N N . VAL B 1 23 ? -10.719 -6.429 23.327 1.00 20.86 21 VAL B N 1
ATOM 2902 C CA . VAL B 1 23 ? -11.123 -5.069 22.994 1.00 17.94 21 VAL B CA 1
ATOM 2903 C C . VAL B 1 23 ? -12.644 -4.959 23.031 1.00 19.20 21 VAL B C 1
ATOM 2904 O O . VAL B 1 23 ? -13.347 -5.750 22.386 1.00 22.14 21 VAL B O 1
ATOM 2908 N N . LYS B 1 24 ? -13.136 -3.954 23.755 1.00 18.63 22 LYS B N 1
ATOM 2909 C CA . LYS B 1 24 ? -14.567 -3.762 23.981 1.00 20.65 22 LYS B CA 1
ATOM 2910 C C . LYS B 1 24 ? -15.023 -2.336 23.683 1.00 20.95 22 LYS B C 1
ATOM 2911 O O . LYS B 1 24 ? -14.228 -1.393 23.709 1.00 13.94 22 LYS B O 1
ATOM 2917 N N . GLU B 1 25 ? -16.316 -2.199 23.399 1.00 30.12 23 GLU B N 1
ATOM 2918 C CA . GLU B 1 25 ? -16.964 -0.898 23.276 1.00 37.74 23 GLU B CA 1
ATOM 2919 C C . GLU B 1 25 ? -18.430 -1.007 23.695 1.00 41.83 23 GLU B C 1
ATOM 2920 O O . GLU B 1 25 ? -19.141 -1.918 23.266 1.00 43.54 23 GLU B O 1
ATOM 2926 N N . LYS B 1 26 ? -18.870 -0.069 24.531 1.00 43.14 24 LYS B N 1
ATOM 2927 C CA . LYS B 1 26 ? -20.233 -0.053 25.063 1.00 48.79 24 LYS B CA 1
ATOM 2928 C C . LYS B 1 26 ? -20.615 -1.360 25.765 1.00 50.10 24 LYS B C 1
ATOM 2929 O O . LYS B 1 26 ? -21.785 -1.741 25.794 1.00 49.84 24 LYS B O 1
ATOM 2935 N N . GLY B 1 27 ? -19.620 -2.041 26.325 1.00 48.97 25 GLY B N 1
ATOM 2936 C CA . GLY B 1 27 ? -19.847 -3.269 27.066 1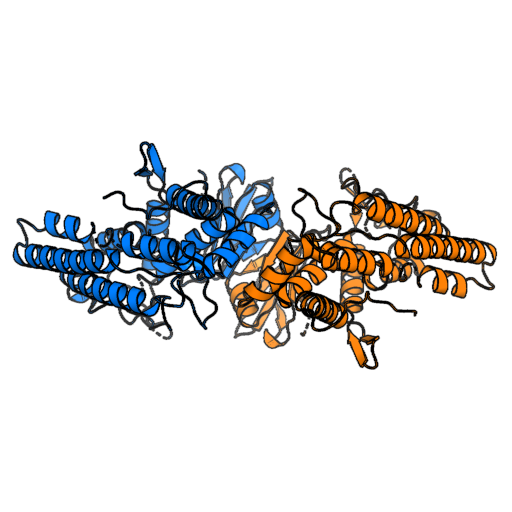.00 47.81 25 GLY B CA 1
ATOM 2937 C C . GLY B 1 27 ? -19.907 -4.517 26.203 1.00 50.38 25 GLY B C 1
ATOM 2938 O O . GLY B 1 27 ? -20.033 -5.630 26.719 1.00 50.79 25 GLY B O 1
ATOM 2939 N N . LYS B 1 28 ? -19.810 -4.341 24.888 1.00 50.03 26 LYS B N 1
ATOM 2940 C CA . LYS B 1 28 ? -19.790 -5.476 23.969 1.00 47.49 26 LYS B CA 1
ATOM 2941 C C . LYS B 1 28 ? -18.376 -5.779 23.487 1.00 42.55 26 LYS B C 1
ATOM 2942 O O . LYS B 1 28 ? -17.604 -4.867 23.187 1.00 39.66 26 LYS B O 1
ATOM 2948 N N . ALA B 1 29 ? -18.039 -7.062 23.420 1.00 37.35 27 ALA B N 1
ATOM 2949 C CA . ALA B 1 29 ? -16.739 -7.475 22.906 1.00 32.59 27 ALA B CA 1
ATOM 2950 C C . ALA B 1 29 ? -16.598 -7.121 21.429 1.00 30.10 27 ALA B C 1
ATOM 2951 O O . ALA B 1 29 ? -17.508 -7.360 20.634 1.00 27.06 27 ALA B O 1
ATOM 2953 N N . LEU B 1 30 ? -15.448 -6.564 21.065 1.00 29.30 28 LEU B N 1
ATOM 2954 C CA . LEU B 1 30 ? -15.153 -6.274 19.669 1.00 27.60 28 LEU B CA 1
ATOM 2955 C C . LEU B 1 30 ? -14.130 -7.278 19.179 1.00 25.99 28 LEU B C 1
ATOM 2956 O O . LEU B 1 30 ? -14.261 -7.844 18.093 1.00 20.79 28 LEU B O 1
ATOM 2961 N N . ARG B 1 31 ? -13.113 -7.508 20.001 1.00 28.05 29 ARG B N 1
ATOM 2962 C CA . ARG B 1 31 ? -12.023 -8.393 19.618 1.00 25.40 29 ARG B CA 1
ATOM 2963 C C . ARG B 1 31 ? -11.599 -9.221 20.820 1.00 23.93 29 ARG B C 1
ATOM 2964 O O . ARG B 1 31 ? -11.699 -8.768 21.955 1.00 24.25 29 ARG B O 1
ATOM 2972 N N . LYS B 1 32 ? -11.145 -10.444 20.565 1.00 25.52 30 LYS B N 1
ATOM 2973 C CA . LYS B 1 32 ? -10.598 -11.300 21.608 1.00 22.95 30 LYS B CA 1
ATOM 2974 C C . LYS B 1 32 ? -9.316 -11.928 21.083 1.00 21.31 30 LYS B C 1
ATOM 2975 O O . LYS B 1 32 ? -9.217 -12.248 19.899 1.00 27.43 30 LYS B O 1
ATOM 2981 N N . VAL B 1 33 ? -8.338 -12.102 21.962 1.00 15.76 31 VAL B N 1
ATOM 2982 C CA . VAL B 1 33 ? -7.047 -12.644 21.564 1.00 21.76 31 VAL B CA 1
ATOM 2983 C C . VAL B 1 33 ? -6.328 -13.266 22.764 1.00 33.66 31 VAL B C 1
ATOM 2984 O O . VAL B 1 33 ? -6.416 -12.756 23.888 1.00 38.43 31 VAL B O 1
ATOM 2988 N N . ARG B 1 34 ? -5.632 -14.376 22.524 1.00 36.05 32 ARG B N 1
ATOM 2989 C CA . ARG B 1 34 ? -4.812 -15.005 23.552 1.00 38.92 32 ARG B CA 1
ATOM 2990 C C . ARG B 1 34 ? -3.618 -14.118 23.859 1.00 36.55 32 ARG B C 1
ATOM 2991 O O . ARG B 1 34 ? -2.991 -13.581 22.947 1.00 38.61 32 ARG B O 1
ATOM 2999 N N . PRO B 1 35 ? -3.306 -13.954 25.151 1.00 31.45 33 PRO B N 1
ATOM 3000 C CA . PRO B 1 35 ? -2.131 -13.190 25.581 1.00 30.56 33 PRO B CA 1
ATOM 3001 C C . PRO B 1 35 ? -0.837 -13.773 25.016 1.00 34.94 33 PRO B C 1
ATOM 3002 O O . PRO B 1 35 ? 0.103 -13.025 24.737 1.00 33.82 33 PRO B O 1
ATOM 3006 N N . GLU B 1 36 ? -0.794 -15.093 24.853 1.00 37.39 34 GLU B N 1
ATOM 3007 C CA . GLU B 1 36 ? 0.369 -15.758 24.276 1.00 41.41 34 GLU B CA 1
ATOM 3008 C C . GLU B 1 36 ? 0.585 -15.361 22.817 1.00 40.18 34 GLU B C 1
ATOM 3009 O O . GLU B 1 36 ? 1.717 -15.327 22.335 1.00 40.88 34 GLU B O 1
ATOM 3015 N N . ASP B 1 37 ? -0.508 -15.068 22.118 1.00 37.95 35 ASP B N 1
ATOM 3016 C CA . ASP B 1 37 ? -0.436 -14.627 20.728 1.00 37.34 35 ASP B CA 1
ATOM 3017 C C . ASP B 1 37 ? 0.154 -13.226 20.577 1.00 37.69 35 ASP B C 1
ATOM 3018 O O . ASP B 1 37 ? 0.680 -12.879 19.521 1.00 38.29 35 ASP B O 1
ATOM 3023 N N . LEU B 1 38 ? 0.043 -12.416 21.625 1.00 34.74 36 LEU B N 1
ATOM 3024 C CA . LEU B 1 38 ? 0.479 -11.024 21.555 1.00 31.64 36 LEU B CA 1
ATOM 3025 C C . LEU B 1 38 ? 1.990 -10.811 21.627 1.00 31.22 36 LEU B C 1
ATOM 3026 O O . LEU B 1 38 ? 2.706 -11.550 22.301 1.00 35.91 36 LEU B O 1
ATOM 3031 N N . LYS B 1 39 ? 2.454 -9.782 20.927 1.00 27.17 37 LYS B N 1
ATOM 3032 C CA . LYS B 1 39 ? 3.833 -9.328 21.018 1.00 32.35 37 LYS B CA 1
ATOM 3033 C C . LYS B 1 39 ? 3.845 -7.976 21.721 1.00 34.26 37 LYS B C 1
ATOM 3034 O O . LYS B 1 39 ? 4.712 -7.695 22.551 1.00 32.81 37 LYS B O 1
ATOM 3040 N N . GLN B 1 40 ? 2.867 -7.142 21.381 1.00 32.38 38 GLN B N 1
ATOM 3041 C CA . GLN B 1 40 ? 2.700 -5.845 22.018 1.00 31.92 38 GLN B CA 1
ATOM 3042 C C . GLN B 1 40 ? 1.289 -5.322 21.789 1.00 31.92 38 GLN B C 1
ATOM 3043 O O . GLN B 1 40 ? 0.599 -5.763 20.870 1.00 31.75 38 GLN B O 1
ATOM 3049 N N . VAL B 1 41 ? 0.857 -4.391 22.634 1.00 26.24 39 VAL B N 1
ATOM 3050 C CA . VAL B 1 41 ? -0.403 -3.695 22.401 1.00 26.56 39 VAL B CA 1
ATOM 3051 C C . VAL B 1 41 ? -0.181 -2.184 22.414 1.00 25.88 39 VAL B C 1
ATOM 3052 O O . VAL B 1 41 ? 0.662 -1.672 23.160 1.00 23.47 39 VAL B O 1
ATOM 3056 N N . LEU B 1 42 ? -0.923 -1.477 21.568 1.00 23.82 40 LEU B N 1
ATOM 3057 C CA . LEU B 1 42 ? -0.771 -0.032 21.455 1.00 20.16 40 LEU B CA 1
ATOM 3058 C C . LEU B 1 42 ? -2.060 0.683 21.838 1.00 21.72 40 LEU B C 1
ATOM 3059 O O . LEU B 1 42 ? -3.066 0.592 21.135 1.00 23.09 40 LEU B O 1
ATOM 3064 N N . ILE B 1 43 ? -2.022 1.383 22.967 1.00 20.48 41 ILE B N 1
ATOM 3065 C CA . ILE B 1 43 ? -3.154 2.182 23.415 1.00 15.90 41 ILE B CA 1
ATOM 3066 C C . ILE B 1 43 ? -2.997 3.608 22.900 1.00 18.98 41 ILE B C 1
ATOM 3067 O O . ILE B 1 43 ? -2.190 4.384 23.413 1.00 22.21 41 ILE B O 1
ATOM 3072 N N . ILE B 1 44 ? -3.763 3.937 21.867 1.00 21.42 42 ILE B N 1
ATOM 3073 C CA . ILE B 1 44 ? -3.623 5.211 21.175 1.00 19.59 42 ILE B CA 1
ATOM 3074 C C . ILE B 1 44 ? -4.793 6.157 21.435 1.00 13.45 42 ILE B C 1
ATOM 3075 O O . ILE B 1 44 ? -5.956 5.760 21.348 1.00 7.96 42 ILE B O 1
ATOM 3080 N N . GLY B 1 45 ? -4.472 7.410 21.748 1.00 15.16 43 GLY B N 1
ATOM 3081 C CA . GLY B 1 45 ? -5.471 8.457 21.873 1.00 18.29 43 GLY B CA 1
ATOM 3082 C C . GLY B 1 45 ? -6.525 8.251 22.946 1.00 17.89 43 GLY B C 1
ATOM 3083 O O . GLY B 1 45 ? -6.216 8.064 24.123 1.00 20.67 43 GLY B O 1
ATOM 3084 N N . LYS B 1 46 ? -7.784 8.308 22.526 1.00 12.39 44 LYS B N 1
ATOM 3085 C CA . LYS B 1 46 ? -8.922 8.205 23.432 1.00 13.20 44 LYS B CA 1
ATOM 3086 C C . LYS B 1 46 ? -9.092 6.813 24.044 1.00 13.66 44 LYS B C 1
ATOM 3087 O O . LYS B 1 46 ? -9.782 6.653 25.050 1.00 11.62 44 LYS B O 1
ATOM 3093 N N . ALA B 1 47 ? -8.469 5.812 23.427 1.00 15.20 45 ALA B N 1
ATOM 3094 C CA . ALA B 1 47 ? -8.569 4.424 23.881 1.00 11.07 45 ALA B CA 1
ATOM 3095 C C . ALA B 1 47 ? -7.983 4.223 25.283 1.00 14.57 45 ALA B C 1
ATOM 3096 O O . ALA B 1 47 ? -7.077 4.947 25.697 1.00 18.96 45 ALA B O 1
ATOM 3098 N N . ALA B 1 48 ? -8.515 3.245 26.011 1.00 8.93 46 ALA B N 1
ATOM 3099 C CA . ALA B 1 48 ? -8.138 3.041 27.407 1.00 19.73 46 ALA B CA 1
ATOM 3100 C C . ALA B 1 48 ? -7.793 1.586 27.724 1.00 26.45 46 ALA B C 1
ATOM 3101 O O . ALA B 1 48 ? -8.133 0.678 26.964 1.00 29.27 46 ALA B O 1
ATOM 3103 N N . ILE B 1 49 ? -7.115 1.373 28.851 1.00 25.31 47 ILE B N 1
ATOM 3104 C CA . ILE B 1 49 ? -6.723 0.028 29.268 1.00 24.92 47 ILE B CA 1
ATOM 3105 C C . ILE B 1 49 ? -6.815 -0.164 30.789 1.00 23.69 47 ILE B C 1
ATOM 3106 O O . ILE B 1 49 ? -6.451 0.722 31.563 1.00 22.15 47 ILE B O 1
ATOM 3111 N N . SER B 1 50 ? -7.328 -1.321 31.202 1.00 20.14 48 SER B N 1
ATOM 3112 C CA . SER B 1 50 ? -7.440 -1.679 32.614 1.00 19.03 48 SER B CA 1
ATOM 3113 C C . SER B 1 50 ? -6.115 -2.160 33.199 1.00 21.43 48 SER B C 1
ATOM 3114 O O . SER B 1 50 ? -5.243 -2.637 32.472 1.00 21.30 48 SER B O 1
ATOM 3117 N N . SER B 1 51 ? -5.961 -2.021 34.513 1.00 19.49 49 SER B N 1
ATOM 3118 C CA . SER B 1 51 ? -4.781 -2.544 35.191 1.00 17.60 49 SER B CA 1
ATOM 3119 C C . SER B 1 51 ? -4.709 -4.068 35.122 1.00 12.26 49 SER B C 1
ATOM 3120 O O . SER B 1 51 ? -3.619 -4.641 35.075 1.00 12.86 49 SER B O 1
ATOM 3123 N N . ASP B 1 52 ? -5.866 -4.725 35.118 1.00 7.12 50 ASP B N 1
ATOM 3124 C CA . ASP B 1 52 ? -5.890 -6.177 34.988 1.00 15.79 50 ASP B CA 1
ATOM 3125 C C . ASP B 1 52 ? -5.356 -6.621 33.627 1.00 21.60 50 ASP B C 1
ATOM 3126 O O . ASP B 1 52 ? -4.682 -7.650 33.516 1.00 24.02 50 ASP B O 1
ATOM 3131 N N . ALA B 1 53 ? -5.636 -5.821 32.601 1.00 25.14 51 ALA B N 1
ATOM 3132 C CA . ALA B 1 53 ? -5.161 -6.114 31.255 1.00 17.50 51 ALA B CA 1
ATOM 3133 C C . ALA B 1 53 ? -3.650 -5.996 31.215 1.00 15.36 51 ALA B C 1
ATOM 3134 O O . ALA B 1 53 ? -2.965 -6.852 30.662 1.00 11.80 51 ALA B O 1
ATOM 3136 N N . ILE B 1 54 ? -3.133 -4.946 31.843 1.00 19.44 52 ILE B N 1
ATOM 3137 C CA . ILE B 1 54 ? -1.695 -4.737 31.917 1.00 21.97 52 ILE B CA 1
ATOM 3138 C C . ILE B 1 54 ? -1.033 -5.872 32.688 1.00 26.74 52 ILE B C 1
ATOM 3139 O O . ILE B 1 54 ? 0.066 -6.305 32.349 1.00 24.52 52 ILE B O 1
ATOM 3144 N N . LYS B 1 55 ? -1.732 -6.382 33.697 1.00 28.16 53 LYS B N 1
ATOM 3145 C CA . LYS B 1 55 ? -1.223 -7.494 34.488 1.00 28.61 53 LYS B CA 1
ATOM 3146 C C . LYS B 1 55 ? -1.105 -8.747 33.625 1.00 25.23 53 LYS B C 1
ATOM 3147 O O . LYS B 1 55 ? -0.054 -9.402 33.591 1.00 25.46 53 LYS B O 1
ATOM 3153 N N . LEU B 1 56 ? -2.176 -9.058 32.900 1.00 22.27 54 LEU B N 1
ATOM 3154 C CA . LEU B 1 56 ? -2.183 -10.245 32.051 1.00 27.76 54 LEU B CA 1
ATOM 3155 C C . LEU B 1 56 ? -1.168 -10.140 30.913 1.00 28.32 54 LEU B C 1
ATOM 3156 O O . LEU B 1 56 ? -0.601 -11.146 30.481 1.00 27.52 54 LEU B O 1
ATOM 3161 N N . LEU B 1 57 ? -0.930 -8.920 30.442 1.00 26.77 55 LEU B N 1
ATOM 3162 C CA . LEU B 1 57 ? 0.028 -8.698 29.366 1.00 24.96 55 LEU B CA 1
ATOM 3163 C C . LEU B 1 57 ? 1.473 -8.807 29.845 1.00 31.76 55 LEU B C 1
ATOM 3164 O O . LEU B 1 57 ? 2.305 -9.443 29.195 1.00 33.25 55 LEU B O 1
ATOM 3169 N N . LEU B 1 58 ? 1.769 -8.189 30.983 1.00 34.59 56 LEU B N 1
ATOM 3170 C CA . LEU B 1 58 ? 3.111 -8.251 31.549 1.00 35.25 56 LEU B CA 1
ATOM 3171 C C . LEU B 1 58 ? 3.462 -9.661 32.010 1.00 30.69 56 LEU B C 1
ATOM 3172 O O . LEU B 1 58 ? 4.631 -10.049 32.007 1.00 28.55 56 LEU B O 1
ATOM 3177 N N . LYS B 1 59 ? 2.446 -10.426 32.404 1.00 28.77 57 LYS B N 1
ATOM 3178 C CA . LYS B 1 59 ? 2.659 -11.821 32.771 1.00 30.30 57 LYS B CA 1
ATOM 3179 C C . LYS B 1 59 ? 3.134 -12.617 31.558 1.00 32.70 57 LYS B C 1
ATOM 3180 O O . LYS B 1 59 ? 3.911 -13.563 31.685 1.00 37.96 57 LYS B O 1
ATOM 3186 N N . ASN B 1 60 ? 2.677 -12.209 30.380 1.00 30.92 58 ASN B N 1
ATOM 3187 C CA . ASN B 1 60 ? 3.062 -12.857 29.131 1.00 23.44 58 ASN B CA 1
ATOM 3188 C C . ASN B 1 60 ? 4.201 -12.129 28.431 1.00 25.11 58 ASN B C 1
ATOM 3189 O O . ASN B 1 60 ? 4.466 -12.363 27.250 1.00 25.95 58 ASN B O 1
ATOM 3194 N N . ARG B 1 61 ? 4.856 -11.235 29.166 1.00 28.03 59 ARG B N 1
ATOM 3195 C CA . ARG B 1 61 ? 5.946 -10.422 28.634 1.00 34.55 59 ARG B CA 1
ATOM 3196 C C . ARG B 1 61 ? 5.527 -9.634 27.396 1.00 35.59 59 ARG B C 1
ATOM 3197 O O . ARG B 1 61 ? 6.337 -9.380 26.504 1.00 33.05 59 ARG B O 1
ATOM 3205 N N . VAL B 1 62 ? 4.255 -9.253 27.349 1.00 38.17 60 VAL B N 1
ATOM 3206 C CA . VAL B 1 62 ? 3.752 -8.422 26.265 1.00 35.88 60 VAL B CA 1
ATOM 3207 C C . VAL B 1 62 ? 4.058 -6.953 26.530 1.00 39.86 60 VAL B C 1
ATOM 3208 O O . VAL B 1 62 ? 3.744 -6.423 27.595 1.00 43.42 60 VAL B O 1
ATOM 3212 N N . ASP B 1 63 ? 4.677 -6.305 25.551 1.00 40.38 61 ASP B N 1
ATOM 3213 C CA . ASP B 1 63 ? 4.969 -4.884 25.625 1.00 41.77 61 ASP B CA 1
ATOM 3214 C C . ASP B 1 63 ? 3.665 -4.086 25.599 1.00 38.94 61 ASP B C 1
ATOM 3215 O O . ASP B 1 63 ? 2.746 -4.413 24.846 1.00 40.99 61 ASP B O 1
ATOM 3220 N N . VAL B 1 64 ? 3.579 -3.042 26.417 1.00 30.51 62 VAL B N 1
ATOM 3221 C CA . VAL B 1 64 ? 2.403 -2.175 26.399 1.00 23.92 62 VAL B CA 1
ATOM 3222 C C . VAL B 1 64 ? 2.810 -0.733 26.130 1.00 20.03 62 VAL B C 1
ATOM 3223 O O . VAL B 1 64 ? 3.434 -0.092 26.970 1.00 19.71 62 VAL B O 1
ATOM 3227 N N . VAL B 1 65 ? 2.460 -0.222 24.956 1.00 15.59 63 VAL B N 1
ATOM 3228 C CA . VAL B 1 65 ? 2.888 1.118 24.577 1.00 19.25 63 VAL B CA 1
ATOM 3229 C C . VAL B 1 65 ? 1.719 2.098 24.493 1.00 19.15 63 VAL B C 1
ATOM 3230 O O . VAL B 1 65 ? 0.704 1.813 23.857 1.00 18.92 63 VAL B O 1
ATOM 3234 N N . PHE B 1 66 ? 1.862 3.249 25.144 1.00 19.42 64 PHE B N 1
ATOM 3235 C CA . PHE B 1 66 ? 0.871 4.312 25.024 1.00 15.32 64 PHE B CA 1
ATOM 3236 C C . PHE B 1 66 ? 1.304 5.311 23.958 1.00 15.62 64 PHE B C 1
ATOM 3237 O O . PHE B 1 66 ? 2.476 5.683 23.891 1.00 25.84 64 PHE B O 1
ATOM 3245 N N . LEU B 1 67 ? 0.358 5.760 23.138 1.00 5.97 65 LEU B N 1
ATOM 3246 C CA . LEU B 1 67 ? 0.672 6.664 22.036 1.00 11.62 65 LEU B CA 1
ATOM 3247 C C . LEU B 1 67 ? -0.399 7.730 21.848 1.00 17.20 65 LEU B C 1
ATOM 3248 O O . LEU B 1 67 ? -1.561 7.525 22.198 1.00 16.60 65 LEU B O 1
ATOM 3253 N N . ASP B 1 68 ? 0.002 8.871 21.297 1.00 21.55 66 ASP B N 1
ATOM 3254 C CA . ASP B 1 68 ? -0.960 9.850 20.805 1.00 28.42 66 ASP B CA 1
ATOM 3255 C C . ASP B 1 68 ? -0.971 9.826 19.278 1.00 29.80 66 ASP B C 1
ATOM 3256 O O . ASP B 1 68 ? -0.311 8.989 18.660 1.00 29.05 66 ASP B O 1
ATOM 3261 N N . PHE B 1 69 ? -1.716 10.745 18.675 1.00 32.30 67 PHE B N 1
ATOM 3262 C CA . PHE B 1 69 ? -1.878 10.768 17.225 1.00 36.60 67 PHE B CA 1
ATOM 3263 C C . PHE B 1 69 ? -0.591 11.153 16.494 1.00 36.54 67 PHE B C 1
ATOM 3264 O O . PHE B 1 69 ? -0.445 10.895 15.301 1.00 42.95 67 PHE B O 1
ATOM 3272 N N . ASN B 1 70 ? 0.338 11.776 17.208 1.00 30.77 68 ASN B N 1
ATOM 3273 C CA . ASN B 1 70 ? 1.628 12.131 16.627 1.00 30.18 68 ASN B CA 1
ATOM 3274 C C . ASN B 1 70 ? 2.628 10.976 16.638 1.00 29.64 68 ASN B C 1
ATOM 3275 O O . ASN B 1 70 ? 3.727 11.090 16.093 1.00 31.54 68 ASN B O 1
ATOM 3280 N N . GLY B 1 71 ? 2.246 9.871 17.271 1.00 24.61 69 GLY B N 1
ATOM 3281 C CA . GLY B 1 71 ? 3.119 8.718 17.377 1.00 20.25 69 GLY B CA 1
ATOM 3282 C C . GLY B 1 71 ? 4.091 8.879 18.528 1.00 19.60 69 GLY B C 1
ATOM 3283 O O . GLY B 1 71 ? 4.978 8.050 18.730 1.00 21.66 69 GLY B O 1
ATOM 3284 N N . GLU B 1 72 ? 3.929 9.963 19.279 1.00 18.40 70 GLU B N 1
ATOM 3285 C CA . GLU B 1 72 ? 4.770 10.224 20.439 1.00 23.30 70 GLU B CA 1
ATOM 3286 C C . GLU B 1 72 ? 4.577 9.130 21.484 1.00 22.47 70 GLU B C 1
ATOM 3287 O O . GLU B 1 72 ? 3.449 8.744 21.798 1.00 22.72 70 GLU B O 1
ATOM 3293 N N . ILE B 1 73 ? 5.682 8.646 22.037 1.00 20.96 71 ILE B N 1
ATOM 3294 C CA . ILE B 1 73 ? 5.628 7.568 23.011 1.00 23.90 71 ILE B CA 1
ATOM 3295 C C . ILE B 1 73 ? 5.400 8.134 24.403 1.00 25.67 71 ILE B C 1
ATOM 3296 O O . ILE B 1 73 ? 6.335 8.604 25.050 1.00 26.91 71 ILE B O 1
ATOM 3301 N N . LEU B 1 74 ? 4.149 8.113 24.850 1.00 25.94 72 LEU B N 1
ATOM 3302 C CA . LEU B 1 74 ? 3.809 8.623 26.173 1.00 24.16 72 LEU B CA 1
ATOM 3303 C C . LEU B 1 74 ? 4.454 7.792 27.278 1.00 20.50 72 LEU B C 1
ATOM 3304 O O . LEU B 1 74 ? 4.843 8.319 28.318 1.00 18.01 72 LEU B O 1
ATOM 3309 N N . GLY B 1 75 ? 4.598 6.496 27.031 1.00 18.21 73 GLY B N 1
ATOM 3310 C CA . GLY B 1 75 ? 5.207 5.603 27.997 1.00 14.88 73 GLY B CA 1
ATOM 3311 C C . GLY B 1 75 ? 5.043 4.147 27.613 1.00 18.49 73 GLY B C 1
ATOM 3312 O O . GLY B 1 75 ? 4.272 3.813 26.707 1.00 20.18 73 GLY B O 1
ATOM 3313 N N . ARG B 1 76 ? 5.753 3.274 28.320 1.00 22.43 74 ARG B N 1
ATOM 3314 C CA . ARG B 1 76 ? 5.758 1.859 27.983 1.00 28.56 74 ARG B CA 1
ATOM 3315 C C . ARG B 1 76 ? 5.941 0.976 29.213 1.00 32.53 74 ARG B C 1
ATOM 3316 O O . ARG B 1 76 ? 6.744 1.276 30.095 1.00 32.71 74 ARG B O 1
ATOM 3324 N N . LEU B 1 77 ? 5.188 -0.118 29.253 1.00 37.70 75 LEU B N 1
ATOM 3325 C CA . LEU B 1 77 ? 5.268 -1.083 30.339 1.00 41.54 75 LEU B CA 1
ATOM 3326 C C . LEU B 1 77 ? 5.777 -2.419 29.810 1.00 49.02 75 LEU B C 1
ATOM 3327 O O . LEU B 1 77 ? 5.363 -2.872 28.738 1.00 51.28 75 LEU B O 1
ATOM 3332 N N . SER B 1 78 ? 6.666 -3.048 30.572 1.00 54.17 76 SER B N 1
ATOM 3333 C CA . SER B 1 78 ? 7.258 -4.320 30.176 1.00 57.19 76 SER B CA 1
ATOM 3334 C C . SER B 1 78 ? 7.793 -5.080 31.385 1.00 59.93 76 SER B C 1
ATOM 3335 O O . SER B 1 78 ? 8.052 -4.493 32.435 1.00 56.42 76 SER B O 1
ATOM 3338 N N . HIS B 1 79 ? 7.952 -6.390 31.226 1.00 66.79 77 HIS B N 1
ATOM 3339 C CA . HIS B 1 79 ? 8.516 -7.234 32.272 1.00 68.63 77 HIS B CA 1
ATOM 3340 C C . HIS B 1 79 ? 9.974 -6.844 32.490 1.00 69.18 77 HIS B C 1
ATOM 3341 O O . HIS B 1 79 ? 10.736 -6.725 31.529 1.00 67.62 77 HIS B O 1
ATOM 3348 N N . PRO B 1 80 ? 10.367 -6.641 33.758 1.00 71.68 78 PRO B N 1
ATOM 3349 C CA . PRO B 1 80 ? 11.708 -6.145 34.091 1.00 73.44 78 PRO B CA 1
ATOM 3350 C C . PRO B 1 80 ? 12.831 -7.092 33.670 1.00 76.65 78 PRO B C 1
ATOM 3351 O O . PRO B 1 80 ? 12.673 -8.311 33.722 1.00 76.85 78 PRO B O 1
ATOM 3355 N N . LEU B 1 81 ? 13.958 -6.517 33.259 1.00 78.21 79 LEU B N 1
ATOM 3356 C CA . LEU B 1 81 ? 15.150 -7.294 32.937 1.00 78.44 79 LEU B CA 1
ATOM 3357 C C . LEU B 1 81 ? 16.173 -7.222 34.068 1.00 77.60 79 LEU B C 1
ATOM 3358 O O . LEU B 1 81 ? 16.233 -6.235 34.803 1.00 74.97 79 LEU B O 1
ATOM 3363 N N . ILE B 1 82 ? 16.987 -8.265 34.189 1.00 78.09 80 ILE B N 1
ATOM 3364 C CA . ILE B 1 82 ? 17.910 -8.389 35.310 1.00 78.10 80 ILE B CA 1
ATOM 3365 C C . ILE B 1 82 ? 19.212 -9.054 34.855 1.00 76.69 80 ILE B C 1
ATOM 3366 O O . ILE B 1 82 ? 19.235 -9.755 33.843 1.00 77.82 80 ILE B O 1
ATOM 3371 N N . GLY B 1 83 ? 20.293 -8.828 35.598 1.00 72.24 81 GLY B N 1
ATOM 3372 C CA . GLY B 1 83 ? 21.596 -9.351 35.231 1.00 68.71 81 GLY B CA 1
ATOM 3373 C C . GLY B 1 83 ? 22.290 -8.465 34.216 1.00 66.81 81 GLY B C 1
ATOM 3374 O O . GLY B 1 83 ? 23.301 -8.843 33.626 1.00 67.54 81 GLY B O 1
ATOM 3375 N N . THR B 1 84 ? 21.734 -7.276 34.018 1.00 65.35 82 THR B N 1
ATOM 3376 C CA . THR B 1 84 ? 22.237 -6.329 33.028 1.00 65.08 82 THR B CA 1
ATOM 3377 C C . THR B 1 84 ? 23.577 -5.700 33.414 1.00 63.29 82 THR B C 1
ATOM 3378 O O . THR B 1 84 ? 24.253 -5.111 32.571 1.00 63.06 82 THR B O 1
ATOM 3382 N N . ALA B 1 85 ? 23.959 -5.833 34.680 1.00 59.84 83 ALA B N 1
ATOM 3383 C CA . ALA B 1 85 ? 25.056 -5.044 35.242 1.00 53.85 83 ALA B CA 1
ATOM 3384 C C . ALA B 1 85 ? 26.418 -5.219 34.566 1.00 50.38 83 ALA B C 1
ATOM 3385 O O . ALA B 1 85 ? 27.192 -4.269 34.498 1.00 45.34 83 ALA B O 1
ATOM 3387 N N . LYS B 1 86 ? 26.716 -6.413 34.062 1.00 54.41 84 LYS B N 1
ATOM 3388 C CA . LYS B 1 86 ? 28.005 -6.639 33.406 1.00 57.92 84 LYS B CA 1
ATOM 3389 C C . LYS B 1 86 ? 28.062 -5.903 32.067 1.00 54.76 84 LYS B C 1
ATOM 3390 O O . LYS B 1 86 ? 29.022 -5.170 31.778 1.00 54.37 84 LYS B O 1
ATOM 3396 N N . THR B 1 87 ? 27.022 -6.095 31.259 1.00 52.08 85 THR B N 1
ATOM 3397 C CA . THR B 1 87 ? 26.959 -5.470 29.948 1.00 49.87 85 THR B CA 1
ATOM 3398 C C . THR B 1 87 ? 26.917 -3.960 30.101 1.00 47.69 85 THR B C 1
ATOM 3399 O O . THR B 1 87 ? 27.474 -3.230 29.285 1.00 49.68 85 THR B O 1
ATOM 3403 N N . ARG B 1 88 ? 26.251 -3.497 31.154 1.00 44.35 86 ARG B N 1
ATOM 3404 C CA . ARG B 1 88 ? 26.204 -2.073 31.454 1.00 41.30 86 ARG B CA 1
ATOM 3405 C C . ARG B 1 88 ? 27.545 -1.533 31.941 1.00 42.46 86 ARG B C 1
ATOM 3406 O O . ARG B 1 88 ? 27.882 -0.377 31.686 1.00 43.05 86 ARG B O 1
ATOM 3414 N N . ARG B 1 89 ? 28.316 -2.374 32.624 1.00 43.01 87 ARG B N 1
ATOM 3415 C CA . ARG B 1 89 ? 29.648 -1.980 33.060 1.00 48.49 87 ARG B CA 1
ATOM 3416 C C . ARG B 1 89 ? 30.522 -1.767 31.838 1.00 47.13 87 ARG B C 1
ATOM 3417 O O . ARG B 1 89 ? 31.203 -0.744 31.713 1.00 44.02 87 ARG B O 1
ATOM 3425 N N . GLU B 1 90 ? 30.477 -2.731 30.922 1.00 45.73 88 GLU B N 1
ATOM 3426 C CA . GLU B 1 90 ? 31.241 -2.616 29.687 1.00 46.84 88 GLU B CA 1
ATOM 3427 C C . GLU B 1 90 ? 30.738 -1.454 28.835 1.00 42.01 88 GLU B C 1
ATOM 3428 O O . GLU B 1 90 ? 31.508 -0.838 28.101 1.00 39.19 88 GLU B O 1
ATOM 3434 N N . GLN B 1 91 ? 29.447 -1.152 28.950 1.00 41.51 89 GLN B N 1
ATOM 3435 C CA . GLN B 1 91 ? 28.840 -0.069 28.183 1.00 39.69 89 GLN B CA 1
ATOM 3436 C C . GLN B 1 91 ? 29.291 1.305 28.666 1.00 40.03 89 GLN B C 1
ATOM 3437 O O . GLN B 1 91 ? 29.662 2.160 27.861 1.00 40.07 89 GLN B O 1
ATOM 3443 N N . TYR B 1 92 ? 29.251 1.520 29.977 1.00 42.93 90 TYR B N 1
ATOM 3444 C CA . TYR B 1 92 ? 29.726 2.777 30.543 1.00 46.16 90 TYR B CA 1
ATOM 3445 C C . TYR B 1 92 ? 31.234 2.909 30.358 1.00 45.90 90 TYR B C 1
ATOM 3446 O O . TYR B 1 92 ? 31.751 4.011 30.171 1.00 45.32 90 TYR B O 1
ATOM 3455 N N . LEU B 1 93 ? 31.934 1.780 30.412 1.00 46.25 91 LEU B N 1
ATOM 3456 C CA . LEU B 1 93 ? 33.381 1.779 30.218 1.00 50.05 91 LEU B CA 1
ATOM 3457 C C . LEU B 1 93 ? 33.787 2.093 28.778 1.00 52.15 91 LEU B C 1
ATOM 3458 O O . LEU B 1 93 ? 34.816 2.725 28.539 1.00 52.62 91 LEU B O 1
ATOM 3463 N N . ALA B 1 94 ? 32.970 1.651 27.825 1.00 52.93 92 ALA B N 1
ATOM 3464 C CA . ALA B 1 94 ? 33.277 1.808 26.403 1.00 49.73 92 ALA B CA 1
ATOM 3465 C C . ALA B 1 94 ? 33.256 3.266 25.959 1.00 45.79 92 ALA B C 1
ATOM 3466 O O . ALA B 1 94 ? 33.904 3.638 24.978 1.00 39.84 92 ALA B O 1
ATOM 3468 N N . TYR B 1 95 ? 32.504 4.082 26.689 1.00 44.03 93 TYR B N 1
ATOM 3469 C CA . TYR B 1 95 ? 32.341 5.490 26.362 1.00 42.20 93 TYR B CA 1
ATOM 3470 C C . TYR B 1 95 ? 33.677 6.223 26.445 1.00 41.70 93 TYR B C 1
ATOM 3471 O O . TYR B 1 95 ? 33.915 7.186 25.715 1.00 41.05 93 TYR B O 1
ATOM 3480 N N . GLY B 1 96 ? 34.547 5.755 27.336 1.00 42.12 94 GLY B N 1
ATOM 3481 C CA . GLY B 1 96 ? 35.859 6.350 27.512 1.00 42.89 94 GLY B CA 1
ATOM 3482 C C . GLY B 1 96 ? 36.932 5.850 26.562 1.00 43.79 94 GLY B C 1
ATOM 3483 O O . GLY B 1 96 ? 38.015 6.433 26.485 1.00 39.15 94 GLY B O 1
ATOM 3484 N N . ASP B 1 97 ? 36.641 4.780 25.828 1.00 45.41 95 ASP B N 1
ATOM 3485 C CA . ASP B 1 97 ? 37.643 4.192 24.941 1.00 48.31 95 ASP B CA 1
ATOM 3486 C C . ASP B 1 97 ? 37.179 4.068 23.489 1.00 51.33 95 ASP B C 1
ATOM 3487 O O . ASP B 1 97 ? 36.131 4.592 23.108 1.00 50.90 95 ASP B O 1
ATOM 3492 N N . LYS B 1 98 ? 37.979 3.371 22.689 1.00 52.94 96 LYS B N 1
ATOM 3493 C CA . LYS B 1 98 ? 37.776 3.295 21.246 1.00 54.06 96 LYS B CA 1
ATOM 3494 C C . LYS B 1 98 ? 36.510 2.550 20.812 1.00 52.51 96 LYS B C 1
ATOM 3495 O O . LYS B 1 98 ? 36.031 2.742 19.689 1.00 55.17 96 LYS B O 1
ATOM 3501 N N . ARG B 1 99 ? 35.973 1.705 21.689 1.00 47.00 97 ARG B N 1
ATOM 3502 C CA . ARG B 1 99 ? 34.801 0.903 21.344 1.00 41.70 97 ARG B CA 1
ATOM 3503 C C . ARG B 1 99 ? 33.598 1.775 20.998 1.00 40.32 97 ARG B C 1
ATOM 3504 O O . ARG B 1 99 ? 32.851 1.475 20.064 1.00 35.63 97 ARG B O 1
ATOM 3512 N N . GLY B 1 100 ? 33.439 2.877 21.726 1.00 43.32 98 GLY B N 1
ATOM 3513 C CA . GLY B 1 100 ? 32.320 3.771 21.497 1.00 45.23 98 GLY B CA 1
ATOM 3514 C C . GLY B 1 100 ? 32.470 4.524 20.192 1.00 48.92 98 GLY B C 1
ATOM 3515 O O . GLY B 1 100 ? 31.490 4.759 19.479 1.00 55.28 98 GLY B O 1
ATOM 3516 N N . VAL B 1 101 ? 33.707 4.890 19.870 1.00 44.76 99 VAL B N 1
ATOM 3517 C CA . VAL B 1 101 ? 33.986 5.582 18.624 1.00 42.67 99 VAL B CA 1
ATOM 3518 C C . VAL B 1 101 ? 33.692 4.655 17.455 1.00 40.67 99 VAL B C 1
ATOM 3519 O O . VAL B 1 101 ? 33.087 5.064 16.460 1.00 39.45 99 VAL B O 1
ATOM 3523 N N . HIS B 1 102 ? 34.094 3.394 17.594 1.00 42.36 100 HIS B N 1
ATOM 3524 C CA . HIS B 1 102 ? 33.832 2.409 16.553 1.00 42.44 100 HIS B CA 1
ATOM 3525 C C . HIS B 1 102 ? 32.336 2.169 16.395 1.00 42.18 100 HIS B C 1
ATOM 3526 O O . HIS B 1 102 ? 31.842 1.970 15.280 1.00 43.71 100 HIS B O 1
ATOM 3533 N N . LEU B 1 103 ? 31.611 2.225 17.508 1.00 36.22 101 LEU B N 1
ATOM 3534 C CA . LEU B 1 103 ? 30.168 2.028 17.459 1.00 34.35 101 LEU B CA 1
ATOM 3535 C C . LEU B 1 103 ? 29.488 3.174 16.716 1.00 40.20 101 LEU B C 1
ATOM 3536 O O . LEU B 1 103 ? 28.684 2.945 15.806 1.00 43.63 101 LEU B O 1
ATOM 3541 N N . ALA B 1 104 ? 29.833 4.405 17.087 1.00 38.10 102 ALA B N 1
ATOM 3542 C CA . ALA B 1 104 ? 29.228 5.572 16.456 1.00 37.81 102 ALA B CA 1
ATOM 3543 C C . ALA B 1 104 ? 29.562 5.633 14.968 1.00 38.24 102 ALA B C 1
ATOM 3544 O O . ALA B 1 104 ? 28.704 5.963 14.134 1.00 37.10 102 ALA B O 1
ATOM 3546 N N . LYS B 1 105 ? 30.800 5.275 14.636 1.00 40.30 103 LYS B N 1
ATOM 3547 C CA . LYS B 1 105 ? 31.226 5.269 13.244 1.00 40.54 103 LYS B CA 1
ATOM 3548 C C . LYS B 1 105 ? 30.456 4.219 12.452 1.00 38.02 103 LYS B C 1
ATOM 3549 O O . LYS B 1 105 ? 30.026 4.477 11.326 1.00 40.07 103 LYS B O 1
ATOM 3555 N N . GLU B 1 106 ? 30.260 3.047 13.052 1.00 32.35 104 GLU B N 1
ATOM 3556 C CA . GLU B 1 106 ? 29.502 1.993 12.388 1.00 30.06 104 GLU B CA 1
ATOM 3557 C C . GLU B 1 106 ? 28.048 2.390 12.177 1.00 31.21 104 GLU B C 1
ATOM 3558 O O . GLU B 1 106 ? 27.443 2.052 11.153 1.00 32.13 104 GLU B O 1
ATOM 3564 N N . PHE B 1 107 ? 27.500 3.136 13.131 1.00 29.06 105 PHE B N 1
ATOM 3565 C CA . PHE B 1 107 ? 26.114 3.576 13.035 1.00 28.53 105 PHE B CA 1
ATOM 3566 C C . PHE B 1 107 ? 25.931 4.586 11.904 1.00 29.21 105 PHE B C 1
ATOM 3567 O O . PHE B 1 107 ? 25.044 4.435 11.047 1.00 26.23 105 PHE B O 1
ATOM 3575 N N . ILE B 1 108 ? 26.791 5.603 11.886 1.00 34.23 106 ILE B N 1
ATOM 3576 C CA . ILE B 1 108 ? 26.702 6.621 10.846 1.00 36.07 106 ILE B CA 1
ATOM 3577 C C . ILE B 1 108 ? 26.952 6.017 9.468 1.00 35.52 106 ILE B C 1
ATOM 3578 O O . ILE B 1 108 ? 26.267 6.352 8.492 1.00 39.18 106 ILE B O 1
ATOM 3583 N N . LYS B 1 109 ? 27.915 5.102 9.400 1.00 35.04 107 LYS B N 1
ATOM 3584 C CA . LYS B 1 109 ? 28.244 4.453 8.138 1.00 35.49 107 LYS B CA 1
ATOM 3585 C C . LYS B 1 109 ? 27.074 3.608 7.654 1.00 27.42 107 LYS B C 1
ATOM 3586 O O . LYS B 1 109 ? 26.812 3.524 6.451 1.00 25.23 107 LYS B O 1
ATOM 3592 N N . ALA B 1 110 ? 26.356 3.004 8.597 1.00 23.68 108 ALA B N 1
ATOM 3593 C CA . ALA B 1 110 ? 25.185 2.210 8.253 1.00 21.12 108 ALA B CA 1
ATOM 3594 C C . ALA B 1 110 ? 24.092 3.103 7.676 1.00 24.24 108 ALA B C 1
ATOM 3595 O O . ALA B 1 110 ? 23.459 2.762 6.664 1.00 26.83 108 ALA B O 1
ATOM 3597 N N . LYS B 1 111 ? 23.900 4.266 8.296 1.00 22.95 109 LYS B N 1
ATOM 3598 C CA . LYS B 1 111 ? 22.886 5.195 7.811 1.00 26.85 109 LYS B CA 1
ATOM 3599 C C . LYS B 1 111 ? 23.206 5.677 6.396 1.00 31.70 109 LYS B C 1
ATOM 3600 O O . LYS B 1 111 ? 22.335 5.679 5.513 1.00 29.92 109 LYS B O 1
ATOM 3614 N N . ALA B 1 113 ? 25.061 4.203 4.208 1.00 23.92 111 ALA B N 1
ATOM 3615 C CA . ALA B 1 113 ? 25.004 3.078 3.283 1.00 22.17 111 ALA B CA 1
ATOM 3616 C C . ALA B 1 113 ? 23.572 2.793 2.851 1.00 26.25 111 ALA B C 1
ATOM 3617 O O . ALA B 1 113 ? 23.305 2.549 1.669 1.00 30.55 111 ALA B O 1
ATOM 3619 N N . ASN B 1 114 ? 22.646 2.822 3.805 1.00 24.47 112 ASN B N 1
ATOM 3620 C CA . ASN B 1 114 ? 21.243 2.642 3.447 1.00 27.87 112 ASN B CA 1
ATOM 3621 C C . ASN B 1 114 ? 20.669 3.799 2.624 1.00 26.92 112 ASN B C 1
ATOM 3622 O O . ASN B 1 114 ? 19.831 3.589 1.735 1.00 29.09 112 ASN B O 1
ATOM 3627 N N . GLN B 1 115 ? 21.146 5.012 2.895 1.00 11.37 113 GLN B N 1
ATOM 3628 C CA . GLN B 1 115 ? 20.734 6.163 2.098 1.00 14.21 113 GLN B CA 1
ATOM 3629 C C . GLN B 1 115 ? 21.182 5.984 0.652 1.00 15.72 113 GLN B C 1
ATOM 3630 O O . GLN B 1 115 ? 20.434 6.269 -0.294 1.00 13.16 113 GLN B O 1
ATOM 3644 N N . ALA B 1 117 ? 21.676 3.116 -0.707 1.00 22.24 115 ALA B N 1
ATOM 3645 C CA . ALA B 1 117 ? 20.904 2.013 -1.268 1.00 25.00 115 ALA B CA 1
ATOM 3646 C C . ALA B 1 117 ? 19.597 2.534 -1.851 1.00 24.21 115 ALA B C 1
ATOM 3647 O O . ALA B 1 117 ? 19.246 2.228 -2.998 1.00 26.11 115 ALA B O 1
ATOM 3649 N N . ILE B 1 118 ? 18.888 3.341 -1.065 1.00 21.25 116 ILE B N 1
ATOM 3650 C CA . ILE B 1 118 ? 17.622 3.897 -1.528 1.00 21.39 116 ILE B CA 1
ATOM 3651 C C . ILE B 1 118 ? 17.826 4.801 -2.742 1.00 24.16 116 ILE B C 1
ATOM 3652 O O . ILE B 1 118 ? 17.042 4.765 -3.699 1.00 23.76 116 ILE B O 1
ATOM 3657 N N . LEU B 1 119 ? 18.906 5.576 -2.727 1.00 22.36 117 LEU B N 1
ATOM 3658 C CA . LEU B 1 119 ? 19.202 6.436 -3.863 1.00 22.82 117 LEU B CA 1
ATOM 3659 C C . LEU B 1 119 ? 19.505 5.600 -5.102 1.00 21.52 117 LEU B C 1
ATOM 3660 O O . LEU B 1 119 ? 19.120 5.955 -6.219 1.00 12.03 117 LEU B O 1
ATOM 3665 N N . THR B 1 120 ? 20.153 4.460 -4.888 1.00 23.78 118 THR B N 1
ATOM 3666 C CA . THR B 1 120 ? 20.514 3.578 -5.988 1.00 19.64 118 THR B CA 1
ATOM 3667 C C . THR B 1 120 ? 19.276 2.964 -6.628 1.00 19.95 118 THR B C 1
ATOM 3668 O O . THR B 1 120 ? 19.133 2.986 -7.846 1.00 27.80 118 THR B O 1
ATOM 3672 N N . ASN B 1 121 ? 18.380 2.415 -5.814 1.00 17.39 119 ASN B N 1
ATOM 3673 C CA . ASN B 1 121 ? 17.152 1.843 -6.365 1.00 26.18 119 ASN B CA 1
ATOM 3674 C C . ASN B 1 121 ? 16.243 2.885 -7.014 1.00 26.97 119 ASN B C 1
ATOM 3675 O O . ASN B 1 121 ? 15.593 2.619 -8.038 1.00 27.19 119 ASN B O 1
ATOM 3680 N N . LEU B 1 122 ? 16.230 4.082 -6.433 1.00 24.05 120 LEU B N 1
ATOM 3681 C CA . LEU B 1 122 ? 15.443 5.175 -6.981 1.00 19.39 120 LEU B CA 1
ATOM 3682 C C . LEU B 1 122 ? 15.970 5.549 -8.359 1.00 20.81 120 LEU B C 1
ATOM 3683 O O . LEU B 1 122 ? 15.196 5.767 -9.295 1.00 21.91 120 LEU B O 1
ATOM 3688 N N . ALA B 1 123 ? 17.292 5.607 -8.483 1.00 14.55 121 ALA B N 1
ATOM 3689 C CA . ALA B 1 123 ? 17.915 5.893 -9.767 1.00 19.27 121 ALA B CA 1
ATOM 3690 C C . ALA B 1 123 ? 17.689 4.766 -10.769 1.00 32.89 121 ALA B C 1
ATOM 3691 O O . ALA B 1 123 ? 17.540 5.011 -11.967 1.00 35.64 121 ALA B O 1
ATOM 3693 N N . LYS B 1 124 ? 17.658 3.531 -10.272 1.00 36.80 122 LYS B N 1
ATOM 3694 C CA . LYS B 1 124 ? 17.470 2.365 -11.129 1.00 34.81 122 LYS B CA 1
ATOM 3695 C C . LYS B 1 124 ? 16.079 2.343 -11.745 1.00 30.04 122 LYS B C 1
ATOM 3696 O O . LYS B 1 124 ? 15.912 1.979 -12.910 1.00 31.07 122 LYS B O 1
ATOM 3702 N N . ALA B 1 125 ? 15.085 2.757 -10.966 1.00 22.78 123 ALA B N 1
ATOM 3703 C CA . ALA B 1 125 ? 13.712 2.799 -11.462 1.00 22.39 123 ALA B CA 1
ATOM 3704 C C . ALA B 1 125 ? 13.512 3.880 -12.528 1.00 27.48 123 ALA B C 1
ATOM 3705 O O . ALA B 1 125 ? 12.584 3.803 -13.335 1.00 26.08 123 ALA B O 1
ATOM 3707 N N . ARG B 1 126 ? 14.380 4.887 -12.517 1.00 28.41 124 ARG B N 1
ATOM 3708 C CA . ARG B 1 126 ? 14.243 6.043 -13.401 1.00 25.35 124 ARG B CA 1
ATOM 3709 C C . ARG B 1 126 ? 15.275 6.073 -14.522 1.00 27.49 124 ARG B C 1
ATOM 3710 O O . ARG B 1 126 ? 15.492 7.113 -15.143 1.00 28.59 124 ARG B O 1
ATOM 3718 N N . LYS B 1 127 ? 15.899 4.928 -14.781 1.00 28.58 125 LYS B N 1
ATOM 3719 C CA . LYS B 1 127 ? 17.008 4.844 -15.726 1.00 29.79 125 LYS B CA 1
ATOM 3720 C C . LYS B 1 127 ? 16.616 5.252 -17.147 1.00 29.82 125 LYS B C 1
ATOM 3721 O O . LYS B 1 127 ? 17.421 5.833 -17.876 1.00 28.81 125 LYS B O 1
ATOM 3727 N N . ASP B 1 128 ? 15.372 4.975 -17.528 1.00 30.79 126 ASP B N 1
ATOM 3728 C CA . ASP B 1 128 ? 14.900 5.297 -18.871 1.00 33.98 126 ASP B CA 1
ATOM 3729 C C . ASP B 1 128 ? 13.843 6.392 -18.843 1.00 35.05 126 ASP B C 1
ATOM 3730 O O . ASP B 1 128 ? 13.934 7.380 -19.571 1.00 38.02 126 ASP B O 1
ATOM 3735 N N . SER B 1 129 ? 12.832 6.203 -18.004 1.00 32.02 127 SER B N 1
ATOM 3736 C CA . SER B 1 129 ? 11.715 7.137 -17.935 1.00 32.11 127 SER B CA 1
ATOM 3737 C C . SER B 1 129 ? 12.097 8.542 -17.476 1.00 25.26 127 SER B C 1
ATOM 3738 O O . SER B 1 129 ? 11.509 9.524 -17.928 1.00 23.60 127 SER B O 1
ATOM 3741 N N . ASN B 1 130 ? 13.057 8.638 -16.561 1.00 23.25 128 ASN B N 1
ATOM 3742 C CA . ASN B 1 130 ? 13.537 9.939 -16.098 1.00 21.01 128 ASN B CA 1
ATOM 3743 C C . ASN B 1 130 ? 15.064 10.047 -15.927 1.00 19.78 128 ASN B C 1
ATOM 3744 O O . ASN B 1 130 ? 15.551 10.078 -14.798 1.00 11.90 128 ASN B O 1
ATOM 3749 N N . PRO B 1 131 ? 15.818 10.111 -17.039 1.00 20.85 129 PRO B N 1
ATOM 3750 C CA . PRO B 1 131 ? 17.291 10.110 -16.985 1.00 17.88 129 PRO B CA 1
ATOM 3751 C C . PRO B 1 131 ? 17.904 11.230 -16.139 1.00 12.42 129 PRO B C 1
ATOM 3752 O O . PRO B 1 131 ? 18.927 11.016 -15.480 1.00 37.54 129 PRO B O 1
ATOM 3756 N N . GLU B 1 132 ? 17.274 12.399 -16.148 1.00 12.19 130 GLU B N 1
ATOM 3757 C CA . GLU B 1 132 ? 17.790 13.563 -15.432 1.00 32.81 130 GLU B CA 1
ATOM 3758 C C . GLU B 1 132 ? 17.806 13.350 -13.918 1.00 35.12 130 GLU B C 1
ATOM 3759 O O . GLU B 1 132 ? 18.837 13.548 -13.248 1.00 38.58 130 GLU B O 1
ATOM 3765 N N . VAL B 1 133 ? 16.664 12.926 -13.386 1.00 29.21 131 VAL B N 1
ATOM 3766 C CA . VAL B 1 133 ? 16.543 12.696 -11.956 1.00 27.70 131 VAL B CA 1
ATOM 3767 C C . VAL B 1 133 ? 17.452 11.556 -11.523 1.00 27.96 131 VAL B C 1
ATOM 3768 O O . VAL B 1 133 ? 18.061 11.617 -10.459 1.00 32.44 131 VAL B O 1
ATOM 3772 N N . ALA B 1 134 ? 17.580 10.537 -12.369 1.00 25.46 132 ALA B N 1
ATOM 3773 C CA . ALA B 1 134 ? 18.449 9.410 -12.049 1.00 24.41 132 ALA B CA 1
ATOM 3774 C C . ALA B 1 134 ? 19.905 9.856 -11.981 1.00 21.93 132 ALA B C 1
ATOM 3775 O O . ALA B 1 134 ? 20.671 9.400 -11.124 1.00 22.98 132 ALA B O 1
ATOM 3777 N N . GLU B 1 135 ? 20.271 10.780 -12.865 1.00 20.49 133 GLU B N 1
ATOM 3778 C CA . GLU B 1 135 ? 21.621 11.328 -12.864 1.00 28.34 133 GLU B CA 1
ATOM 3779 C C . GLU B 1 135 ? 21.878 12.113 -11.578 1.00 27.91 133 GLU B C 1
ATOM 3780 O O . GLU B 1 135 ? 22.931 11.956 -10.934 1.00 28.98 133 GLU B O 1
ATOM 3786 N N . SER B 1 136 ? 20.898 12.927 -11.187 1.00 23.19 134 SER B N 1
ATOM 3787 C CA . SER B 1 136 ? 21.032 13.715 -9.966 1.00 23.03 134 SER B CA 1
ATOM 3788 C C . SER B 1 136 ? 21.149 12.813 -8.739 1.00 26.75 134 SER B C 1
ATOM 3789 O O . SER B 1 136 ? 21.950 13.071 -7.829 1.00 29.18 134 SER B O 1
ATOM 3792 N N . LEU B 1 137 ? 20.379 11.728 -8.747 1.00 25.68 135 LEU B N 1
ATOM 3793 C CA . LEU B 1 137 ? 20.358 10.791 -7.633 1.00 22.01 135 LEU B CA 1
ATOM 3794 C C . LEU B 1 137 ? 21.697 10.088 -7.506 1.00 26.80 135 LEU B C 1
ATOM 3795 O O . LEU B 1 137 ? 22.251 9.984 -6.410 1.00 28.95 135 LEU B O 1
ATOM 3800 N N . LEU B 1 138 ? 22.217 9.608 -8.632 1.00 28.32 136 LEU B N 1
ATOM 3801 C CA . LEU B 1 138 ? 23.491 8.901 -8.613 1.00 29.98 136 LEU B CA 1
ATOM 3802 C C . LEU B 1 138 ? 24.643 9.811 -8.201 1.00 30.25 136 LEU B C 1
ATOM 3803 O O . LEU B 1 138 ? 25.569 9.376 -7.507 1.00 30.23 136 LEU B O 1
ATOM 3808 N N . LYS B 1 139 ? 24.586 11.078 -8.606 1.00 29.91 137 LYS B N 1
ATOM 3809 C CA . LYS B 1 139 ? 25.614 12.009 -8.152 1.00 29.53 137 LYS B CA 1
ATOM 3810 C C . LYS B 1 139 ? 25.508 12.296 -6.656 1.00 29.38 137 LYS B C 1
ATOM 3811 O O . LYS B 1 139 ? 26.526 12.439 -5.963 1.00 31.12 137 LYS B O 1
ATOM 3817 N N . ALA B 1 140 ? 24.279 12.347 -6.150 1.00 28.74 138 ALA B N 1
ATOM 3818 C CA . ALA B 1 140 ? 24.092 12.524 -4.715 1.00 26.16 138 ALA B CA 1
ATOM 3819 C C . ALA B 1 140 ? 24.640 11.316 -3.955 1.00 20.38 138 ALA B C 1
ATOM 3820 O O . ALA B 1 140 ? 25.242 11.462 -2.887 1.00 17.22 138 ALA B O 1
ATOM 3822 N N . LYS B 1 141 ? 24.460 10.131 -4.532 1.00 21.10 139 LYS B N 1
ATOM 3823 C CA . LYS B 1 141 ? 25.002 8.910 -3.947 1.00 30.57 139 LYS B CA 1
ATOM 3824 C C . LYS B 1 141 ? 26.524 8.937 -3.948 1.00 39.64 139 LYS B C 1
ATOM 3825 O O . LYS B 1 141 ? 27.167 8.469 -3.003 1.00 41.07 139 LYS B O 1
ATOM 3831 N N . LYS B 1 142 ? 27.098 9.505 -5.004 1.00 40.69 140 LYS B N 1
ATOM 3832 C CA . LYS B 1 142 ? 28.547 9.618 -5.089 1.00 40.05 140 LYS B CA 1
ATOM 3833 C C . LYS B 1 142 ? 29.077 10.551 -4.005 1.00 38.68 140 LYS B C 1
ATOM 3834 O O . LYS B 1 142 ? 30.099 10.263 -3.369 1.00 40.48 140 LYS B O 1
ATOM 3840 N N . GLU B 1 143 ? 28.366 11.652 -3.768 1.00 37.38 141 GLU B N 1
ATOM 3841 C CA . GLU B 1 143 ? 28.782 12.574 -2.717 1.00 36.87 141 GLU B CA 1
ATOM 3842 C C . GLU B 1 143 ? 28.648 11.957 -1.326 1.00 38.97 141 GLU B C 1
ATOM 3843 O O . GLU B 1 143 ? 29.506 12.164 -0.455 1.00 43.26 141 GLU B O 1
ATOM 3849 N N . ILE B 1 144 ? 27.586 11.180 -1.124 1.00 38.14 142 ILE B N 1
ATOM 3850 C CA . ILE B 1 144 ? 27.412 10.494 0.152 1.00 35.80 142 ILE B CA 1
ATOM 3851 C C . ILE B 1 144 ? 28.523 9.467 0.362 1.00 37.51 142 ILE B C 1
ATOM 3852 O O . ILE B 1 144 ? 29.017 9.288 1.477 1.00 38.81 142 ILE B O 1
ATOM 3857 N N . ASP B 1 145 ? 28.936 8.817 -0.722 1.00 36.92 143 ASP B N 1
ATOM 3858 C CA . ASP B 1 145 ? 30.033 7.859 -0.649 1.00 40.96 143 ASP B CA 1
ATOM 3859 C C . ASP B 1 145 ? 31.343 8.570 -0.326 1.00 39.97 143 ASP B C 1
ATOM 3860 O O . ASP B 1 145 ? 32.218 8.012 0.346 1.00 35.90 143 ASP B O 1
ATOM 3865 N N . ALA B 1 146 ? 31.472 9.806 -0.803 1.00 39.79 144 ALA B N 1
ATOM 3866 C CA . ALA B 1 146 ? 32.630 10.620 -0.452 1.00 40.74 144 ALA B CA 1
ATOM 3867 C C . ALA B 1 146 ? 32.620 10.938 1.040 1.00 41.61 144 ALA B C 1
ATOM 3868 O O . ALA B 1 146 ? 33.668 10.943 1.696 1.00 42.67 144 ALA B O 1
ATOM 3870 N N . CYS B 1 147 ? 31.430 11.184 1.581 1.00 39.97 145 CYS B N 1
ATOM 3871 C CA . CYS B 1 147 ? 31.303 11.394 3.020 1.00 39.17 145 CYS B CA 1
ATOM 3872 C C . CYS B 1 147 ? 31.616 10.119 3.799 1.00 41.21 145 CYS B C 1
ATOM 3873 O O . CYS B 1 147 ? 32.099 10.171 4.931 1.00 40.22 145 CYS B O 1
ATOM 3876 N N . LEU B 1 148 ? 31.338 8.974 3.183 1.00 45.80 146 LEU B N 1
ATOM 3877 C CA . LEU B 1 148 ? 31.610 7.688 3.809 1.00 49.06 146 LEU B CA 1
ATOM 3878 C C . LEU B 1 148 ? 33.115 7.494 3.908 1.00 55.02 146 LEU B C 1
ATOM 3879 O O . LEU B 1 148 ? 33.643 7.146 4.969 1.00 57.01 146 LEU B O 1
ATOM 3884 N N . ASN B 1 149 ? 33.805 7.737 2.798 1.00 58.24 147 ASN B N 1
ATOM 3885 C CA . ASN B 1 149 ? 35.258 7.625 2.788 1.00 58.19 147 ASN B CA 1
ATOM 3886 C C . ASN B 1 149 ? 35.948 8.650 3.682 1.00 52.40 147 ASN B C 1
ATOM 3887 O O . ASN B 1 149 ? 37.016 8.377 4.230 1.00 51.84 147 ASN B O 1
ATOM 3892 N N . GLU B 1 150 ? 35.346 9.827 3.833 1.00 49.37 148 GLU B N 1
ATOM 3893 C CA . GLU B 1 150 ? 35.874 10.797 4.787 1.00 49.50 148 GLU B CA 1
ATOM 3894 C C . GLU B 1 150 ? 35.679 10.311 6.219 1.00 53.15 148 GLU B C 1
ATOM 3895 O O . GLU B 1 150 ? 36.564 10.456 7.062 1.00 53.09 148 GLU B O 1
ATOM 3901 N N . LEU B 1 151 ? 34.514 9.726 6.482 1.00 56.05 149 LEU B N 1
ATOM 3902 C CA . LEU B 1 151 ? 34.193 9.227 7.813 1.00 58.19 149 LEU B CA 1
ATOM 3903 C C . LEU B 1 151 ? 35.099 8.066 8.203 1.00 58.48 149 LEU B C 1
ATOM 3904 O O . LEU B 1 151 ? 35.408 7.876 9.380 1.00 57.90 149 LEU B O 1
ATOM 3909 N N . ASP B 1 152 ? 35.527 7.296 7.207 1.00 58.45 150 ASP B N 1
ATOM 3910 C CA . ASP B 1 152 ? 36.390 6.146 7.455 1.00 61.05 150 ASP B CA 1
ATOM 3911 C C . ASP B 1 152 ? 37.746 6.552 8.020 1.00 60.82 150 ASP B C 1
ATOM 3912 O O . ASP B 1 152 ? 38.372 5.789 8.755 1.00 64.21 150 ASP B O 1
ATOM 3917 N N . GLY B 1 153 ? 38.198 7.752 7.671 1.00 58.58 151 GLY B N 1
ATOM 3918 C CA . GLY B 1 153 ? 39.488 8.235 8.125 1.00 58.74 151 GLY B CA 1
ATOM 3919 C C . GLY B 1 153 ? 39.518 8.832 9.521 1.00 59.86 151 GLY B C 1
ATOM 3920 O O . GLY B 1 153 ? 40.593 8.996 10.099 1.00 61.53 151 GLY B O 1
ATOM 3921 N N . VAL B 1 154 ? 38.353 9.171 10.064 1.00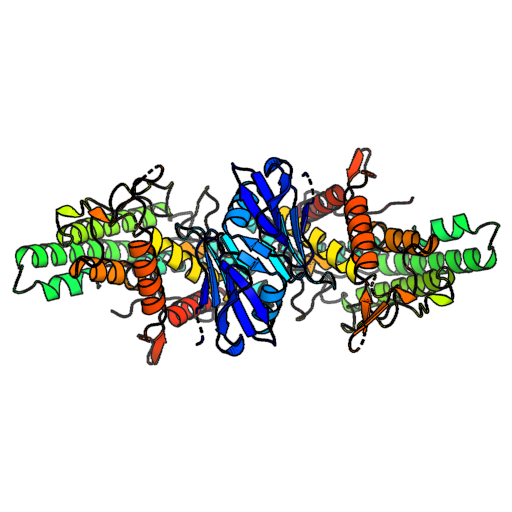 60.15 152 VAL B N 1
ATOM 3922 C CA . VAL B 1 154 ? 38.289 9.750 11.406 1.00 60.95 152 VAL B CA 1
ATOM 3923 C C . VAL B 1 154 ? 38.707 8.739 12.475 1.00 59.12 152 VAL B C 1
ATOM 3924 O O . VAL B 1 154 ? 38.268 7.588 12.454 1.00 55.45 152 VAL B O 1
ATOM 3928 N N . GLU B 1 155 ? 39.539 9.180 13.416 1.00 59.76 153 GLU B N 1
ATOM 3929 C CA . GLU B 1 155 ? 40.033 8.318 14.487 1.00 58.59 153 GLU B CA 1
ATOM 3930 C C . GLU B 1 155 ? 40.223 9.123 15.768 1.00 55.38 153 GLU B C 1
ATOM 3931 O O . GLU B 1 155 ? 40.683 10.265 15.726 1.00 53.25 153 GLU B O 1
ATOM 3937 N N . ALA B 1 156 ? 39.880 8.520 16.904 1.00 54.66 154 ALA B N 1
ATOM 3938 C CA . ALA B 1 156 ? 40.080 9.160 18.202 1.00 57.68 154 ALA B CA 1
ATOM 3939 C C . ALA B 1 156 ? 40.063 8.159 19.356 1.00 62.62 154 ALA B C 1
ATOM 3940 O O . ALA B 1 156 ? 39.440 7.100 19.268 1.00 62.47 154 ALA B O 1
ATOM 3942 N N . GLU B 1 157 ? 40.757 8.505 20.435 1.00 65.63 155 GLU B N 1
ATOM 3943 C CA . GLU B 1 157 ? 40.738 7.713 21.661 1.00 66.05 155 GLU B CA 1
ATOM 3944 C C . GLU B 1 157 ? 39.369 7.733 22.337 1.00 64.85 155 GLU B C 1
ATOM 3945 O O . GLU B 1 157 ? 39.002 6.797 23.046 1.00 62.21 155 GLU B O 1
ATOM 3959 N N . ILE B 1 159 ? 35.073 9.277 22.136 1.00 69.10 157 ILE B N 1
ATOM 3960 C CA . ILE B 1 159 ? 33.968 9.766 21.314 1.00 68.96 157 ILE B CA 1
ATOM 3961 C C . ILE B 1 159 ? 33.689 11.260 21.515 1.00 68.75 157 ILE B C 1
ATOM 3962 O O . ILE B 1 159 ? 33.255 11.953 20.589 1.00 68.75 157 ILE B O 1
ATOM 3967 N N . ASP B 1 160 ? 33.971 11.758 22.716 1.00 67.04 158 ASP B N 1
ATOM 3968 C CA . ASP B 1 160 ? 33.690 13.150 23.056 1.00 66.27 158 ASP B CA 1
ATOM 3969 C C . ASP B 1 160 ? 34.487 14.129 22.199 1.00 65.03 158 ASP B C 1
ATOM 3970 O O . ASP B 1 160 ? 34.043 15.250 21.950 1.00 62.21 158 ASP B O 1
ATOM 3975 N N . LYS B 1 161 ? 35.663 13.704 21.751 1.00 67.15 159 LYS B N 1
ATOM 3976 C CA . LYS B 1 161 ? 36.513 14.564 20.937 1.00 71.94 159 LYS B CA 1
ATOM 3977 C C . LYS B 1 161 ? 35.971 14.749 19.521 1.00 69.79 159 LYS B C 1
ATOM 3978 O O . LYS B 1 161 ? 35.949 15.862 18.997 1.00 72.04 159 LYS B O 1
ATOM 3984 N N . VAL B 1 162 ? 35.527 13.655 18.911 1.00 64.47 160 VAL B N 1
ATOM 3985 C CA . VAL B 1 162 ? 35.147 13.671 17.500 1.00 58.61 160 VAL B CA 1
ATOM 3986 C C . VAL B 1 162 ? 33.646 13.598 17.223 1.00 56.33 160 VAL B C 1
ATOM 3987 O O . VAL B 1 162 ? 33.239 13.474 16.067 1.00 55.88 160 VAL B O 1
ATOM 3991 N N . ARG B 1 163 ? 32.824 13.672 18.267 1.00 53.58 161 ARG B N 1
ATOM 3992 C CA . ARG B 1 163 ? 31.378 13.587 18.078 1.00 48.61 161 ARG B CA 1
ATOM 3993 C C . ARG B 1 163 ? 30.866 14.723 17.195 1.00 55.07 161 ARG B C 1
ATOM 3994 O O . ARG B 1 163 ? 29.961 14.531 16.378 1.00 59.00 161 ARG B O 1
ATOM 4002 N N . GLU B 1 164 ? 31.483 15.892 17.330 1.00 54.95 162 GLU B N 1
ATOM 4003 C CA . GLU B 1 164 ? 31.067 17.062 16.569 1.00 54.11 162 GLU B CA 1
ATOM 4004 C C . GLU B 1 164 ? 31.362 16.875 15.087 1.00 49.60 162 GLU B C 1
ATOM 4005 O O . GLU B 1 164 ? 30.496 17.094 14.237 1.00 47.93 162 GLU B O 1
ATOM 4011 N N . ARG B 1 165 ? 32.587 16.457 14.787 1.00 49.63 163 ARG B N 1
ATOM 4012 C CA . ARG B 1 165 ? 33.017 16.257 13.410 1.00 53.34 163 ARG B CA 1
ATOM 4013 C C . ARG B 1 165 ? 32.223 15.129 12.761 1.00 54.70 163 ARG B C 1
ATOM 4014 O O . ARG B 1 165 ? 31.849 15.207 11.585 1.00 57.13 163 ARG B O 1
ATOM 4022 N N . LEU B 1 166 ? 31.931 14.100 13.552 1.00 52.80 164 LEU B N 1
ATOM 4023 C CA . LEU B 1 166 ? 31.179 12.950 13.072 1.00 50.38 164 LEU B CA 1
ATOM 4024 C C . LEU B 1 166 ? 29.764 13.369 12.709 1.00 48.35 164 LEU B C 1
ATOM 4025 O O . LEU B 1 166 ? 29.253 13.026 11.637 1.00 53.14 164 LEU B O 1
ATOM 4030 N N . LEU B 1 167 ? 29.141 14.136 13.599 1.00 43.24 165 LEU B N 1
ATOM 4031 C CA . LEU B 1 167 ? 27.798 14.638 13.349 1.00 41.92 165 LEU B CA 1
ATOM 4032 C C . LEU B 1 167 ? 27.764 15.610 12.174 1.00 42.89 165 LEU B C 1
ATOM 4033 O O . LEU B 1 167 ? 26.748 15.724 11.490 1.00 44.19 165 LEU B O 1
ATOM 4038 N N . GLY B 1 168 ? 28.868 16.315 11.941 1.00 40.69 166 GLY B N 1
ATOM 4039 C CA . GLY B 1 168 ? 28.947 17.203 10.795 1.00 37.99 166 GLY B CA 1
ATOM 4040 C C . GLY B 1 168 ? 29.033 16.450 9.479 1.00 34.78 166 GLY B C 1
ATOM 4041 O O . GLY B 1 168 ? 28.409 16.839 8.481 1.00 30.35 166 GLY B O 1
ATOM 4042 N N . ILE B 1 169 ? 29.788 15.354 9.478 1.00 36.96 167 ILE B N 1
ATOM 4043 C CA . ILE B 1 169 ? 29.890 14.526 8.281 1.00 37.93 167 ILE B CA 1
ATOM 4044 C C . ILE B 1 169 ? 28.540 13.869 7.997 1.00 37.22 167 ILE B C 1
ATOM 4045 O O . ILE B 1 169 ? 28.079 13.817 6.842 1.00 37.04 167 ILE B O 1
ATOM 4050 N N . GLU B 1 170 ? 27.888 13.408 9.062 1.00 33.92 168 GLU B N 1
ATOM 4051 C CA . GLU B 1 170 ? 26.569 12.807 8.923 1.00 32.42 168 GLU B CA 1
ATOM 4052 C C . GLU B 1 170 ? 25.555 13.838 8.444 1.00 32.22 168 GLU B C 1
ATOM 4053 O O . GLU B 1 170 ? 24.631 13.512 7.701 1.00 32.32 168 GLU B O 1
ATOM 4059 N N . GLY B 1 171 ? 25.744 15.087 8.858 1.00 34.02 169 GLY B N 1
ATOM 4060 C CA . GLY B 1 171 ? 24.842 16.152 8.468 1.00 33.70 169 GLY B CA 1
ATOM 4061 C C . GLY B 1 171 ? 24.996 16.501 7.004 1.00 37.86 169 GLY B C 1
ATOM 4062 O O . GLY B 1 171 ? 24.008 16.784 6.315 1.00 43.04 169 GLY B O 1
ATOM 4063 N N . LYS B 1 172 ? 26.233 16.457 6.513 1.00 35.61 170 LYS B N 1
ATOM 4064 C CA . LYS B 1 172 ? 26.467 16.685 5.092 1.00 39.31 170 LYS B CA 1
ATOM 4065 C C . LYS B 1 172 ? 25.850 15.568 4.257 1.00 32.14 170 LYS B C 1
ATOM 4066 O O . LYS B 1 172 ? 25.144 15.828 3.269 1.00 31.60 170 LYS B O 1
ATOM 4072 N N . ALA B 1 173 ? 26.096 14.325 4.672 1.00 26.61 171 ALA B N 1
ATOM 4073 C CA . ALA B 1 173 ? 25.583 13.184 3.920 1.00 25.90 171 ALA B CA 1
ATOM 4074 C C . ALA B 1 173 ? 24.058 13.173 3.900 1.00 27.87 171 ALA B C 1
ATOM 4075 O O . ALA B 1 173 ? 23.442 12.927 2.857 1.00 32.00 171 ALA B O 1
ATOM 4077 N N . SER B 1 174 ? 23.454 13.469 5.049 1.00 24.05 172 SER B N 1
ATOM 4078 C CA . SER B 1 174 ? 22.002 13.534 5.146 1.00 22.25 172 SER B CA 1
ATOM 4079 C C . SER B 1 174 ? 21.449 14.676 4.308 1.00 21.78 172 SER B C 1
ATOM 4080 O O . SER B 1 174 ? 20.359 14.568 3.743 1.00 23.34 172 SER B O 1
ATOM 4083 N N . LYS B 1 175 ? 22.210 15.764 4.211 1.00 23.14 173 LYS B N 1
ATOM 4084 C CA . LYS B 1 175 ? 21.775 16.890 3.396 1.00 29.62 173 LYS B CA 1
ATOM 4085 C C . LYS B 1 175 ? 21.729 16.496 1.924 1.00 27.97 173 LYS B C 1
ATOM 4086 O O . LYS B 1 175 ? 20.751 16.786 1.221 1.00 27.92 173 LYS B O 1
ATOM 4092 N N . HIS B 1 176 ? 22.771 15.804 1.467 1.00 28.08 174 HIS B N 1
ATOM 4093 C CA . HIS B 1 176 ? 22.785 15.329 0.087 1.00 31.61 174 HIS B CA 1
ATOM 4094 C C . HIS B 1 176 ? 21.657 14.335 -0.165 1.00 30.53 174 HIS B C 1
ATOM 4095 O O . HIS B 1 176 ? 21.026 14.340 -1.233 1.00 30.21 174 HIS B O 1
ATOM 4102 N N . TYR B 1 177 ? 21.380 13.507 0.839 1.00 28.28 175 TYR B N 1
ATOM 4103 C CA . TYR B 1 177 ? 20.362 12.478 0.689 1.00 22.96 175 TYR B CA 1
ATOM 4104 C C . TYR B 1 177 ? 18.985 13.097 0.535 1.00 16.39 175 TYR B C 1
ATOM 4105 O O . TYR B 1 177 ? 18.263 12.788 -0.407 1.00 12.36 175 TYR B O 1
ATOM 4114 N N . TRP B 1 178 ? 18.625 13.984 1.454 1.00 16.13 176 TRP B N 1
ATOM 4115 C CA . TRP B 1 178 ? 17.311 14.607 1.382 1.00 17.28 176 TRP B CA 1
ATOM 4116 C C . TRP B 1 178 ? 17.151 15.526 0.174 1.00 17.69 176 TRP B C 1
ATOM 4117 O O . TRP B 1 178 ? 16.060 15.610 -0.408 1.00 15.84 176 TRP B O 1
ATOM 4128 N N . ASP B 1 179 ? 18.239 16.181 -0.229 1.00 17.05 177 ASP B N 1
ATOM 4129 C CA . ASP B 1 179 ? 18.195 16.978 -1.450 1.00 18.49 177 ASP B CA 1
ATOM 4130 C C . ASP B 1 179 ? 17.931 16.083 -2.656 1.00 15.57 177 ASP B C 1
ATOM 4131 O O . ASP B 1 179 ? 17.235 16.481 -3.589 1.00 13.03 177 ASP B O 1
ATOM 4136 N N . ALA B 1 180 ? 18.468 14.866 -2.625 1.00 14.22 178 ALA B N 1
ATOM 4137 C CA . ALA B 1 180 ? 18.196 13.906 -3.691 1.00 16.23 178 ALA B CA 1
ATOM 4138 C C . ALA B 1 180 ? 16.754 13.387 -3.654 1.00 19.02 178 ALA B C 1
ATOM 4139 O O . ALA B 1 180 ? 16.106 13.255 -4.695 1.00 22.27 178 ALA B O 1
ATOM 4141 N N . ILE B 1 181 ? 16.257 13.105 -2.453 1.00 14.69 179 ILE B N 1
ATOM 4142 C CA . ILE B 1 181 ? 14.906 12.582 -2.279 1.00 10.14 179 ILE B CA 1
ATOM 4143 C C . ILE B 1 181 ? 13.863 13.604 -2.719 1.00 17.65 179 ILE B C 1
ATOM 4144 O O . ILE B 1 181 ? 12.799 13.242 -3.226 1.00 18.70 179 ILE B O 1
ATOM 4149 N N . SER B 1 182 ? 14.187 14.885 -2.565 1.00 14.47 180 SER B N 1
ATOM 4150 C CA . SER B 1 182 ? 13.249 15.938 -2.935 1.00 18.47 180 SER B CA 1
ATOM 4151 C C . SER B 1 182 ? 12.903 15.896 -4.423 1.00 19.88 180 SER B C 1
ATOM 4152 O O . SER B 1 182 ? 11.794 16.251 -4.819 1.00 22.64 180 SER B O 1
ATOM 4155 N N . LEU B 1 183 ? 13.848 15.439 -5.239 1.00 21.74 181 LEU B N 1
ATOM 4156 C CA . LEU B 1 183 ? 13.637 15.321 -6.681 1.00 16.73 181 LEU B CA 1
ATOM 4157 C C . LEU B 1 183 ? 12.562 14.297 -7.029 1.00 18.34 181 LEU B C 1
ATOM 4158 O O . LEU B 1 183 ? 11.886 14.413 -8.052 1.00 19.95 181 LEU B O 1
ATOM 4163 N N . VAL B 1 184 ? 12.416 13.295 -6.169 1.00 18.27 182 VAL B N 1
ATOM 4164 C CA . VAL B 1 184 ? 11.492 12.188 -6.395 1.00 18.09 182 VAL B CA 1
ATOM 4165 C C . VAL B 1 184 ? 10.072 12.493 -5.900 1.00 16.26 182 VAL B C 1
ATOM 4166 O O . VAL B 1 184 ? 9.087 11.980 -6.438 1.00 16.03 182 VAL B O 1
ATOM 4170 N N . ILE B 1 185 ? 9.973 13.346 -4.887 1.00 17.06 183 ILE B N 1
ATOM 4171 C CA . ILE B 1 185 ? 8.681 13.744 -4.339 1.00 12.74 183 ILE B CA 1
ATOM 4172 C C . ILE B 1 185 ? 7.932 14.674 -5.299 1.00 14.13 183 ILE B C 1
ATOM 4173 O O . ILE B 1 185 ? 8.506 15.636 -5.810 1.00 18.75 183 ILE B O 1
ATOM 4178 N N . PRO B 1 186 ? 6.641 14.393 -5.540 1.00 10.52 184 PRO B N 1
ATOM 4179 C CA . PRO B 1 186 ? 5.803 15.207 -6.429 1.00 11.29 184 PRO B CA 1
ATOM 4180 C C . PRO B 1 186 ? 5.625 16.638 -5.921 1.00 18.46 184 PRO B C 1
ATOM 4181 O O . PRO B 1 186 ? 5.643 16.880 -4.712 1.00 22.47 184 PRO B O 1
ATOM 4185 N N . GLU B 1 187 ? 5.473 17.574 -6.853 1.00 16.44 185 GLU B N 1
ATOM 4186 C CA . GLU B 1 187 ? 5.425 18.999 -6.546 1.00 16.27 185 GLU B CA 1
ATOM 4187 C C . GLU B 1 187 ? 4.294 19.378 -5.587 1.00 15.31 185 GLU B C 1
ATOM 4188 O O . GLU B 1 187 ? 4.446 20.294 -4.778 1.00 13.49 185 GLU B O 1
ATOM 4194 N N . GLU B 1 188 ? 3.176 18.661 -5.654 1.00 16.35 186 GLU B N 1
ATOM 4195 C CA . GLU B 1 188 ? 2.026 18.965 -4.798 1.00 18.63 186 GLU B CA 1
ATOM 4196 C C . GLU B 1 188 ? 2.285 18.737 -3.306 1.00 16.76 186 GLU B C 1
ATOM 4197 O O . GLU B 1 188 ? 1.593 19.303 -2.462 1.00 14.50 186 GLU B O 1
ATOM 4203 N N . TYR B 1 189 ? 3.262 17.896 -2.984 1.00 14.47 187 TYR B N 1
ATOM 4204 C CA . TYR B 1 189 ? 3.554 17.571 -1.589 1.00 16.19 187 TYR B CA 1
ATOM 4205 C C . TYR B 1 189 ? 4.322 18.654 -0.835 1.00 19.96 187 TYR B C 1
ATOM 4206 O O . TYR B 1 189 ? 4.382 18.627 0.395 1.00 22.79 187 TYR B O 1
ATOM 4215 N N . ARG B 1 190 ? 4.900 19.600 -1.573 1.00 22.54 188 ARG B N 1
ATOM 4216 C CA . ARG B 1 190 ? 5.656 20.707 -0.979 1.00 30.16 188 ARG B CA 1
ATOM 4217 C C . ARG B 1 190 ? 6.786 20.266 -0.046 1.00 28.18 188 ARG B C 1
ATOM 4218 O O . ARG B 1 190 ? 6.965 20.828 1.033 1.00 26.61 188 ARG B O 1
ATOM 4226 N N . PHE B 1 191 ? 7.545 19.260 -0.465 1.00 28.64 189 PHE B N 1
ATOM 4227 C CA . PHE B 1 191 ? 8.666 18.780 0.333 1.00 26.47 189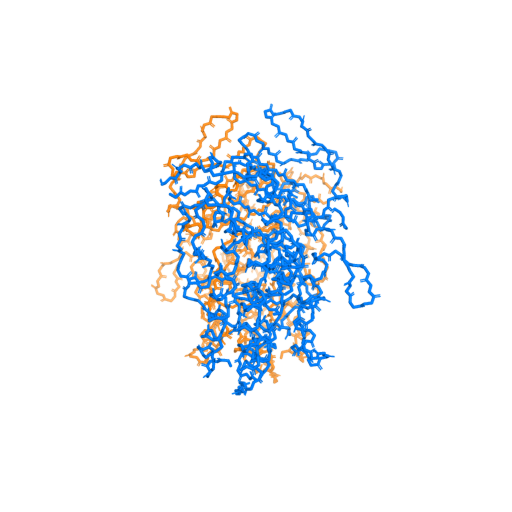 PHE B CA 1
ATOM 4228 C C . PHE B 1 191 ? 9.933 19.576 0.033 1.00 29.23 189 PHE B C 1
ATOM 4229 O O . PHE B 1 191 ? 10.580 19.372 -0.994 1.00 32.27 189 PHE B O 1
ATOM 4237 N N . ASN B 1 192 ? 10.275 20.492 0.932 1.00 31.80 190 ASN B N 1
ATOM 4238 C CA . ASN B 1 192 ? 11.454 21.337 0.764 1.00 41.76 190 ASN B CA 1
ATOM 4239 C C . ASN B 1 192 ? 12.686 20.829 1.511 1.00 47.44 190 ASN B C 1
ATOM 4240 O O . ASN B 1 192 ? 13.674 21.549 1.652 1.00 52.31 190 ASN B O 1
ATOM 4245 N N . GLY B 1 193 ? 12.622 19.591 1.991 1.00 44.73 191 GLY B N 1
ATOM 4246 C CA . GLY B 1 193 ? 13.700 19.022 2.779 1.00 41.28 191 GLY B CA 1
ATOM 4247 C C . GLY B 1 193 ? 13.262 18.781 4.210 1.00 39.36 191 GLY B C 1
ATOM 4248 O O . GLY B 1 193 ? 12.216 19.273 4.632 1.00 38.57 191 GLY B O 1
ATOM 4249 N N . ARG B 1 194 ? 14.053 18.016 4.957 1.00 37.07 192 ARG B N 1
ATOM 4250 C CA . ARG B 1 194 ? 13.687 17.674 6.327 1.00 44.91 192 ARG B CA 1
ATOM 4251 C C . ARG B 1 194 ? 13.762 18.867 7.269 1.00 53.48 192 ARG B C 1
ATOM 4252 O O . ARG B 1 194 ? 14.833 19.430 7.491 1.00 53.42 192 ARG B O 1
ATOM 4260 N N . ARG B 1 195 ? 12.618 19.243 7.829 1.00 62.49 193 ARG B N 1
ATOM 4261 C CA . ARG B 1 195 ? 12.587 20.263 8.866 1.00 76.27 193 ARG B CA 1
ATOM 4262 C C . ARG B 1 195 ? 12.212 19.636 10.204 1.00 85.72 193 ARG B C 1
ATOM 4263 O O . ARG B 1 195 ? 12.283 20.285 11.246 1.00 90.11 193 ARG B O 1
ATOM 4271 N N . GLY B 1 196 ? 11.814 18.369 10.167 1.00 88.01 194 GLY B N 1
ATOM 4272 C CA . GLY B 1 196 ? 11.422 17.657 11.369 1.00 92.06 194 GLY B CA 1
ATOM 4273 C C . GLY B 1 196 ? 12.579 16.999 12.099 1.00 96.80 194 GLY B C 1
ATOM 4274 O O . GLY B 1 196 ? 12.383 16.375 13.142 1.00 95.00 194 GLY B O 1
ATOM 4275 N N . ILE B 1 197 ? 13.783 17.132 11.549 1.00 102.75 195 ILE B N 1
ATOM 4276 C CA . ILE B 1 197 ? 14.963 16.488 12.122 1.00 108.70 195 ILE B CA 1
ATOM 4277 C C . ILE B 1 197 ? 15.283 17.033 13.519 1.00 113.73 195 ILE B C 1
ATOM 4278 O O . ILE B 1 197 ? 15.251 18.243 13.747 1.00 115.86 195 ILE B O 1
ATOM 4283 N N . GLU B 1 198 ? 15.577 16.130 14.450 1.00 114.58 196 GLU B N 1
ATOM 4284 C CA . GLU B 1 198 ? 15.782 16.503 15.850 1.00 113.75 196 GLU B CA 1
ATOM 4285 C C . GLU B 1 198 ? 17.236 16.817 16.218 1.00 115.62 196 GLU B C 1
ATOM 4286 O O . GLU B 1 198 ? 17.524 17.170 17.362 1.00 116.31 196 GLU B O 1
ATOM 4292 N N . ILE B 1 199 ? 18.147 16.685 15.259 1.00 116.57 197 ILE B N 1
ATOM 4293 C CA . ILE B 1 199 ? 19.569 16.898 15.531 1.00 117.82 197 ILE B CA 1
ATOM 4294 C C . ILE B 1 199 ? 19.850 18.339 15.963 1.00 120.56 197 ILE B C 1
ATOM 4295 O O . ILE B 1 199 ? 20.725 18.592 16.794 1.00 121.29 197 ILE B O 1
ATOM 4300 N N . GLY B 1 200 ? 19.079 19.276 15.422 1.00 121.45 198 GLY B N 1
ATOM 4301 C CA . GLY B 1 200 ? 19.224 20.677 15.774 1.00 121.67 198 GLY B CA 1
ATOM 4302 C C . GLY B 1 200 ? 18.147 21.134 16.739 1.00 121.03 198 GLY B C 1
ATOM 4303 O O . GLY B 1 200 ? 18.410 21.362 17.920 1.00 121.78 198 GLY B O 1
ATOM 4304 N N . SER B 1 201 ? 16.928 21.271 16.228 1.00 118.74 199 SER B N 1
ATOM 4305 C CA . SER B 1 201 ? 15.793 21.675 17.046 1.00 115.51 199 SER B CA 1
ATOM 4306 C C . SER B 1 201 ? 14.601 20.766 16.773 1.00 112.94 199 SER B C 1
ATOM 4307 O O . SER B 1 201 ? 14.483 20.206 15.684 1.00 112.15 199 SER B O 1
ATOM 4310 N N . PRO B 1 202 ? 13.708 20.614 17.765 1.00 110.84 200 PRO B N 1
ATOM 4311 C CA . PRO B 1 202 ? 12.481 19.838 17.556 1.00 108.18 200 PRO B CA 1
ATOM 4312 C C . PRO B 1 202 ? 11.476 20.604 16.702 1.00 104.58 200 PRO B C 1
ATOM 4313 O O . PRO B 1 202 ? 10.321 20.749 17.103 1.00 104.46 200 PRO B O 1
ATOM 4317 N N . ARG B 1 203 ? 11.917 21.094 15.546 1.00 100.33 201 ARG B N 1
ATOM 4318 C CA . ARG B 1 203 ? 11.040 21.816 14.635 1.00 95.30 201 ARG B CA 1
ATOM 4319 C C . ARG B 1 203 ? 9.962 20.878 14.105 1.00 90.52 201 ARG B C 1
ATOM 4320 O O . ARG B 1 203 ? 10.242 19.733 13.749 1.00 90.37 201 ARG B O 1
ATOM 4328 N N . TYR B 1 204 ? 8.730 21.370 14.053 1.00 85.01 202 TYR B N 1
ATOM 4329 C CA . TYR B 1 204 ? 7.594 20.538 13.674 1.00 78.27 202 TYR B CA 1
ATOM 4330 C C . TYR B 1 204 ? 7.219 20.687 12.202 1.00 69.57 202 TYR B C 1
ATOM 4331 O O . TYR B 1 204 ? 7.375 21.759 11.617 1.00 74.02 202 TYR B O 1
ATOM 4340 N N . ALA B 1 205 ? 6.729 19.601 11.612 1.00 57.18 203 ALA B N 1
ATOM 4341 C CA . ALA B 1 205 ? 6.453 19.546 10.179 1.00 47.24 203 ALA B CA 1
ATOM 4342 C C . ALA B 1 205 ? 5.346 20.490 9.716 1.00 42.18 203 ALA B C 1
ATOM 4343 O O . ALA B 1 205 ? 4.286 20.574 10.336 1.00 35.90 203 ALA B O 1
ATOM 4345 N N . LYS B 1 206 ? 5.596 21.187 8.611 1.00 46.06 204 LYS B N 1
ATOM 4346 C CA . LYS B 1 206 ? 4.563 21.983 7.958 1.00 46.43 204 LYS B CA 1
ATOM 4347 C C . LYS B 1 206 ? 4.125 21.327 6.6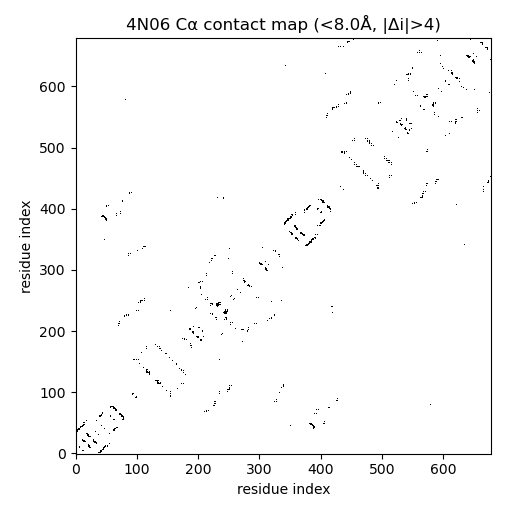49 1.00 39.25 204 LYS B C 1
ATOM 4348 O O . LYS B 1 206 ? 3.306 21.876 5.911 1.00 42.42 204 LYS B O 1
ATOM 4354 N N . ASP B 1 207 ? 4.681 20.152 6.367 1.00 30.63 205 ASP B N 1
ATOM 4355 C CA . ASP B 1 207 ? 4.322 19.397 5.169 1.00 26.14 205 ASP B CA 1
ATOM 4356 C C . ASP B 1 207 ? 4.067 17.926 5.502 1.00 23.68 205 ASP B C 1
ATOM 4357 O O . ASP B 1 207 ? 4.587 17.401 6.489 1.00 17.39 205 ASP B O 1
ATOM 4362 N N . ILE B 1 208 ? 3.259 17.274 4.672 1.00 18.53 206 ILE B N 1
ATOM 4363 C CA . ILE B 1 208 ? 2.804 15.914 4.936 1.00 16.14 206 ILE B CA 1
ATOM 4364 C C . ILE B 1 208 ? 3.931 14.872 4.973 1.00 20.18 206 ILE B C 1
ATOM 4365 O O . ILE B 1 208 ? 3.878 13.921 5.760 1.00 26.71 206 ILE B O 1
ATOM 4370 N N . VAL B 1 209 ? 4.960 15.063 4.151 1.00 15.59 207 VAL B N 1
ATOM 4371 C CA . VAL B 1 209 ? 6.042 14.083 4.068 1.00 19.18 207 VAL B CA 1
ATOM 4372 C C . VAL B 1 209 ? 6.872 14.062 5.349 1.00 16.90 207 VAL B C 1
ATOM 4373 O O . VAL B 1 209 ? 7.214 12.993 5.871 1.00 17.05 207 VAL B O 1
ATOM 4377 N N . ASN B 1 210 ? 7.181 15.247 5.862 1.00 14.57 208 ASN B N 1
ATOM 4378 C CA . ASN B 1 210 ? 7.891 15.342 7.128 1.00 19.59 208 ASN B CA 1
ATOM 4379 C C . ASN B 1 210 ? 7.055 14.840 8.298 1.00 15.13 208 ASN B C 1
ATOM 4380 O O . ASN B 1 210 ? 7.593 14.298 9.263 1.00 12.00 208 ASN B O 1
ATOM 4385 N N . ALA B 1 211 ? 5.739 15.001 8.202 1.00 13.61 209 ALA B N 1
ATOM 4386 C CA . ALA B 1 211 ? 4.844 14.493 9.235 1.00 13.73 209 ALA B CA 1
ATOM 4387 C C . ALA B 1 211 ? 4.892 12.967 9.257 1.00 12.56 209 ALA B C 1
ATOM 4388 O O . ALA B 1 211 ? 5.000 12.339 10.328 1.00 12.57 209 ALA B O 1
ATOM 4398 N N . LEU B 1 213 ? 7.325 11.118 8.130 1.00 11.45 211 LEU B N 1
ATOM 4399 C CA . LEU B 1 213 ? 8.654 10.710 8.566 1.00 11.52 211 LEU B CA 1
ATOM 4400 C C . LEU B 1 213 ? 8.798 10.800 10.080 1.00 15.34 211 LEU B C 1
ATOM 4401 O O . LEU B 1 213 ? 9.367 9.911 10.706 1.00 13.55 211 LEU B O 1
ATOM 4406 N N . ASN B 1 214 ? 8.248 11.856 10.669 1.00 16.35 212 ASN B N 1
ATOM 4407 C CA . ASN B 1 214 ? 8.342 12.038 12.111 1.00 18.78 212 ASN B CA 1
ATOM 4408 C C . ASN B 1 214 ? 7.576 10.956 12.865 1.00 12.76 212 ASN B C 1
ATOM 4409 O O . ASN B 1 214 ? 8.066 10.399 13.862 1.00 9.15 212 ASN B O 1
ATOM 4414 N N . TYR B 1 215 ? 6.391 10.632 12.354 1.00 12.86 213 TYR B N 1
ATOM 4415 C CA . TYR B 1 215 ? 5.560 9.597 12.964 1.00 13.47 213 TYR B CA 1
ATOM 4416 C C . TYR B 1 215 ? 6.266 8.238 12.908 1.00 15.11 213 TYR B C 1
ATOM 4417 O O . TYR B 1 215 ? 6.408 7.537 13.932 1.00 15.53 213 TYR B O 1
ATOM 4426 N N . GLY B 1 216 ? 6.750 7.891 11.716 1.00 12.47 214 GLY B N 1
ATOM 4427 C CA . GLY B 1 216 ? 7.383 6.600 11.526 1.00 12.04 214 GLY B CA 1
ATOM 4428 C C . GLY B 1 216 ? 8.679 6.465 12.297 1.00 10.36 214 GLY B C 1
ATOM 4429 O O . GLY B 1 216 ? 8.976 5.399 12.845 1.00 12.73 214 GLY B O 1
ATOM 4430 N N . TYR B 1 217 ? 9.441 7.553 12.367 1.00 10.93 215 TYR B N 1
ATOM 4431 C CA . TYR B 1 217 ? 10.671 7.565 13.148 1.00 14.33 215 TYR B CA 1
ATOM 4432 C C . TYR B 1 217 ? 10.357 7.392 14.625 1.00 12.00 215 TYR B C 1
ATOM 4433 O O . TYR B 1 217 ? 11.145 6.799 15.360 1.00 11.90 215 TYR B O 1
ATOM 4442 N N . SER B 1 218 ? 9.211 7.908 15.065 1.00 11.73 216 SER B N 1
ATOM 4443 C CA . SER B 1 218 ? 8.826 7.721 16.462 1.00 20.18 216 SER B CA 1
ATOM 4444 C C . SER B 1 218 ? 8.501 6.254 16.763 1.00 19.06 216 SER B C 1
ATOM 4445 O O . SER B 1 218 ? 8.961 5.689 17.776 1.00 14.16 216 SER B O 1
ATOM 4448 N N . ILE B 1 219 ? 7.741 5.626 15.864 1.00 17.35 217 ILE B N 1
ATOM 4449 C CA . ILE B 1 219 ? 7.407 4.209 16.037 1.00 16.36 217 ILE B CA 1
ATOM 4450 C C . ILE B 1 219 ? 8.670 3.337 16.048 1.00 17.16 217 ILE B C 1
ATOM 4451 O O . ILE B 1 219 ? 8.859 2.469 16.925 1.00 21.00 217 ILE B O 1
ATOM 4456 N N . LEU B 1 220 ? 9.552 3.607 15.089 1.00 13.71 218 LEU B N 1
ATOM 4457 C CA . LEU B 1 220 ? 10.801 2.871 14.976 1.00 14.99 218 LEU B CA 1
ATOM 4458 C C . LEU B 1 220 ? 11.659 3.097 16.212 1.00 19.63 218 LEU B C 1
ATOM 4459 O O . LEU B 1 220 ? 12.359 2.189 16.663 1.00 17.41 218 LEU B O 1
ATOM 4464 N N . LEU B 1 221 ? 11.592 4.305 16.767 1.00 20.99 219 LEU B N 1
ATOM 4465 C CA . LEU B 1 221 ? 12.339 4.613 17.979 1.00 21.12 219 LEU B CA 1
ATOM 4466 C C . LEU B 1 221 ? 11.831 3.783 19.150 1.00 19.68 219 LEU B C 1
ATOM 4467 O O . LEU B 1 221 ? 12.619 3.332 19.983 1.00 18.33 219 LEU B O 1
ATOM 4472 N N . ALA B 1 222 ? 10.521 3.549 19.195 1.00 17.81 220 ALA B N 1
ATOM 4473 C CA . ALA B 1 222 ? 9.974 2.695 20.248 1.00 18.88 220 ALA B CA 1
ATOM 4474 C C . ALA B 1 222 ? 10.494 1.270 20.095 1.00 18.79 220 ALA B C 1
ATOM 4475 O O . ALA B 1 222 ? 10.924 0.628 21.077 1.00 21.97 220 ALA B O 1
ATOM 4477 N N . GLU B 1 223 ? 10.495 0.790 18.853 1.00 15.47 221 GLU B N 1
ATOM 4478 C CA . GLU B 1 223 ? 10.971 -0.568 18.597 1.00 20.20 221 GLU B CA 1
ATOM 4479 C C . GLU B 1 223 ? 12.451 -0.720 18.973 1.00 19.90 221 GLU B C 1
ATOM 4480 O O . GLU B 1 223 ? 12.870 -1.744 19.532 1.00 18.92 221 GLU B O 1
ATOM 4486 N N . CYS B 1 224 ? 13.232 0.316 18.684 1.00 19.78 222 CYS B N 1
ATOM 4487 C CA . CYS B 1 224 ? 14.649 0.319 19.021 1.00 21.44 222 CYS B CA 1
ATOM 4488 C C . CYS B 1 224 ? 14.918 0.403 20.519 1.00 24.78 222 CYS B C 1
ATOM 4489 O O . CYS B 1 224 ? 15.883 -0.187 21.005 1.00 28.10 222 CYS B O 1
ATOM 4492 N N . VAL B 1 225 ? 14.072 1.124 21.254 1.00 24.66 223 VAL B N 1
ATOM 4493 C CA . VAL B 1 225 ? 14.227 1.156 22.705 1.00 25.10 223 VAL B CA 1
ATOM 4494 C C . VAL B 1 225 ? 13.972 -0.238 23.263 1.00 25.20 223 VAL B C 1
ATOM 4495 O O . VAL B 1 225 ? 14.738 -0.738 24.104 1.00 23.97 223 VAL B O 1
ATOM 4499 N N . LYS B 1 226 ? 12.921 -0.885 22.760 1.00 21.85 224 LYS B N 1
ATOM 4500 C CA . LYS B 1 226 ? 12.609 -2.229 23.232 1.00 26.32 224 LYS B CA 1
ATOM 4501 C C . LYS B 1 226 ? 13.753 -3.194 22.927 1.00 28.02 224 LYS B C 1
ATOM 4502 O O . LYS B 1 226 ? 14.114 -4.037 23.761 1.00 23.26 224 LYS B O 1
ATOM 4508 N N . ALA B 1 227 ? 14.353 -3.040 21.749 1.00 28.90 225 ALA B N 1
ATOM 4509 C CA . ALA B 1 227 ? 15.461 -3.911 21.371 1.00 29.79 225 ALA B CA 1
ATOM 4510 C C . ALA B 1 227 ? 16.696 -3.679 22.234 1.00 31.49 225 ALA B C 1
ATOM 4511 O O . ALA B 1 227 ? 17.376 -4.627 22.628 1.00 32.59 225 ALA B O 1
ATOM 4513 N N . VAL B 1 228 ? 16.980 -2.415 22.528 1.00 30.51 226 VAL B N 1
ATOM 4514 C CA . VAL B 1 228 ? 18.145 -2.079 23.333 1.00 28.39 226 VAL B CA 1
ATOM 4515 C C . VAL B 1 228 ? 18.001 -2.578 24.771 1.00 29.91 226 VAL B C 1
ATOM 4516 O O . VAL B 1 228 ? 18.963 -3.074 25.363 1.00 26.10 226 VAL B O 1
ATOM 4520 N N . GLU B 1 229 ? 16.796 -2.484 25.328 1.00 27.57 227 GLU B N 1
ATOM 4521 C CA . GLU B 1 229 ? 16.606 -2.965 26.694 1.00 31.12 227 GLU B CA 1
ATOM 4522 C C . GLU B 1 229 ? 16.487 -4.489 26.797 1.00 31.36 227 GLU B C 1
ATOM 4523 O O . GLU B 1 229 ? 16.843 -5.070 27.822 1.00 30.25 227 GLU B O 1
ATOM 4529 N N . LEU B 1 230 ? 16.001 -5.137 25.740 1.00 32.61 228 LEU B N 1
ATOM 4530 C CA . LEU B 1 230 ? 15.931 -6.600 25.726 1.00 29.37 228 LEU B CA 1
ATOM 4531 C C . LEU B 1 230 ? 17.313 -7.251 25.759 1.00 29.01 228 LEU B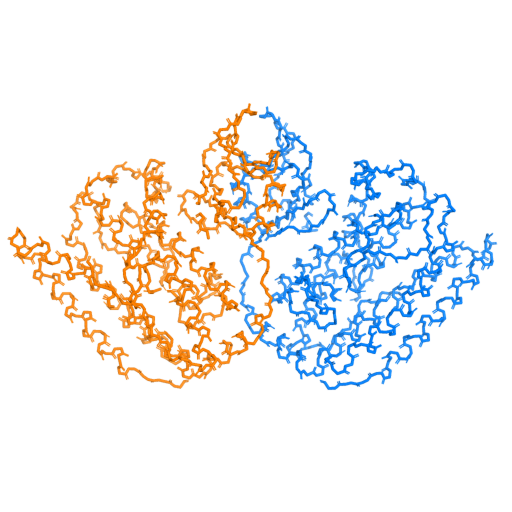 C 1
ATOM 4532 O O . LEU B 1 230 ? 17.469 -8.379 26.227 1.00 26.59 228 LEU B O 1
ATOM 4537 N N . ALA B 1 231 ? 18.310 -6.534 25.251 1.00 29.36 229 ALA B N 1
ATOM 4538 C CA . ALA B 1 231 ? 19.683 -7.023 25.225 1.00 27.19 229 ALA B CA 1
ATOM 4539 C C . ALA B 1 231 ? 20.409 -6.788 26.552 1.00 32.69 229 ALA B C 1
ATOM 4540 O O . ALA B 1 231 ? 21.545 -7.226 26.732 1.00 35.99 229 ALA B O 1
ATOM 4542 N N . GLY B 1 232 ? 19.750 -6.096 27.477 1.00 30.69 230 GLY B N 1
ATOM 4543 C CA . GLY B 1 232 ? 20.358 -5.752 28.750 1.00 32.60 230 GLY B CA 1
ATOM 4544 C C . GLY B 1 232 ? 21.153 -4.457 28.719 1.00 33.65 230 GLY B C 1
ATOM 4545 O O . GLY B 1 232 ? 21.744 -4.053 29.721 1.00 35.72 230 GLY B O 1
ATOM 4546 N N . LEU B 1 233 ? 21.170 -3.805 27.562 1.00 29.26 231 LEU B N 1
ATOM 4547 C CA . LEU B 1 233 ? 21.852 -2.522 27.407 1.00 27.98 231 LEU B CA 1
ATOM 4548 C C . LEU B 1 233 ? 21.110 -1.391 28.112 1.00 27.09 231 LEU B C 1
ATOM 4549 O O . LEU B 1 233 ? 19.910 -1.490 28.368 1.00 19.13 231 LEU B O 1
ATOM 4554 N N . ASP B 1 234 ? 21.836 -0.326 28.442 1.00 31.66 232 ASP B N 1
ATOM 4555 C CA . ASP B 1 234 ? 21.211 0.867 28.996 1.00 34.45 232 ASP B CA 1
ATOM 4556 C C . ASP B 1 234 ? 20.858 1.798 27.843 1.00 35.36 232 ASP B C 1
ATOM 4557 O O . ASP B 1 234 ? 21.747 2.309 27.159 1.00 34.57 232 ASP B O 1
ATOM 4562 N N . PRO B 1 235 ? 19.551 2.028 27.635 1.00 33.24 233 PRO B N 1
ATOM 4563 C CA . PRO B 1 235 ? 19.032 2.904 26.580 1.00 34.50 233 PRO B CA 1
ATOM 4564 C C . PRO B 1 235 ? 19.535 4.342 26.683 1.00 35.51 233 PRO B C 1
ATOM 4565 O O . PRO B 1 235 ? 19.722 5.009 25.665 1.00 35.84 233 PRO B O 1
ATOM 4569 N N . TYR B 1 236 ? 19.750 4.807 27.908 1.00 33.57 234 TYR B N 1
ATOM 4570 C CA . TYR B 1 236 ? 20.037 6.218 28.146 1.00 37.39 234 TYR B CA 1
ATOM 4571 C C . TYR B 1 236 ? 21.523 6.564 28.199 1.00 41.68 234 TYR B C 1
ATOM 4572 O O . TYR B 1 236 ? 21.889 7.711 28.451 1.00 47.50 234 TYR B O 1
ATOM 4581 N N . ALA B 1 237 ? 22.376 5.573 27.966 1.00 36.47 235 ALA B N 1
ATOM 4582 C CA . ALA B 1 237 ? 23.810 5.818 27.886 1.00 32.20 235 ALA B CA 1
ATOM 4583 C C . ALA B 1 237 ? 24.305 5.669 26.449 1.00 30.73 235 ALA B C 1
ATOM 4584 O O . ALA B 1 237 ? 25.066 4.753 26.136 1.00 30.00 235 ALA B O 1
ATOM 4586 N N . GLY B 1 238 ? 23.868 6.575 25.580 1.00 28.55 236 GLY B N 1
ATOM 4587 C CA . GLY B 1 238 ? 24.261 6.538 24.183 1.00 31.62 236 GLY B CA 1
ATOM 4588 C C . GLY B 1 238 ? 25.668 7.056 23.959 1.00 35.60 236 GLY B C 1
ATOM 4589 O O . GLY B 1 238 ? 26.273 7.647 24.853 1.00 43.22 236 GLY B O 1
ATOM 4590 N N . PHE B 1 239 ? 26.193 6.833 22.759 1.00 30.83 237 PHE B N 1
ATOM 4591 C CA . PHE B 1 239 ? 27.551 7.248 22.432 1.00 30.29 237 PHE B CA 1
ATOM 4592 C C . PHE B 1 239 ? 27.591 8.450 21.495 1.00 32.19 237 PHE B C 1
ATOM 4593 O O . PHE B 1 239 ? 28.453 9.316 21.622 1.00 34.00 237 PHE B O 1
ATOM 4601 N N . LEU B 1 240 ? 26.653 8.502 20.556 1.00 36.90 238 LEU B N 1
ATOM 4602 C CA . LEU B 1 240 ? 26.687 9.520 19.512 1.00 39.91 238 LEU B CA 1
ATOM 4603 C C . LEU B 1 240 ? 25.677 10.643 19.730 1.00 43.95 238 LEU B C 1
ATOM 4604 O O . LEU B 1 240 ? 26.055 11.787 19.978 1.00 46.49 238 LEU B O 1
ATOM 4609 N N . HIS B 1 241 ? 24.395 10.311 19.629 1.00 45.13 239 HIS B N 1
ATOM 4610 C CA . HIS B 1 241 ? 23.336 11.309 19.730 1.00 46.68 239 HIS B CA 1
ATOM 4611 C C . HIS B 1 241 ? 22.931 11.575 21.177 1.00 58.07 239 HIS B C 1
ATOM 4612 O O . HIS B 1 241 ? 21.878 11.127 21.629 1.00 57.19 239 HIS B O 1
ATOM 4619 N N . VAL B 1 242 ? 23.776 12.304 21.899 1.00 69.56 240 VAL B N 1
ATOM 4620 C CA . VAL B 1 242 ? 23.518 12.622 23.301 1.00 76.75 240 VAL B CA 1
ATOM 4621 C C . VAL B 1 242 ? 22.955 14.033 23.493 1.00 83.02 240 VAL B C 1
ATOM 4622 O O . VAL B 1 242 ? 23.322 14.962 22.771 1.00 83.29 240 VAL B O 1
ATOM 4626 N N . ASP B 1 243 ? 22.064 14.184 24.471 1.00 87.23 241 ASP B N 1
ATOM 4627 C CA . ASP B 1 243 ? 21.470 15.482 24.781 1.00 92.28 241 ASP B CA 1
ATOM 4628 C C . ASP B 1 243 ? 20.779 15.476 26.146 1.00 96.41 241 ASP B C 1
ATOM 4633 N N . VAL B 1 244 ? 20.416 16.668 26.610 1.00 101.32 242 VAL B N 1
ATOM 4634 C CA . VAL B 1 244 ? 19.650 16.837 27.839 1.00 104.92 242 VAL B CA 1
ATOM 4635 C C . VAL B 1 244 ? 18.160 16.688 27.518 1.00 108.50 242 VAL B C 1
ATOM 4636 O O . VAL B 1 244 ? 17.300 16.810 28.393 1.00 109.57 242 VAL B O 1
ATOM 4640 N N . SER B 1 245 ? 17.871 16.409 26.249 1.00 109.44 243 SER B N 1
ATOM 4641 C CA . SER B 1 245 ? 16.503 16.279 25.754 1.00 109.07 243 SER B CA 1
ATOM 4642 C C . SER B 1 245 ? 15.750 15.148 26.452 1.00 108.78 243 SER B C 1
ATOM 4643 O O . SER B 1 245 ? 14.520 15.141 26.491 1.00 106.98 243 SER B O 1
ATOM 4646 N N . GLY B 1 246 ? 16.498 14.193 26.997 1.00 110.92 244 GLY B N 1
ATOM 4647 C CA . GLY B 1 246 ? 15.920 13.121 27.788 1.00 111.96 244 GLY B CA 1
ATOM 4648 C C . GLY B 1 246 ? 15.527 11.878 27.014 1.00 111.45 244 GLY B C 1
ATOM 4649 O O . GLY B 1 246 ? 15.078 10.893 27.601 1.00 110.31 244 GLY B O 1
ATOM 4650 N N . ARG B 1 247 ? 15.694 11.921 25.697 1.00 110.46 245 ARG B N 1
ATOM 4651 C CA . ARG B 1 247 ? 15.419 10.760 24.858 1.00 107.11 245 ARG B CA 1
ATOM 4652 C C . ARG B 1 247 ? 16.502 9.696 25.035 1.00 101.60 245 ARG B C 1
ATOM 4653 O O . ARG B 1 247 ? 17.643 10.011 25.377 1.00 103.05 245 ARG B O 1
ATOM 4661 N N . SER B 1 248 ? 16.139 8.437 24.805 1.00 92.81 246 SER B N 1
ATOM 4662 C CA . SER B 1 248 ? 17.081 7.329 24.943 1.00 81.85 246 SER B CA 1
ATOM 4663 C C . SER B 1 248 ? 18.128 7.369 23.834 1.00 67.08 246 SER B C 1
ATOM 4664 O O . SER B 1 248 ? 17.868 6.963 22.701 1.00 64.52 246 SER B O 1
ATOM 4667 N N . SER B 1 249 ? 19.313 7.864 24.174 1.00 54.41 247 SER B N 1
ATOM 4668 C CA . SER B 1 249 ? 20.356 8.109 23.188 1.00 44.99 247 SER B CA 1
ATOM 4669 C C . SER B 1 249 ? 20.902 6.857 22.497 1.00 36.03 247 SER B C 1
ATOM 4670 O O . SER B 1 249 ? 21.238 6.898 21.309 1.00 31.81 247 SER B O 1
ATOM 4673 N N . LEU B 1 250 ? 20.990 5.747 23.225 1.00 30.26 248 LEU B N 1
ATOM 4674 C CA . LEU B 1 250 ? 21.494 4.516 22.623 1.00 29.11 248 LEU B CA 1
ATOM 4675 C C . LEU B 1 250 ? 20.523 3.949 21.592 1.00 28.06 248 LEU B C 1
ATOM 4676 O O . LEU B 1 250 ? 20.940 3.393 20.576 1.00 32.08 248 LEU B O 1
ATOM 4681 N N . ALA B 1 251 ? 19.227 4.097 21.851 1.00 24.70 249 ALA B N 1
ATOM 4682 C CA . ALA B 1 251 ? 18.223 3.651 20.896 1.00 24.19 249 ALA B CA 1
ATOM 4683 C C . ALA B 1 251 ? 18.285 4.499 19.634 1.00 26.79 249 ALA B C 1
ATOM 4684 O O . ALA B 1 251 ? 18.114 3.996 18.526 1.00 24.19 249 ALA B O 1
ATOM 4686 N N . ILE B 1 252 ? 18.537 5.791 19.811 1.00 29.24 250 ILE B N 1
ATOM 4687 C CA . ILE B 1 252 ? 18.687 6.697 18.680 1.00 25.31 250 ILE B CA 1
ATOM 4688 C C . ILE B 1 252 ? 19.944 6.361 17.883 1.00 24.30 250 ILE B C 1
ATOM 4689 O O . ILE B 1 252 ? 19.973 6.500 16.660 1.00 28.75 250 ILE B O 1
ATOM 4694 N N . ASP B 1 253 ? 20.976 5.890 18.576 1.00 24.39 251 ASP B N 1
ATOM 4695 C CA . ASP B 1 253 ? 22.189 5.454 17.898 1.00 24.50 251 ASP B CA 1
ATOM 4696 C C . ASP B 1 253 ? 21.958 4.171 17.103 1.00 25.66 251 ASP B C 1
ATOM 4697 O O . ASP B 1 253 ? 22.436 4.036 15.977 1.00 25.98 251 ASP B O 1
ATOM 4702 N N . LEU B 1 254 ? 21.225 3.232 17.696 1.00 23.24 252 LEU B N 1
ATOM 4703 C CA . LEU B 1 254 ? 20.904 1.976 17.026 1.00 22.91 252 LEU B CA 1
ATOM 4704 C C . LEU B 1 254 ? 19.979 2.205 15.834 1.00 27.14 252 LEU B C 1
ATOM 4705 O O . LEU B 1 254 ? 20.039 1.488 14.834 1.00 30.29 252 LEU B O 1
ATOM 4718 N N . GLU B 1 256 ? 19.965 4.388 13.645 1.00 22.07 254 GLU B N 1
ATOM 4719 C CA . GLU B 1 256 ? 20.652 4.843 12.443 1.00 23.17 254 GLU B CA 1
ATOM 4720 C C . GLU B 1 256 ? 20.764 3.717 11.425 1.00 22.55 254 GLU B C 1
ATOM 4721 O O . GLU B 1 256 ? 20.811 3.963 10.220 1.00 23.36 254 GLU B O 1
ATOM 4727 N N . ASN B 1 257 ? 20.816 2.483 11.918 1.00 23.89 255 ASN B N 1
ATOM 4728 C CA . ASN B 1 257 ? 20.827 1.307 11.057 1.00 22.76 255 ASN B CA 1
ATOM 4729 C C . ASN B 1 257 ? 19.539 1.121 10.257 1.00 18.29 255 ASN B C 1
ATOM 4730 O O . ASN B 1 257 ? 19.564 0.581 9.154 1.00 19.83 255 ASN B O 1
ATOM 4735 N N . PHE B 1 258 ? 18.416 1.562 10.819 1.00 13.92 256 PHE B N 1
ATOM 4736 C CA . PHE B 1 258 ? 17.111 1.155 10.302 1.00 13.59 256 PHE B CA 1
ATOM 4737 C C . PHE B 1 258 ? 16.180 2.282 9.845 1.00 16.78 256 PHE B C 1
ATOM 4738 O O . PHE B 1 258 ? 15.043 2.019 9.450 1.00 18.22 256 PHE B O 1
ATOM 4746 N N . ARG B 1 259 ? 16.646 3.526 9.893 1.00 16.30 257 ARG B N 1
ATOM 4747 C CA . ARG B 1 259 ? 15.795 4.651 9.514 1.00 15.13 257 ARG B CA 1
ATOM 4748 C C . ARG B 1 259 ? 15.374 4.588 8.046 1.00 15.10 257 ARG B C 1
ATOM 4749 O O . ARG B 1 259 ? 14.228 4.876 7.706 1.00 17.81 257 ARG B O 1
ATOM 4757 N N . GLN B 1 260 ? 16.292 4.173 7.183 1.00 16.55 258 GLN B N 1
ATOM 4758 C CA . GLN B 1 260 ? 16.017 4.163 5.751 1.00 16.38 258 GLN B CA 1
ATOM 4759 C C . GLN B 1 260 ? 15.219 2.943 5.285 1.00 16.44 258 GLN B C 1
ATOM 4760 O O . GLN B 1 260 ? 14.250 3.079 4.539 1.00 17.84 258 GLN B O 1
ATOM 4766 N N . GLN B 1 261 ? 15.630 1.757 5.724 1.00 10.21 259 GLN B N 1
ATOM 4767 C CA . GLN B 1 261 ? 14.986 0.518 5.294 1.00 15.40 259 GLN B CA 1
ATOM 4768 C C . GLN B 1 261 ? 13.581 0.299 5.858 1.00 15.86 259 GLN B C 1
ATOM 4769 O O . GLN B 1 261 ? 12.773 -0.410 5.262 1.00 19.43 259 GLN B O 1
ATOM 4775 N N . VAL B 1 262 ? 13.288 0.903 7.003 1.00 19.42 260 VAL B N 1
ATOM 4776 C CA . VAL B 1 262 ? 12.000 0.681 7.654 1.00 21.44 260 VAL B CA 1
ATOM 4777 C C . VAL B 1 262 ? 11.016 1.824 7.418 1.00 19.00 260 VAL B C 1
ATOM 4778 O O . VAL B 1 262 ? 9.878 1.599 7.002 1.00 18.52 260 VAL B O 1
ATOM 4782 N N . VAL B 1 263 ? 11.454 3.049 7.685 1.00 15.40 261 VAL B N 1
ATOM 4783 C CA . VAL B 1 263 ? 10.564 4.200 7.585 1.00 11.11 261 VAL B CA 1
ATOM 4784 C C . VAL B 1 263 ? 10.552 4.833 6.198 1.00 8.89 261 VAL B C 1
ATOM 4785 O O . VAL B 1 263 ? 9.490 4.995 5.597 1.00 15.98 261 VAL B O 1
ATOM 4789 N N . ASP B 1 264 ? 11.732 5.171 5.684 1.00 18.62 262 ASP B N 1
ATOM 4790 C CA . ASP B 1 264 ? 11.828 5.927 4.438 1.00 9.23 262 ASP B CA 1
ATOM 4791 C C . ASP B 1 264 ? 11.177 5.210 3.263 1.00 12.53 262 ASP B C 1
ATOM 4792 O O . ASP B 1 264 ? 10.442 5.824 2.494 1.00 9.27 262 ASP B O 1
ATOM 4797 N N . ARG B 1 265 ? 11.430 3.912 3.135 1.00 9.56 263 ARG B N 1
ATOM 4798 C CA . ARG B 1 265 ? 10.890 3.147 2.014 1.00 12.45 263 ARG B CA 1
ATOM 4799 C C . ARG B 1 265 ? 9.368 3.012 2.054 1.00 13.14 263 ARG B C 1
ATOM 4800 O O . ARG B 1 265 ? 8.708 2.989 1.010 1.00 16.42 263 ARG B O 1
ATOM 4808 N N . VAL B 1 266 ? 8.813 2.945 3.261 1.00 12.88 264 VAL B N 1
ATOM 4809 C CA . VAL B 1 266 ? 7.365 2.880 3.422 1.00 12.25 264 VAL B CA 1
ATOM 4810 C C . VAL B 1 266 ? 6.720 4.205 3.033 1.00 15.74 264 VAL B C 1
ATOM 4811 O O . VAL B 1 266 ? 5.698 4.234 2.339 1.00 17.72 264 VAL B O 1
ATOM 4815 N N . VAL B 1 267 ? 7.343 5.300 3.459 1.00 8.74 265 VAL B N 1
ATOM 4816 C CA . VAL B 1 267 ? 6.854 6.628 3.129 1.00 10.31 265 VAL B CA 1
ATOM 4817 C C . VAL B 1 267 ? 6.947 6.871 1.624 1.00 10.47 265 VAL B C 1
ATOM 4818 O O . VAL B 1 267 ? 6.013 7.385 1.009 1.00 10.62 265 VAL B O 1
ATOM 4822 N N . LEU B 1 268 ? 8.061 6.458 1.030 1.00 9.04 266 LEU B N 1
ATOM 4823 C CA . LEU B 1 268 ? 8.258 6.610 -0.404 1.00 10.44 266 LEU B CA 1
ATOM 4824 C C . LEU B 1 268 ? 7.235 5.793 -1.175 1.00 11.60 266 LEU B C 1
ATOM 4825 O O . LEU B 1 268 ? 6.733 6.230 -2.215 1.00 15.78 266 LEU B O 1
ATOM 4830 N N . ARG B 1 269 ? 6.900 4.620 -0.646 1.00 11.23 267 ARG B N 1
ATOM 4831 C CA . ARG B 1 269 ? 5.932 3.759 -1.313 1.00 14.64 267 ARG B CA 1
ATOM 4832 C C . ARG B 1 269 ? 4.534 4.364 -1.249 1.00 17.75 267 ARG B C 1
ATOM 4833 O O . ARG B 1 269 ? 3.832 4.424 -2.259 1.00 20.24 267 ARG B O 1
ATOM 4841 N N . LEU B 1 270 ? 4.136 4.820 -0.065 1.00 16.78 268 LEU B N 1
ATOM 4842 C CA . LEU B 1 270 ? 2.809 5.404 0.103 1.00 17.49 268 LEU B CA 1
ATOM 4843 C C . LEU B 1 270 ? 2.645 6.692 -0.694 1.00 22.70 268 LEU B C 1
ATOM 4844 O O . LEU B 1 270 ? 1.563 6.979 -1.207 1.00 25.89 268 LEU B O 1
ATOM 4849 N N . ILE B 1 271 ? 3.720 7.466 -0.795 1.00 23.78 269 ILE B N 1
ATOM 4850 C CA . ILE B 1 271 ? 3.700 8.684 -1.598 1.00 23.15 269 ILE B CA 1
ATOM 4851 C C . ILE B 1 271 ? 3.626 8.356 -3.085 1.00 22.37 269 ILE B C 1
ATOM 4852 O O . ILE B 1 271 ? 2.953 9.047 -3.853 1.00 19.17 269 ILE B O 1
ATOM 4857 N N . SER B 1 272 ? 4.303 7.280 -3.478 1.00 22.53 270 SER B N 1
ATOM 4858 C CA . SER B 1 272 ? 4.370 6.897 -4.883 1.00 18.01 270 SER B CA 1
ATOM 4859 C C . SER B 1 272 ? 3.016 6.496 -5.462 1.00 19.41 270 SER B C 1
ATOM 4860 O O . SER B 1 272 ? 2.747 6.731 -6.637 1.00 24.07 270 SER B O 1
ATOM 4863 N N . TYR B 1 273 ? 2.162 5.901 -4.637 1.00 22.63 271 TYR B N 1
ATOM 4864 C CA . TYR B 1 273 ? 0.838 5.481 -5.093 1.00 19.36 271 TYR B CA 1
ATOM 4865 C C . TYR B 1 273 ? -0.242 6.475 -4.683 1.00 20.15 271 TYR B C 1
ATOM 4866 O O . TYR B 1 273 ? -1.434 6.190 -4.799 1.00 25.73 271 TYR B O 1
ATOM 4875 N N . ARG B 1 274 ? 0.194 7.634 -4.196 1.00 20.95 272 ARG B N 1
ATOM 4876 C CA . ARG B 1 274 ? -0.698 8.702 -3.748 1.00 21.02 272 ARG B CA 1
ATOM 4877 C C . ARG B 1 274 ? -1.688 8.220 -2.690 1.00 22.42 272 ARG B C 1
ATOM 4878 O O . ARG B 1 274 ? -2.803 8.733 -2.594 1.00 30.97 272 ARG B O 1
ATOM 4886 N N . GLN B 1 275 ? -1.277 7.236 -1.898 1.00 17.87 273 GLN B N 1
ATOM 4887 C CA . GLN B 1 275 ? -2.147 6.679 -0.868 1.00 24.27 273 GLN B CA 1
ATOM 4888 C C . GLN B 1 275 ? -2.240 7.593 0.354 1.00 23.92 273 GLN B C 1
ATOM 4889 O O . GLN B 1 275 ? -3.128 7.441 1.193 1.00 24.60 273 GLN B O 1
ATOM 4895 N N . ILE B 1 276 ? -1.321 8.548 0.438 1.00 21.74 274 ILE B N 1
ATOM 4896 C CA . ILE B 1 276 ? -1.416 9.625 1.414 1.00 20.99 274 ILE B CA 1
ATOM 4897 C C . ILE B 1 276 ? -1.194 10.962 0.706 1.00 27.67 274 ILE B C 1
ATOM 4898 O O . ILE B 1 276 ? -0.063 11.367 0.440 1.00 28.93 274 ILE B O 1
ATOM 4903 N N . LYS B 1 277 ? -2.302 11.613 0.370 1.00 30.78 275 LYS B N 1
ATOM 4904 C CA . LYS B 1 277 ? -2.309 12.887 -0.344 1.00 23.61 275 LYS B CA 1
ATOM 4905 C C . LYS B 1 277 ? -2.012 14.093 0.560 1.00 20.47 275 LYS B C 1
ATOM 4906 O O . LYS B 1 277 ? -2.170 14.008 1.777 1.00 20.36 275 LYS B O 1
ATOM 4912 N N . PRO B 1 278 ? -1.568 15.216 -0.034 1.00 22.62 276 PRO B N 1
ATOM 4913 C CA . PRO B 1 278 ? -1.267 16.442 0.715 1.00 23.12 276 PRO B CA 1
ATOM 4914 C C . PRO B 1 278 ? -2.450 16.977 1.523 1.00 19.52 276 PRO B C 1
ATOM 4915 O O . PRO B 1 278 ? -2.231 17.579 2.573 1.00 21.04 276 PRO B O 1
ATOM 4919 N N . GLU B 1 279 ? -3.674 16.764 1.048 1.00 14.80 277 GLU B N 1
ATOM 4920 C CA . GLU B 1 279 ? -4.860 17.272 1.737 1.00 21.31 277 GLU B CA 1
ATOM 4921 C C . GLU B 1 279 ? -5.225 16.445 2.976 1.00 27.98 277 GLU B C 1
ATOM 4922 O O . GLU B 1 279 ? -6.155 16.789 3.706 1.00 29.06 277 GLU B O 1
ATOM 4928 N N . ASP B 1 280 ? -4.493 15.358 3.206 1.00 28.88 278 ASP B N 1
ATOM 4929 C CA . ASP B 1 280 ? -4.679 14.549 4.408 1.00 27.98 278 ASP B CA 1
ATOM 4930 C C . ASP B 1 280 ? -4.127 15.274 5.633 1.00 34.24 278 ASP B C 1
ATOM 4931 O O . ASP B 1 280 ? -4.346 14.851 6.766 1.00 35.37 278 ASP B O 1
ATOM 4936 N N . CYS B 1 281 ? -3.394 16.358 5.397 1.00 36.65 279 CYS B N 1
ATOM 4937 C CA . CYS B 1 281 ? -2.922 17.208 6.482 1.00 38.24 279 CYS B CA 1
ATOM 4938 C C . CYS B 1 281 ? -4.086 17.812 7.262 1.00 42.36 279 CYS B C 1
ATOM 4939 O O . CYS B 1 281 ? -5.118 18.171 6.694 1.00 44.20 279 CYS B O 1
ATOM 4942 N N . GLU B 1 282 ? -3.902 17.908 8.572 1.00 42.22 280 GLU B N 1
ATOM 4943 C CA . GLU B 1 282 ? -4.850 18.548 9.467 1.00 40.70 280 GLU B CA 1
ATOM 4944 C C . GLU B 1 282 ? -4.114 19.696 10.137 1.0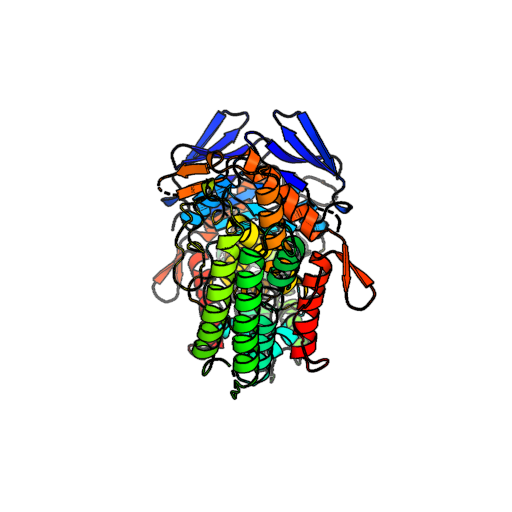0 37.80 280 GLU B C 1
ATOM 4945 O O . GLU B 1 282 ? -3.064 19.492 10.752 1.00 38.33 280 GLU B O 1
ATOM 4951 N N . LYS B 1 283 ? -4.656 20.901 10.015 1.00 37.56 281 LYS B N 1
ATOM 4952 C CA . LYS B 1 283 ? -4.008 22.072 10.588 1.00 39.02 281 LYS B CA 1
ATOM 4953 C C . LYS B 1 283 ? -4.205 22.130 12.102 1.00 41.68 281 LYS B C 1
ATOM 4954 O O . LYS B 1 283 ? -5.332 22.191 12.592 1.00 37.80 281 LYS B O 1
ATOM 4960 N N . ARG B 1 284 ? -3.097 22.102 12.832 1.00 51.28 282 ARG B N 1
ATOM 4961 C CA . ARG B 1 284 ? -3.102 22.273 14.279 1.00 61.92 282 ARG B CA 1
ATOM 4962 C C . ARG B 1 284 ? -2.001 23.274 14.580 1.00 67.22 282 ARG B C 1
ATOM 4963 O O . ARG B 1 284 ? -0.846 23.040 14.230 1.00 68.76 282 ARG B O 1
ATOM 4971 N N . ASN B 1 285 ? -2.356 24.383 15.224 1.00 71.34 283 ASN B N 1
ATOM 4972 C CA . ASN B 1 285 ? -1.477 25.548 15.275 1.00 72.32 283 ASN B CA 1
ATOM 4973 C C . ASN B 1 285 ? -1.087 25.894 13.838 1.00 68.41 283 ASN B C 1
ATOM 4974 O O . ASN B 1 285 ? -1.927 26.338 13.056 1.00 66.81 283 ASN B O 1
ATOM 4987 N N . VAL B 1 287 ? 1.112 23.410 12.545 1.00 48.52 285 VAL B N 1
ATOM 4988 C CA . VAL B 1 287 ? 1.655 22.084 12.263 1.00 43.07 285 VAL B CA 1
ATOM 4989 C C . VAL B 1 287 ? 0.749 21.261 11.346 1.00 39.15 285 VAL B C 1
ATOM 4990 O O . VAL B 1 287 ? -0.463 21.477 11.292 1.00 34.29 285 VAL B O 1
ATOM 4994 N N . CYS B 1 288 ? 1.356 20.339 10.606 1.00 40.45 286 CYS B N 1
ATOM 4995 C CA . CYS B 1 288 ? 0.615 19.409 9.763 1.00 40.09 286 CYS B CA 1
ATOM 4996 C C . CYS B 1 288 ? 0.447 18.063 10.464 1.00 41.75 286 CYS B C 1
ATOM 4997 O O . CYS B 1 288 ? 1.315 17.196 10.372 1.00 44.44 286 CYS B O 1
ATOM 5000 N N . GLN B 1 289 ? -0.654 17.901 11.191 1.00 41.74 287 GLN B N 1
ATOM 5001 C CA . GLN B 1 289 ? -0.967 16.616 11.811 1.00 35.94 287 GLN B CA 1
ATOM 5002 C C . GLN B 1 289 ? -1.511 15.643 10.767 1.00 28.70 287 GLN B C 1
ATOM 5003 O O . GLN B 1 289 ? -2.136 16.060 9.804 1.00 28.27 287 GLN B O 1
ATOM 5009 N N . LEU B 1 290 ? -1.268 14.351 10.950 1.00 19.30 288 LEU B N 1
ATOM 5010 C CA . LEU B 1 290 ? -1.854 13.347 10.069 1.00 20.72 288 LEU B CA 1
ATOM 5011 C C . LEU B 1 290 ? -3.358 13.188 10.297 1.00 25.37 288 LEU B C 1
ATOM 5012 O O . LEU B 1 290 ? -3.839 13.314 11.422 1.00 28.48 288 LEU B O 1
ATOM 5017 N N . SER B 1 291 ? -4.095 12.913 9.224 1.00 26.19 289 SER B N 1
ATOM 5018 C CA . SER B 1 291 ? -5.510 12.564 9.325 1.00 22.55 289 SER B CA 1
ATOM 5019 C C . SER B 1 291 ? -5.636 11.156 9.889 1.00 20.96 289 SER B C 1
ATOM 5020 O O . SER B 1 291 ? -4.684 10.379 9.831 1.00 22.30 289 SER B O 1
ATOM 5023 N N . ASP B 1 292 ? -6.797 10.834 10.455 1.00 19.46 290 ASP B N 1
ATOM 5024 C CA . ASP B 1 292 ? -6.992 9.535 11.089 1.00 19.79 290 ASP B CA 1
ATOM 5025 C C . ASP B 1 292 ? -6.770 8.396 10.101 1.00 20.58 290 ASP B C 1
ATOM 5026 O O . ASP B 1 292 ? -6.172 7.376 10.442 1.00 21.88 290 ASP B O 1
ATOM 5031 N N . ASN B 1 293 ? -7.223 8.583 8.866 1.00 18.42 291 ASN B N 1
ATOM 5032 C CA . ASN B 1 293 ? -7.065 7.552 7.851 1.00 21.83 291 ASN B CA 1
ATOM 5033 C C . ASN B 1 293 ? -5.605 7.395 7.455 1.00 20.95 291 ASN B C 1
ATOM 5034 O O . ASN B 1 293 ? -5.098 6.276 7.317 1.00 25.00 291 ASN B O 1
ATOM 5039 N N . ALA B 1 294 ? -4.931 8.530 7.295 1.00 17.70 292 ALA B N 1
ATOM 5040 C CA . ALA B 1 294 ? -3.514 8.543 6.968 1.00 14.88 292 ALA B CA 1
ATOM 5041 C C . ALA B 1 294 ? -2.703 7.950 8.112 1.00 16.82 292 ALA B C 1
ATOM 5042 O O . ALA B 1 294 ? -1.684 7.292 7.886 1.00 19.37 292 ALA B O 1
ATOM 5044 N N . ARG B 1 295 ? -3.171 8.171 9.338 1.00 15.39 293 ARG B N 1
ATOM 5045 C CA . ARG B 1 295 ? -2.508 7.620 10.512 1.00 17.11 293 ARG B CA 1
ATOM 5046 C C . ARG B 1 295 ? -2.625 6.112 10.539 1.00 17.28 293 ARG B C 1
ATOM 5047 O O . ARG B 1 295 ? -1.633 5.412 10.723 1.00 21.11 293 ARG B O 1
ATOM 5055 N N . ARG B 1 296 ? -3.844 5.611 10.370 1.00 16.14 294 ARG B N 1
ATOM 5056 C CA . ARG B 1 296 ? -4.070 4.175 10.444 1.00 22.89 294 ARG B CA 1
ATOM 5057 C C . ARG B 1 296 ? -3.354 3.453 9.312 1.00 22.77 294 ARG B C 1
ATOM 5058 O O . ARG B 1 296 ? -2.820 2.351 9.499 1.00 28.28 294 ARG B O 1
ATOM 5066 N N . LEU B 1 297 ? -3.301 4.098 8.149 1.00 15.62 295 LEU B N 1
ATOM 5067 C CA . LEU B 1 297 ? -2.593 3.510 7.023 1.00 16.88 295 LEU B CA 1
ATOM 5068 C C . LEU B 1 297 ? -1.089 3.488 7.269 1.00 17.77 295 LEU B C 1
ATOM 5069 O O . LEU B 1 297 ? -0.445 2.455 7.100 1.00 22.59 295 LEU B O 1
ATOM 5074 N N . LEU B 1 298 ? -0.532 4.620 7.685 1.00 14.38 296 LEU B N 1
ATOM 5075 C CA . LEU B 1 298 ? 0.908 4.701 7.891 1.00 15.88 296 LEU B CA 1
ATOM 5076 C C . LEU B 1 298 ? 1.362 3.780 9.020 1.00 17.05 296 LEU B C 1
ATOM 5077 O O . LEU B 1 298 ? 2.413 3.146 8.930 1.00 15.30 296 LEU B O 1
ATOM 5082 N N . LEU B 1 299 ? 0.542 3.673 10.061 1.00 20.27 297 LEU B N 1
ATOM 5083 C CA . LEU B 1 299 ? 0.875 2.828 11.201 1.00 18.53 297 LEU B CA 1
ATOM 5084 C C . LEU B 1 299 ? 0.802 1.364 10.819 1.00 14.27 297 LEU B C 1
ATOM 5085 O O . LEU B 1 299 ? 1.701 0.589 11.151 1.00 16.79 297 LEU B O 1
ATOM 5090 N N . ALA B 1 300 ? -0.259 0.985 10.110 1.00 11.86 298 ALA B N 1
ATOM 5091 C CA . ALA B 1 300 ? -0.371 -0.400 9.673 1.00 13.83 298 ALA B CA 1
ATOM 5092 C C . ALA B 1 300 ? 0.768 -0.762 8.722 1.00 14.44 298 ALA B C 1
ATOM 5093 O O . ALA B 1 300 ? 1.308 -1.864 8.786 1.00 16.71 298 ALA B O 1
ATOM 5095 N N . SER B 1 301 ? 1.161 0.185 7.873 1.00 13.52 299 SER B N 1
ATOM 5096 C CA . SER B 1 301 ? 2.225 -0.063 6.908 1.00 15.83 299 SER B CA 1
ATOM 5097 C C . SER B 1 301 ? 3.580 -0.216 7.590 1.00 17.28 299 SER B C 1
ATOM 5098 O O . SER B 1 301 ? 4.374 -1.087 7.230 1.00 15.67 299 SER B O 1
ATOM 5101 N N . LEU B 1 302 ? 3.831 0.625 8.587 1.00 20.07 300 LEU B N 1
ATOM 5102 C CA . LEU B 1 302 ? 5.073 0.548 9.343 1.00 19.97 300 LEU B CA 1
ATOM 5103 C C . LEU B 1 302 ? 5.144 -0.743 10.147 1.00 17.98 300 LEU B C 1
ATOM 5104 O O . LEU B 1 302 ? 6.181 -1.402 10.181 1.00 18.82 300 LEU B O 1
ATOM 5109 N N . LEU B 1 303 ? 4.034 -1.109 10.780 1.00 18.04 301 LEU B N 1
ATOM 5110 C CA . LEU B 1 303 ? 4.004 -2.318 11.595 1.00 20.35 301 LEU B CA 1
ATOM 5111 C C . LEU B 1 303 ? 4.150 -3.577 10.745 1.00 22.00 301 LEU B C 1
ATOM 5112 O O . LEU B 1 303 ? 4.864 -4.508 11.123 1.00 21.23 301 LEU B O 1
ATOM 5117 N N . GLU B 1 304 ? 3.482 -3.600 9.595 1.00 22.82 302 GLU B N 1
ATOM 5118 C CA . GLU B 1 304 ? 3.618 -4.723 8.673 1.00 28.72 302 GLU B CA 1
ATOM 5119 C C . GLU B 1 304 ? 5.028 -4.777 8.090 1.00 22.74 302 GLU B C 1
ATOM 5120 O O . GLU B 1 304 ? 5.542 -5.853 7.791 1.00 23.97 302 GLU B O 1
ATOM 5126 N N . ARG B 1 305 ? 5.649 -3.609 7.942 1.00 20.16 303 ARG B N 1
ATOM 5127 C CA . ARG B 1 305 ? 7.024 -3.525 7.457 1.00 17.16 303 ARG B CA 1
ATOM 5128 C C . ARG B 1 305 ? 8.033 -4.063 8.473 1.00 19.37 303 ARG B C 1
ATOM 5129 O O . ARG B 1 305 ? 8.992 -4.741 8.100 1.00 17.01 303 ARG B O 1
ATOM 5137 N N . LEU B 1 306 ? 7.805 -3.772 9.754 1.00 18.97 304 LEU B N 1
ATOM 5138 C CA . LEU B 1 306 ? 8.703 -4.228 10.812 1.00 18.24 304 LEU B CA 1
ATOM 5139 C C . LEU B 1 306 ? 8.727 -5.748 10.867 1.00 19.44 304 LEU B C 1
ATOM 5140 O O . LEU B 1 306 ? 9.758 -6.358 11.146 1.00 24.24 304 LEU B O 1
ATOM 5145 N N . ASP B 1 307 ? 7.578 -6.352 10.591 1.00 19.73 305 ASP B N 1
ATOM 5146 C CA . ASP B 1 307 ? 7.441 -7.800 10.663 1.00 28.55 305 ASP B CA 1
ATOM 5147 C C . ASP B 1 307 ? 7.661 -8.485 9.313 1.00 31.69 305 ASP B C 1
ATOM 5148 O O . ASP B 1 307 ? 7.606 -9.709 9.218 1.00 37.31 305 ASP B O 1
ATOM 5153 N N . SER B 1 308 ? 7.898 -7.692 8.271 1.00 30.23 306 SER B N 1
ATOM 5154 C CA . SER B 1 308 ? 8.216 -8.242 6.958 1.00 31.02 306 SER B CA 1
ATOM 5155 C C . SER B 1 308 ? 9.569 -8.947 6.978 1.00 33.92 306 SER B C 1
ATOM 5156 O O . SER B 1 308 ? 10.533 -8.437 7.548 1.00 32.43 306 SER B O 1
ATOM 5159 N N . LYS B 1 309 ? 9.636 -10.115 6.345 1.00 37.44 307 LYS B N 1
ATOM 5160 C CA . LYS B 1 309 ? 10.886 -10.864 6.238 1.00 35.69 307 LYS B CA 1
ATOM 5161 C C . LYS B 1 309 ? 11.847 -10.306 5.188 1.00 31.27 307 LYS B C 1
ATOM 5162 O O . LYS B 1 309 ? 11.434 -9.672 4.215 1.00 25.70 307 LYS B O 1
ATOM 5168 N N . THR B 1 310 ? 13.136 -10.544 5.409 1.00 32.61 308 THR B N 1
ATOM 5169 C CA . THR B 1 310 ? 14.172 -10.205 4.443 1.00 30.23 308 THR B CA 1
ATOM 5170 C C . THR B 1 310 ? 15.383 -11.099 4.690 1.00 31.06 308 THR B C 1
ATOM 5171 O O . THR B 1 310 ? 15.522 -11.679 5.766 1.00 27.75 308 THR B O 1
ATOM 5175 N N . GLN B 1 311 ? 16.245 -11.231 3.688 1.00 38.69 309 GLN B N 1
ATOM 5176 C CA . GLN B 1 311 ? 17.436 -12.059 3.836 1.00 43.76 309 GLN B CA 1
ATOM 5177 C C . GLN B 1 311 ? 18.574 -11.266 4.472 1.00 36.90 309 GLN B C 1
ATOM 5178 O O . GLN B 1 311 ? 18.899 -10.164 4.031 1.00 33.64 309 GLN B O 1
ATOM 5184 N N . TYR B 1 312 ? 19.176 -11.837 5.510 1.00 33.78 310 TYR B N 1
ATOM 5185 C CA . TYR B 1 312 ? 20.289 -11.201 6.205 1.00 33.73 310 TYR B CA 1
ATOM 5186 C C . TYR B 1 312 ? 21.162 -12.275 6.835 1.00 34.76 310 TYR B C 1
ATOM 5187 O O . TYR B 1 312 ? 20.680 -13.092 7.621 1.00 35.59 310 TYR B O 1
ATOM 5196 N N . ARG B 1 313 ? 22.443 -12.272 6.475 1.00 36.60 311 ARG B N 1
ATOM 5197 C CA . ARG B 1 313 ? 23.392 -13.277 6.950 1.00 44.67 311 ARG B CA 1
ATOM 5198 C C . ARG B 1 313 ? 22.916 -14.701 6.656 1.00 52.01 311 ARG B C 1
ATOM 5199 O O . ARG B 1 313 ? 23.157 -15.622 7.433 1.00 56.26 311 ARG B O 1
ATOM 5207 N N . GLY B 1 314 ? 22.229 -14.862 5.529 1.00 53.56 312 GLY B N 1
ATOM 5208 C CA . GLY B 1 314 ? 21.812 -16.166 5.045 1.00 56.08 312 GLY B CA 1
ATOM 5209 C C . GLY B 1 314 ? 20.417 -16.596 5.460 1.00 60.23 312 GLY B C 1
ATOM 5210 O O . GLY B 1 314 ? 19.821 -17.466 4.826 1.00 65.39 312 GLY B O 1
ATOM 5211 N N . ARG B 1 315 ? 19.891 -15.988 6.518 1.00 57.70 313 ARG B N 1
ATOM 5212 C CA . ARG B 1 315 ? 18.553 -16.321 7.000 1.00 55.31 313 ARG B CA 1
ATOM 5213 C C . ARG B 1 315 ? 17.493 -15.338 6.520 1.00 53.80 313 ARG B C 1
ATOM 5214 O O . ARG B 1 315 ? 17.789 -14.175 6.250 1.00 54.55 313 ARG B O 1
ATOM 5222 N N . ASN B 1 316 ? 16.258 -15.816 6.408 1.00 50.88 314 ASN B N 1
ATOM 5223 C CA . ASN B 1 316 ? 15.113 -14.934 6.225 1.00 51.48 314 ASN B CA 1
ATOM 5224 C C . ASN B 1 316 ? 14.481 -14.608 7.572 1.00 46.57 314 ASN B C 1
ATOM 5225 O O . ASN B 1 316 ? 14.085 -15.507 8.316 1.00 45.11 314 ASN B O 1
ATOM 5230 N N . LEU B 1 317 ? 14.380 -13.320 7.881 1.00 43.41 315 LEU B N 1
ATOM 5231 C CA . LEU B 1 317 ? 13.879 -12.892 9.184 1.00 39.58 315 LEU B CA 1
ATOM 5232 C C . LEU B 1 317 ? 13.281 -11.489 9.133 1.00 36.60 315 LEU B C 1
ATOM 5233 O O . LEU B 1 317 ? 13.624 -10.685 8.266 1.00 36.60 315 LEU B O 1
ATOM 5238 N N . ALA B 1 318 ? 12.379 -11.208 10.067 1.00 32.87 316 ALA B N 1
ATOM 5239 C CA . ALA B 1 318 ? 11.717 -9.913 10.142 1.00 26.52 316 ALA B CA 1
ATOM 5240 C C . ALA B 1 318 ? 12.707 -8.823 10.527 1.00 28.68 316 ALA B C 1
ATOM 5241 O O . ALA B 1 318 ? 13.713 -9.095 11.184 1.00 32.33 316 ALA B O 1
ATOM 5243 N N . TYR B 1 319 ? 12.429 -7.591 10.109 1.00 26.34 317 TYR B N 1
ATOM 5244 C CA . TYR B 1 319 ? 13.316 -6.476 10.420 1.00 22.84 317 TYR B CA 1
ATOM 5245 C C . TYR B 1 319 ? 13.446 -6.254 11.925 1.00 15.04 317 TYR B C 1
ATOM 5246 O O . TYR B 1 319 ? 14.518 -5.891 12.411 1.00 19.24 317 TYR B O 1
ATOM 5255 N N . SER B 1 320 ? 12.366 -6.491 12.661 1.00 10.23 318 SER B N 1
ATOM 5256 C CA . SER B 1 320 ? 12.400 -6.331 14.112 1.00 18.95 318 SER B CA 1
ATOM 5257 C C . SER B 1 320 ? 13.382 -7.316 14.743 1.00 21.02 318 SER B C 1
ATOM 5258 O O . SER B 1 320 ? 14.068 -7.000 15.729 1.00 21.04 318 SER B O 1
ATOM 5261 N N . SER B 1 321 ? 13.457 -8.504 14.151 1.00 19.32 319 SER B N 1
ATOM 5262 C CA . SER B 1 321 ? 14.420 -9.507 14.575 1.00 18.43 319 SER B CA 1
ATOM 5263 C C . SER B 1 321 ? 15.843 -9.041 14.288 1.00 17.06 319 SER B C 1
ATOM 5264 O O . SER B 1 321 ? 16.760 -9.304 15.066 1.00 14.21 319 SER B O 1
ATOM 5267 N N . ILE B 1 322 ? 16.021 -8.338 13.172 1.00 21.71 320 ILE B N 1
ATOM 5268 C CA . ILE B 1 322 ? 17.324 -7.782 12.828 1.00 21.48 320 ILE B CA 1
ATOM 5269 C C . ILE B 1 322 ? 17.721 -6.687 13.817 1.00 19.24 320 ILE B C 1
ATOM 5270 O O . ILE B 1 322 ? 18.897 -6.538 14.152 1.00 19.60 320 ILE B O 1
ATOM 5275 N N . ILE B 1 323 ? 16.730 -5.952 14.314 1.00 19.96 321 ILE B N 1
ATOM 5276 C CA . ILE B 1 323 ? 16.987 -4.906 15.302 1.00 20.94 321 ILE B CA 1
ATOM 5277 C C . ILE B 1 323 ? 17.413 -5.506 16.644 1.00 15.46 321 ILE B C 1
ATOM 5278 O O . ILE B 1 323 ? 18.415 -5.073 17.241 1.00 16.03 321 ILE B O 1
ATOM 5283 N N . LEU B 1 324 ? 16.674 -6.520 17.100 1.00 13.25 322 LEU B N 1
ATOM 5284 C CA . LEU B 1 324 ? 17.032 -7.196 18.348 1.00 20.80 322 LEU B CA 1
ATOM 5285 C C . LEU B 1 324 ? 18.415 -7.832 18.219 1.00 21.41 322 LEU B C 1
ATOM 5286 O O . LEU B 1 324 ? 19.235 -7.799 19.154 1.00 21.77 322 LEU B O 1
ATOM 5291 N N . LEU B 1 325 ? 18.681 -8.372 17.032 1.00 22.10 323 LEU B N 1
ATOM 5292 C CA . LEU B 1 325 ? 19.946 -9.033 16.756 1.00 26.49 323 LEU B CA 1
ATOM 5293 C C . LEU B 1 325 ? 21.097 -8.044 16.796 1.00 30.08 323 LEU B C 1
ATOM 5294 O O . LEU B 1 325 ? 22.160 -8.351 17.322 1.00 31.13 323 LEU B O 1
ATOM 5299 N N . HIS B 1 326 ? 20.889 -6.860 16.231 1.00 27.30 324 HIS B N 1
ATOM 5300 C CA . HIS B 1 326 ? 21.914 -5.823 16.278 1.00 22.20 324 HIS B CA 1
ATOM 5301 C C . HIS B 1 326 ? 22.166 -5.281 17.680 1.00 20.88 324 HIS B C 1
ATOM 5302 O O . HIS B 1 326 ? 23.300 -4.923 18.017 1.00 25.13 324 HIS B O 1
ATOM 5309 N N . ALA B 1 327 ? 21.123 -5.231 18.504 1.00 18.85 325 ALA B N 1
ATOM 5310 C CA . ALA B 1 327 ? 21.337 -4.849 19.897 1.00 21.33 325 ALA B CA 1
ATOM 5311 C C . ALA B 1 327 ? 22.214 -5.900 20.582 1.00 24.11 325 ALA B C 1
ATOM 5312 O O . ALA B 1 327 ? 23.170 -5.569 21.313 1.00 25.27 325 ALA B O 1
ATOM 5314 N N . ARG B 1 328 ? 21.917 -7.168 20.303 1.00 24.87 326 ARG B N 1
ATOM 5315 C CA . ARG B 1 328 ? 22.729 -8.256 20.834 1.00 27.03 326 ARG B CA 1
ATOM 5316 C C . ARG B 1 328 ? 24.166 -8.204 20.309 1.00 31.54 326 ARG B C 1
ATOM 5317 O O . ARG B 1 328 ? 25.105 -8.558 21.020 1.00 35.95 326 ARG B O 1
ATOM 5325 N N . ASP B 1 329 ? 24.333 -7.762 19.065 1.00 30.92 327 ASP B N 1
ATOM 5326 C CA . ASP B 1 329 ? 25.660 -7.606 18.484 1.00 31.14 327 ASP B CA 1
ATOM 5327 C C . ASP B 1 329 ? 26.429 -6.498 19.186 1.00 28.53 327 ASP B C 1
ATOM 5328 O O . ASP B 1 329 ? 27.646 -6.592 19.366 1.00 29.54 327 ASP B O 1
ATOM 5333 N N . VAL B 1 330 ? 25.716 -5.452 19.597 1.00 26.50 328 VAL B N 1
ATOM 5334 C CA . VAL B 1 330 ? 26.351 -4.380 20.353 1.00 28.90 328 VAL B CA 1
ATOM 5335 C C . VAL B 1 330 ? 26.831 -4.920 21.694 1.00 25.19 328 VAL B C 1
ATOM 5336 O O . VAL B 1 330 ? 27.951 -4.621 22.135 1.00 19.18 328 VAL B O 1
ATOM 5340 N N . VAL B 1 331 ? 26.002 -5.746 22.327 1.00 25.93 329 VAL B N 1
ATOM 5341 C CA . VAL B 1 331 ? 26.424 -6.355 23.585 1.00 29.38 329 VAL B CA 1
ATOM 5342 C C . VAL B 1 331 ? 27.638 -7.259 23.373 1.00 35.40 329 VAL B C 1
ATOM 5343 O O . VAL B 1 331 ? 28.554 -7.287 24.195 1.00 40.08 329 VAL B O 1
ATOM 5347 N N . ALA B 1 332 ? 27.658 -7.968 22.249 1.00 35.79 330 ALA B N 1
ATOM 5348 C CA . ALA B 1 332 ? 28.763 -8.868 21.939 1.00 36.19 330 ALA B CA 1
ATOM 5349 C C . ALA B 1 332 ? 30.055 -8.100 21.697 1.00 37.31 330 ALA B C 1
ATOM 5350 O O . ALA B 1 332 ? 31.143 -8.592 21.991 1.00 38.24 330 ALA B O 1
ATOM 5352 N N . PHE B 1 333 ? 29.933 -6.891 21.159 1.00 39.00 331 PHE B N 1
ATOM 5353 C CA . PHE B 1 333 ? 31.106 -6.052 20.950 1.00 37.73 331 PHE B CA 1
ATOM 5354 C C . PHE B 1 333 ? 31.609 -5.444 22.252 1.00 41.15 331 PHE B C 1
ATOM 5355 O O . PHE B 1 333 ? 32.815 -5.292 22.445 1.00 44.65 331 PHE B O 1
ATOM 5363 N N . LEU B 1 334 ? 30.685 -5.099 23.145 1.00 41.43 332 LEU B N 1
ATOM 5364 C CA . LEU B 1 334 ? 31.076 -4.523 24.431 1.00 37.34 332 LEU B CA 1
ATOM 5365 C C . LEU B 1 334 ? 31.859 -5.517 25.285 1.00 36.60 332 LEU B C 1
ATOM 5366 O O . LEU B 1 334 ? 32.756 -5.136 26.037 1.00 29.77 332 LEU B O 1
ATOM 5371 N N . ARG B 1 335 ? 31.519 -6.793 25.149 1.00 41.28 333 ARG B N 1
ATOM 5372 C CA . ARG B 1 335 ? 32.209 -7.855 25.867 1.00 44.41 333 ARG B CA 1
ATOM 5373 C C . ARG B 1 335 ? 33.459 -8.296 25.109 1.00 46.17 333 ARG B C 1
ATOM 5374 O O . ARG B 1 335 ? 34.238 -9.112 25.600 1.00 43.76 333 ARG B O 1
ATOM 5382 N N . GLY B 1 336 ? 33.632 -7.759 23.904 1.00 50.68 334 GLY B N 1
ATOM 5383 C CA . GLY B 1 336 ? 34.819 -8.007 23.104 1.00 50.72 334 GLY B CA 1
ATOM 5384 C C . GLY B 1 336 ? 34.763 -9.300 22.312 1.00 52.66 334 GLY B C 1
ATOM 5385 O O . GLY B 1 336 ? 35.712 -9.649 21.611 1.00 55.76 334 GLY B O 1
ATOM 5386 N N . GLU B 1 337 ? 33.647 -10.012 22.430 1.00 52.82 335 GLU B N 1
ATOM 5387 C CA . GLU B 1 337 ? 33.478 -11.307 21.775 1.00 55.13 335 GLU B CA 1
ATOM 5388 C C . GLU B 1 337 ? 33.424 -11.233 20.248 1.00 55.89 335 GLU B C 1
ATOM 5389 O O . GLU B 1 337 ? 33.808 -12.181 19.564 1.00 58.38 335 GLU B O 1
ATOM 5395 N N . ARG B 1 338 ? 32.946 -10.111 19.718 1.00 53.32 336 ARG B N 1
ATOM 5396 C CA . ARG B 1 338 ? 32.796 -9.956 18.273 1.00 51.80 336 ARG B CA 1
ATOM 5397 C C . ARG B 1 338 ? 32.735 -8.488 17.868 1.00 45.61 336 ARG B C 1
ATOM 5398 O O . ARG B 1 338 ? 31.975 -7.715 18.447 1.00 40.69 336 ARG B O 1
ATOM 5406 N N . ARG B 1 339 ? 33.523 -8.107 16.867 1.00 47.69 337 ARG B N 1
ATOM 5407 C CA . ARG B 1 339 ? 33.508 -6.730 16.385 1.00 53.46 337 ARG B CA 1
ATOM 5408 C C . ARG B 1 339 ? 32.139 -6.377 15.815 1.00 51.22 337 ARG B C 1
ATOM 5409 O O . ARG B 1 339 ? 31.565 -7.141 15.039 1.00 51.15 337 ARG B O 1
ATOM 5417 N N . TYR B 1 340 ? 31.623 -5.215 16.201 1.00 47.06 338 TYR B N 1
ATOM 5418 C CA . TYR B 1 340 ? 30.325 -4.764 15.715 1.00 41.21 338 TYR B CA 1
ATOM 5419 C C . TYR B 1 340 ? 30.396 -4.275 14.273 1.00 36.01 338 TYR B C 1
ATOM 5420 O O . TYR B 1 340 ? 31.402 -3.708 13.849 1.00 35.88 338 TYR B O 1
ATOM 5429 N N . GLU B 1 341 ? 29.314 -4.482 13.530 1.00 37.19 339 GLU B N 1
ATOM 5430 C CA . GLU B 1 341 ? 29.205 -3.960 12.173 1.00 42.06 339 GLU B CA 1
ATOM 5431 C C . GLU B 1 341 ? 27.794 -3.434 11.925 1.00 38.13 339 GLU B C 1
ATOM 5432 O O . GLU B 1 341 ? 26.812 -4.032 12.367 1.00 36.26 339 GLU B O 1
ATOM 5438 N N . GLY B 1 342 ? 27.697 -2.312 11.221 1.00 36.17 340 GLY B N 1
ATOM 5439 C CA . GLY B 1 342 ? 26.409 -1.703 10.957 1.00 34.56 340 GLY B CA 1
ATOM 5440 C C . GLY B 1 342 ? 25.584 -2.504 9.970 1.00 35.96 340 GLY B C 1
ATOM 5441 O O . GLY B 1 342 ? 26.125 -3.215 9.123 1.00 36.74 340 GLY B O 1
ATOM 5442 N N . PHE B 1 343 ? 24.266 -2.392 10.090 1.00 39.54 341 PHE B N 1
ATOM 5443 C CA . PHE B 1 343 ? 23.349 -3.068 9.181 1.00 40.37 341 PHE B CA 1
ATOM 5444 C C . PHE B 1 343 ? 23.452 -2.495 7.771 1.00 43.69 341 PHE B C 1
ATOM 5445 O O . PHE B 1 343 ? 23.486 -1.278 7.587 1.00 41.74 341 PHE B O 1
ATOM 5453 N N . VAL B 1 344 ? 23.482 -3.377 6.776 1.00 49.60 342 VAL B N 1
ATOM 5454 C CA . VAL B 1 344 ? 23.552 -2.962 5.378 1.00 51.51 342 VAL B CA 1
ATOM 5455 C C . VAL B 1 344 ? 22.714 -3.892 4.505 1.00 51.46 342 VAL B C 1
ATOM 5456 O O . VAL B 1 344 ? 22.798 -5.115 4.625 1.00 45.44 342 VAL B O 1
ATOM 5460 N N . GLN B 1 345 ? 21.912 -3.306 3.623 1.00 60.13 343 GLN B N 1
ATOM 5461 C CA . GLN B 1 345 ? 21.076 -4.082 2.719 1.00 71.30 343 GLN B CA 1
ATOM 5462 C C . GLN B 1 345 ? 20.840 -3.309 1.425 1.00 78.40 343 GLN B C 1
ATOM 5463 O O . GLN B 1 345 ? 20.823 -2.079 1.419 1.00 80.34 343 GLN B O 1
ATOM 5469 N N . LYS B 1 346 ? 20.664 -4.041 0.331 1.00 82.05 344 LYS B N 1
ATOM 5470 C CA . LYS B 1 346 ? 20.348 -3.443 -0.959 1.00 84.20 344 LYS B CA 1
ATOM 5471 C C . LYS B 1 346 ? 19.175 -4.195 -1.574 1.00 86.14 344 LYS B C 1
ATOM 5472 O O . LYS B 1 346 ? 19.238 -5.408 -1.769 1.00 87.56 344 LYS B O 1
ATOM 5478 N N . TRP B 1 347 ? 18.102 -3.471 -1.876 1.00 86.66 345 TRP B N 1
ATOM 5479 C CA . TRP B 1 347 ? 16.862 -4.104 -2.304 1.00 88.85 345 TRP B CA 1
ATOM 5480 C C . TRP B 1 347 ? 16.044 -3.170 -3.191 1.00 85.97 345 TRP B C 1
ATOM 5481 O O . TRP B 1 347 ? 14.898 -2.846 -2.879 1.00 83.30 345 TRP B O 1
#

Radius of gyration: 28.34 Å; Cα contacts (8 Å, |Δi|>4): 1206; chains: 2; bounding box: 62×44×103 Å

B-factor: mean 29.17, std 22.17, range [2.49, 233.92]

Solvent-accessible surface area: 30387 Å² total